Protein 9F1O (pdb70)

Structure (mmCIF, N/CA/C/O backbone):
data_9F1O
#
_entry.id   9F1O
#
_cell.length_a   49.974
_cell.length_b   84.812
_cell.length_c   128.276
_cell.angle_alpha   90.00
_cell.angle_beta   90.00
_cell.angle_gamma   90.00
#
_symmetry.space_group_name_H-M   'P 21 21 21'
#
loop_
_entity.id
_entity.type
_entity.pdbx_description
1 polymer 'Dyp-type peroxidase PROSS variant'
2 non-polymer 'OXYGEN MOLECULE'
3 non-polymer 'PROTOPORPHYRIN IX CONTAINING FE'
4 non-polymer 'CHLORIDE ION'
5 water water
#
loop_
_atom_site.group_PDB
_atom_site.id
_atom_site.type_symbol
_atom_site.label_atom_id
_atom_site.label_alt_id
_atom_site.label_comp_id
_atom_site.label_asym_id
_atom_site.label_entity_id
_atom_site.label_seq_id
_atom_site.pdbx_PDB_ins_code
_atom_site.Cartn_x
_atom_site.Cartn_y
_atom_site.Cartn_z
_atom_site.occupancy
_atom_site.B_iso_or_equiv
_atom_site.auth_seq_id
_atom_site.auth_comp_id
_atom_site.auth_asym_id
_atom_site.auth_atom_id
_atom_site.pdbx_PDB_model_num
ATOM 1 N N . PHE A 1 3 ? 27.839 43.824 101.837 1.00 32.28 3 PHE A N 1
ATOM 2 C CA . PHE A 1 3 ? 28.229 43.268 100.546 1.00 34.32 3 PHE A CA 1
ATOM 3 C C . PHE A 1 3 ? 27.206 42.249 100.055 1.00 36.39 3 PHE A C 1
ATOM 4 O O . PHE A 1 3 ? 26.383 41.757 100.828 1.00 37.51 3 PHE A O 1
ATOM 12 N N . GLN A 1 4 ? 27.252 41.948 98.759 1.00 30.25 4 GLN A N 1
ATOM 13 C CA . GLN A 1 4 ? 26.390 40.919 98.189 1.00 35.93 4 GLN A CA 1
ATOM 14 C C . GLN A 1 4 ? 26.771 39.571 98.790 1.00 34.54 4 GLN A C 1
ATOM 15 O O . GLN A 1 4 ? 27.871 39.064 98.546 1.00 31.97 4 GLN A O 1
ATOM 21 N N . GLN A 1 5 ? 25.863 38.996 99.585 1.00 35.41 5 GLN A N 1
ATOM 22 C CA . GLN A 1 5 ? 26.209 37.847 100.419 1.00 38.20 5 GLN A CA 1
ATOM 23 C C . GLN A 1 5 ? 26.611 36.634 99.591 1.00 37.29 5 GLN A C 1
ATOM 24 O O . GLN A 1 5 ? 27.406 35.808 100.054 1.00 39.06 5 GLN A O 1
ATOM 30 N N . GLY A 1 6 ? 26.079 36.508 98.374 1.00 35.30 6 GLY A N 1
ATOM 31 C CA . GLY A 1 6 ? 26.410 35.378 97.521 1.00 34.67 6 GLY A CA 1
ATOM 32 C C . GLY A 1 6 ? 27.884 35.248 97.200 1.00 32.72 6 GLY A C 1
ATOM 33 O O . GLY A 1 6 ? 28.329 34.160 96.816 1.00 34.93 6 GLY A O 1
ATOM 34 N N . ILE A 1 7 ? 28.648 36.336 97.332 1.00 31.02 7 ILE A N 1
ATOM 35 C CA . ILE A 1 7 ? 30.083 36.293 97.057 1.00 32.65 7 ILE A CA 1
ATOM 36 C C . ILE A 1 7 ? 30.764 35.238 97.920 1.00 33.24 7 ILE A C 1
ATOM 37 O O . ILE A 1 7 ? 31.613 34.474 97.443 1.00 35.77 7 ILE A O 1
ATOM 42 N N . LEU A 1 8 ? 30.392 35.169 99.199 1.00 36.40 8 LEU A N 1
ATOM 43 C CA . LEU A 1 8 ? 31.042 34.288 100.157 1.00 38.55 8 LEU A CA 1
ATOM 44 C C . LEU A 1 8 ? 30.138 33.187 100.687 1.00 48.40 8 LEU A C 1
ATOM 45 O O . LEU A 1 8 ? 30.646 32.221 101.266 1.00 42.32 8 LEU A O 1
ATOM 50 N N . ALA A 1 9 ? 28.823 33.316 100.518 1.00 39.97 9 ALA A N 1
ATOM 51 C CA . ALA A 1 9 ? 27.878 32.389 101.127 1.00 41.94 9 ALA A CA 1
ATOM 52 C C . ALA A 1 9 ? 28.083 30.970 100.613 1.00 47.33 9 ALA A C 1
ATOM 53 O O . ALA A 1 9 ? 28.265 30.742 99.414 1.00 45.39 9 ALA A O 1
ATOM 55 N N . THR A 1 10 ? 28.053 30.018 101.535 1.00 50.21 10 THR A N 1
ATOM 56 C CA . THR A 1 10 ? 28.190 28.599 101.258 1.00 54.04 10 THR A CA 1
ATOM 57 C C . THR A 1 10 ? 27.073 27.853 101.972 1.00 56.01 10 THR A C 1
ATOM 58 O O . THR A 1 10 ? 26.546 28.336 102.980 1.00 56.99 10 THR A O 1
ATOM 62 N N . PRO A 1 11 ? 26.685 26.663 101.478 1.00 58.16 11 PRO A N 1
ATOM 63 C CA . PRO A 1 11 ? 27.190 25.946 100.298 1.00 57.09 11 PRO A CA 1
ATOM 64 C C . PRO A 1 11 ? 26.854 26.617 98.966 1.00 52.80 11 PRO A C 1
ATOM 65 O O . PRO A 1 11 ? 25.807 27.251 98.834 1.00 50.24 11 PRO A O 1
ATOM 69 N N . VAL A 1 12 ? 27.748 26.474 97.997 1.00 50.89 12 VAL A N 1
ATOM 70 C CA . VAL A 1 12 ? 27.484 26.981 96.646 1.00 49.79 12 VAL A CA 1
ATOM 71 C C . VAL A 1 12 ? 26.381 26.144 96.009 1.00 46.18 12 VAL A C 1
ATOM 72 O O . VAL A 1 12 ? 26.449 24.902 96.054 1.00 45.26 12 VAL A O 1
ATOM 76 N N . PRO A 1 13 ? 25.350 26.756 95.426 1.00 42.95 13 PRO A N 1
ATOM 77 C CA . PRO A 1 13 ? 24.345 25.973 94.699 1.00 42.82 13 PRO A CA 1
ATOM 78 C C . PRO A 1 13 ? 24.972 25.182 93.560 1.00 42.19 13 PRO A C 1
ATOM 79 O O . PRO A 1 13 ? 26.068 25.484 93.081 1.00 42.36 13 PRO A O 1
ATOM 83 N N . ALA A 1 14 ? 24.248 24.151 93.122 1.00 42.77 14 ALA A N 1
ATOM 84 C CA . ALA A 1 14 ? 24.797 23.215 92.149 1.00 41.44 14 ALA A CA 1
ATOM 85 C C . ALA A 1 14 ? 24.980 23.838 90.772 1.00 39.05 14 ALA A C 1
ATOM 86 O O . ALA A 1 14 ? 25.796 23.343 89.988 1.00 41.42 14 ALA A O 1
ATOM 88 N N . HIS A 1 15 ? 24.251 24.906 90.458 1.00 37.51 15 HIS A N 1
ATOM 89 C CA . HIS A 1 15 ? 24.280 25.489 89.127 1.00 35.58 15 HIS A CA 1
ATOM 90 C C . HIS A 1 15 ? 24.427 27.000 89.203 1.00 37.64 15 HIS A C 1
ATOM 91 O O . HIS A 1 15 ? 24.003 27.640 90.169 1.00 38.14 15 HIS A O 1
ATOM 98 N N . ALA A 1 16 ? 25.043 27.559 88.164 1.00 36.11 16 ALA A N 1
ATOM 99 C CA . ALA A 1 16 ? 25.153 28.998 87.992 1.00 31.12 16 ALA A CA 1
ATOM 100 C C . ALA A 1 16 ? 25.039 29.336 86.514 1.00 34.25 16 ALA A C 1
ATOM 101 O O . ALA A 1 16 ? 25.449 28.556 85.650 1.00 37.30 16 ALA A O 1
ATOM 103 N N . VAL A 1 17 ? 24.467 30.503 86.231 1.00 31.37 17 VAL A N 1
ATOM 104 C CA . VAL A 1 17 ? 24.439 31.065 84.886 1.00 28.38 17 VAL A CA 1
ATOM 105 C C . VAL A 1 17 ? 25.115 32.427 84.936 1.00 27.19 17 VAL A C 1
ATOM 106 O O . VAL A 1 17 ? 24.636 33.340 85.622 1.00 29.78 17 VAL A O 1
ATOM 110 N N . HIS A 1 18 ? 26.218 32.566 84.209 1.00 26.85 18 HIS A N 1
ATOM 111 C CA . HIS A 1 18 ? 26.918 33.837 84.082 1.00 30.42 18 HIS A CA 1
ATOM 112 C C . HIS A 1 18 ? 26.516 34.482 82.764 1.00 29.30 18 HIS A C 1
ATOM 113 O O . HIS A 1 18 ? 26.680 33.878 81.698 1.00 27.51 18 HIS A O 1
ATOM 120 N N . LEU A 1 19 ? 25.991 35.700 82.839 1.00 29.81 19 LEU A N 1
ATOM 121 C CA . LEU A 1 19 ? 25.606 36.466 81.665 1.00 25.24 19 LEU A CA 1
ATOM 122 C C . LEU A 1 19 ? 26.450 37.729 81.590 1.00 28.10 19 LEU A C 1
ATOM 123 O O . LEU A 1 19 ? 26.657 38.411 82.600 1.00 29.39 19 LEU A O 1
ATOM 128 N N . PHE A 1 20 ? 26.937 38.035 80.391 1.00 25.21 20 PHE A N 1
ATOM 129 C CA . PHE A 1 20 ? 27.743 39.222 80.150 1.00 25.28 20 PHE A CA 1
ATOM 130 C C . PHE A 1 20 ? 27.111 40.033 79.030 1.00 31.44 20 PHE A C 1
ATOM 131 O O . PHE A 1 20 ? 26.700 39.480 78.005 1.00 31.67 20 PHE A O 1
ATOM 139 N N . PHE A 1 21 ? 27.040 41.346 79.230 1.00 31.01 21 PHE A N 1
ATOM 140 C CA . PHE A 1 21 ? 26.270 42.224 78.362 1.00 30.29 21 PHE A CA 1
ATOM 141 C C . PHE A 1 21 ? 27.143 43.345 77.823 1.00 32.13 21 PHE A C 1
ATOM 142 O O . PHE A 1 21 ? 28.022 43.855 78.525 1.00 26.84 21 PHE A O 1
ATOM 150 N N . THR A 1 22 ? 26.892 43.720 76.573 1.00 30.63 22 THR A N 1
ATOM 151 C CA . THR A 1 22 ? 27.508 44.885 75.957 1.00 29.94 22 THR A CA 1
ATOM 152 C C . THR A 1 22 ? 26.490 46.017 75.903 1.00 31.24 22 THR A C 1
ATOM 153 O O . THR A 1 22 ? 25.330 45.802 75.541 1.00 36.55 22 THR A O 1
ATOM 157 N N . LEU A 1 23 ? 26.928 47.223 76.260 1.00 35.09 23 LEU A N 1
ATOM 158 C CA . LEU A 1 23 ? 26.059 48.396 76.227 1.00 35.64 23 LEU A CA 1
ATOM 159 C C . LEU A 1 23 ? 26.010 48.930 74.801 1.00 41.45 23 LEU A C 1
ATOM 160 O O . LEU A 1 23 ? 27.001 49.468 74.296 1.00 42.36 23 LEU A O 1
ATOM 165 N N . GLN A 1 24 ? 24.857 48.782 74.143 1.00 40.28 24 GLN A N 1
ATOM 166 C CA . GLN A 1 24 ? 24.705 49.216 72.762 1.00 44.29 24 GLN A CA 1
ATOM 167 C C . GLN A 1 24 ? 23.797 50.423 72.578 1.00 46.62 24 GLN A C 1
ATOM 168 O O . GLN A 1 24 ? 23.922 51.113 71.562 1.00 47.84 24 GLN A O 1
ATOM 174 N N . SER A 1 25 ? 22.893 50.698 73.518 1.00 46.77 25 SER A N 1
ATOM 175 C CA . SER A 1 25 ? 22.026 51.875 73.457 1.00 47.53 25 SER A CA 1
ATOM 176 C C . SER A 1 25 ? 22.044 52.580 74.807 1.00 45.04 25 SER A C 1
ATOM 177 O O . SER A 1 25 ? 21.219 52.288 75.684 1.00 46.40 25 SER A O 1
ATOM 180 N N . PRO A 1 26 ? 22.981 53.510 75.013 1.00 45.82 26 PRO A N 1
ATOM 181 C CA . PRO A 1 26 ? 23.043 54.216 76.305 1.00 44.55 26 PRO A CA 1
ATOM 182 C C . PRO A 1 26 ? 21.782 54.995 76.646 1.00 47.44 26 PRO A C 1
ATOM 183 O O . PRO A 1 26 ? 21.484 55.181 77.833 1.00 41.22 26 PRO A O 1
ATOM 187 N N . GLU A 1 27 ? 21.038 55.470 75.642 1.00 50.62 27 GLU A N 1
ATOM 188 C CA . GLU A 1 27 ? 19.830 56.246 75.914 1.00 55.16 27 GLU A CA 1
ATOM 189 C C . GLU A 1 27 ? 18.772 55.422 76.639 1.00 50.49 27 GLU A C 1
ATOM 190 O O . GLU A 1 27 ? 17.950 55.979 77.375 1.00 50.36 27 GLU A O 1
ATOM 196 N N . ASP A 1 28 ? 18.772 54.106 76.445 1.00 47.47 28 ASP A N 1
ATOM 197 C CA . ASP A 1 28 ? 17.785 53.222 77.050 1.00 49.36 28 ASP A CA 1
ATOM 198 C C . ASP A 1 28 ? 18.258 52.632 78.372 1.00 52.28 28 ASP A C 1
ATOM 199 O O . ASP A 1 28 ? 17.561 51.785 78.942 1.00 53.86 28 ASP A O 1
ATOM 204 N N . LEU A 1 29 ? 19.428 53.050 78.855 1.00 42.35 29 LEU A N 1
ATOM 205 C CA . LEU A 1 29 ? 19.971 52.502 80.095 1.00 41.14 29 LEU A CA 1
ATOM 206 C C . LEU A 1 29 ? 19.087 52.735 81.319 1.00 43.92 29 LEU A C 1
ATOM 207 O O . LEU A 1 29 ? 18.951 51.796 82.123 1.00 41.34 29 LEU A O 1
ATOM 212 N N . PRO A 1 30 ? 18.486 53.916 81.539 1.00 49.09 30 PRO A N 1
ATOM 213 C CA . PRO A 1 30 ? 17.690 54.096 82.769 1.00 50.38 30 PRO A CA 1
ATOM 214 C C . PRO A 1 30 ? 16.553 53.099 82.922 1.00 47.35 30 PRO A C 1
ATOM 215 O O . PRO A 1 30 ? 16.351 52.565 84.020 1.00 46.78 30 PRO A O 1
ATOM 219 N N . ALA A 1 31 ? 15.798 52.836 81.853 1.00 46.00 31 ALA A N 1
ATOM 220 C CA . ALA A 1 31 ? 14.702 51.877 81.948 1.00 46.62 31 ALA A CA 1
ATOM 221 C C . ALA A 1 31 ? 15.221 50.472 82.228 1.00 44.53 31 ALA A C 1
ATOM 222 O O . ALA A 1 31 ? 14.586 49.703 82.960 1.00 45.19 31 ALA A O 1
ATOM 224 N N . ALA A 1 32 ? 16.367 50.114 81.645 1.00 41.44 32 ALA A N 1
ATOM 225 C CA . ALA A 1 32 ? 16.954 48.802 81.899 1.00 39.28 32 ALA A CA 1
ATOM 226 C C . ALA A 1 32 ? 17.353 48.655 83.363 1.00 39.11 32 ALA A C 1
ATOM 227 O O . ALA A 1 32 ? 17.090 47.622 83.990 1.00 38.95 32 ALA A O 1
ATOM 229 N N . LEU A 1 33 ? 18.002 49.679 83.920 1.00 41.31 33 LEU A N 1
ATOM 230 C CA . LEU A 1 33 ? 18.393 49.633 85.326 1.00 40.44 33 LEU A CA 1
ATOM 231 C C . LEU A 1 33 ? 17.177 49.647 86.243 1.00 40.00 33 LEU A C 1
ATOM 232 O O . LEU A 1 33 ? 17.181 48.998 87.296 1.00 39.50 33 LEU A O 1
ATOM 237 N N . ASP A 1 34 ? 16.129 50.386 85.866 1.00 42.77 34 ASP A N 1
ATOM 238 C CA . ASP A 1 34 ? 14.907 50.397 86.665 1.00 46.24 34 ASP A CA 1
ATOM 239 C C . ASP A 1 34 ? 14.288 49.009 86.766 1.00 41.47 34 ASP A C 1
ATOM 240 O O . ASP A 1 34 ? 13.697 48.667 87.797 1.00 41.13 34 ASP A O 1
ATOM 245 N N . ARG A 1 35 ? 14.405 48.201 85.710 1.00 39.48 35 ARG A N 1
ATOM 246 C CA . ARG A 1 35 ? 13.879 46.841 85.741 1.00 42.11 35 ARG A CA 1
ATOM 247 C C . ARG A 1 35 ? 14.841 45.861 86.404 1.00 42.52 35 ARG A C 1
ATOM 248 O O . ARG A 1 35 ? 14.396 44.883 87.016 1.00 42.55 35 ARG A O 1
ATOM 256 N N . LEU A 1 36 ? 16.150 46.099 86.294 1.00 39.07 36 LEU A N 1
ATOM 257 C CA . LEU A 1 36 ? 17.132 45.141 86.793 1.00 35.85 36 LEU A CA 1
ATOM 258 C C . LEU A 1 36 ? 17.360 45.281 88.294 1.00 33.69 36 LEU A C 1
ATOM 259 O O . LEU A 1 36 ? 17.275 44.294 89.033 1.00 34.88 36 LEU A O 1
ATOM 264 N N . LEU A 1 37 ? 17.661 46.494 88.755 1.00 34.20 37 LEU A N 1
ATOM 265 C CA . LEU A 1 37 ? 18.199 46.665 90.104 1.00 36.34 37 LEU A CA 1
ATOM 266 C C . LEU A 1 37 ? 17.292 46.153 91.221 1.00 40.74 37 LEU A C 1
ATOM 267 O O . LEU A 1 37 ? 17.826 45.566 92.179 1.00 42.69 37 LEU A O 1
ATOM 272 N N . PRO A 1 38 ? 15.965 46.335 91.193 1.00 37.18 38 PRO A N 1
ATOM 273 C CA . PRO A 1 38 ? 15.135 45.747 92.261 1.00 39.27 38 PRO A CA 1
ATOM 274 C C . PRO A 1 38 ? 15.244 44.234 92.358 1.00 39.23 38 PRO A C 1
ATOM 275 O O . PRO A 1 38 ? 14.877 43.667 93.395 1.00 43.25 38 PRO A O 1
ATOM 279 N N . GLN A 1 39 ? 15.736 43.566 91.316 1.00 35.99 39 GLN A N 1
ATOM 280 C CA . GLN A 1 39 ? 15.850 42.115 91.299 1.00 39.08 39 GLN A CA 1
ATOM 281 C C . GLN A 1 39 ? 17.196 41.616 91.805 1.00 40.76 39 GLN A C 1
ATOM 282 O O . GLN A 1 39 ? 17.366 40.402 91.965 1.00 42.41 39 GLN A O 1
ATOM 288 N N . VAL A 1 40 ? 18.147 42.510 92.059 1.00 40.54 40 VAL A N 1
ATOM 289 C CA . VAL A 1 40 ? 19.483 42.122 92.495 1.00 38.87 40 VAL A CA 1
ATOM 290 C C . VAL A 1 40 ? 19.455 42.001 94.014 1.00 40.33 40 VAL A C 1
ATOM 291 O O . VAL A 1 40 ? 19.417 43.006 94.729 1.00 40.69 40 VAL A O 1
ATOM 295 N N . ASP A 1 41 ? 19.475 40.765 94.508 1.00 38.75 41 ASP A N 1
ATOM 296 C CA . ASP A 1 41 ? 19.459 40.492 95.937 1.00 35.83 41 ASP A CA 1
ATOM 297 C C . ASP A 1 41 ? 20.827 40.110 96.481 1.00 33.60 41 ASP A C 1
ATOM 298 O O . ASP A 1 41 ? 20.965 39.913 97.692 1.00 37.51 41 ASP A O 1
ATOM 303 N N . GLY A 1 42 ? 21.838 40.008 95.621 1.00 31.65 42 GLY A N 1
ATOM 304 C CA . GLY A 1 42 ? 23.158 39.600 96.054 1.00 31.24 42 GLY A CA 1
ATOM 305 C C . GLY A 1 42 ? 23.282 38.156 96.480 1.00 32.24 42 GLY A C 1
ATOM 306 O O . GLY A 1 42 ? 24.352 37.757 96.949 1.00 32.77 42 GLY A O 1
ATOM 307 N N . LYS A 1 43 ? 22.225 37.354 96.329 1.00 34.04 43 LYS A N 1
ATOM 308 C CA . LYS A 1 43 ? 22.254 35.954 96.740 1.00 38.72 43 LYS A CA 1
ATOM 309 C C . LYS A 1 43 ? 21.948 35.014 95.581 1.00 39.88 43 LYS A C 1
ATOM 310 O O . LYS A 1 43 ? 22.814 34.222 95.198 1.00 40.66 43 LYS A O 1
ATOM 316 N N . GLN A 1 44 ? 20.747 35.076 95.005 1.00 38.30 44 GLN A N 1
ATOM 317 C CA . GLN A 1 44 ? 20.465 34.303 93.803 1.00 36.80 44 GLN A CA 1
ATOM 318 C C . GLN A 1 44 ? 20.755 35.075 92.527 1.00 30.89 44 GLN A C 1
ATOM 319 O O . GLN A 1 44 ? 20.877 34.460 91.462 1.00 34.54 44 GLN A O 1
ATOM 325 N N . LEU A 1 45 ? 20.860 36.399 92.607 1.00 30.15 45 LEU A N 1
ATOM 326 C CA . LEU A 1 45 ? 21.255 37.226 91.474 1.00 35.89 45 LEU A CA 1
ATOM 327 C C . LEU A 1 45 ? 22.287 38.236 91.949 1.00 34.77 45 LEU A C 1
ATOM 328 O O . LEU A 1 45 ? 21.979 39.099 92.778 1.00 33.03 45 LEU A O 1
ATOM 333 N N . LEU A 1 46 ? 23.506 38.124 91.433 1.00 30.37 46 LEU A N 1
ATOM 334 C CA . LEU A 1 46 ? 24.586 39.040 91.761 1.00 33.15 46 LEU A CA 1
ATOM 335 C C . LEU A 1 46 ? 24.925 39.887 90.542 1.00 30.19 46 LEU A C 1
ATOM 336 O O . LEU A 1 46 ? 24.710 39.474 89.399 1.00 31.19 46 LEU A O 1
ATOM 341 N N . LEU A 1 47 ? 25.457 41.080 90.796 1.00 26.88 47 LEU A N 1
ATOM 342 C CA . LEU A 1 47 ? 25.663 42.076 89.754 1.00 26.02 47 LEU A CA 1
ATOM 343 C C . LEU A 1 47 ? 27.110 42.549 89.755 1.00 28.98 47 LEU A C 1
ATOM 344 O O . LEU A 1 47 ? 27.675 42.831 90.817 1.00 28.27 47 LEU A O 1
ATOM 349 N N . GLY A 1 48 ? 27.700 42.628 88.568 1.00 25.23 48 GLY A N 1
ATOM 350 C CA . GLY A 1 48 ? 29.011 43.224 88.407 1.00 26.31 48 GLY A CA 1
ATOM 351 C C . GLY A 1 48 ? 28.997 44.268 87.311 1.00 26.49 48 GLY A C 1
ATOM 352 O O . GLY A 1 48 ? 28.264 44.161 86.327 1.00 26.52 48 GLY A O 1
ATOM 353 N N . ILE A 1 49 ? 29.835 45.286 87.493 1.00 26.08 49 ILE A N 1
ATOM 354 C CA . ILE A 1 49 ? 29.899 46.436 86.598 1.00 25.26 49 ILE A CA 1
ATOM 355 C C . ILE A 1 49 ? 31.283 46.483 85.969 1.00 26.31 49 ILE A C 1
ATOM 356 O O . ILE A 1 49 ? 32.296 46.421 86.676 1.00 24.74 49 ILE A O 1
ATOM 361 N N . GLY A 1 50 ? 31.322 46.589 84.642 1.00 27.45 50 GLY A N 1
ATOM 362 C CA . GLY A 1 50 ? 32.564 46.645 83.910 1.00 27.52 50 GLY A CA 1
ATOM 363 C C . GLY A 1 50 ? 32.982 48.070 83.598 1.00 28.58 50 GLY A C 1
ATOM 364 O O . GLY A 1 50 ? 32.172 48.993 83.606 1.00 26.78 50 GLY A O 1
ATOM 365 N N . ALA A 1 51 ? 34.278 48.231 83.342 1.00 26.87 51 ALA A N 1
ATOM 366 C CA . ALA A 1 51 ? 34.823 49.538 82.980 1.00 31.73 51 ALA A CA 1
ATOM 367 C C . ALA A 1 51 ? 34.103 50.226 81.823 1.00 29.34 51 ALA A C 1
ATOM 368 O O . ALA A 1 51 ? 33.921 51.453 81.899 1.00 31.68 51 ALA A O 1
ATOM 370 N N . PRO A 1 52 ? 33.700 49.544 80.739 1.00 26.73 52 PRO A N 1
ATOM 371 C CA . PRO A 1 52 ? 32.995 50.267 79.663 1.00 24.60 52 PRO A CA 1
ATOM 372 C C . PRO A 1 52 ? 31.738 50.983 80.126 1.00 28.64 52 PRO A C 1
ATOM 373 O O . PRO A 1 52 ? 31.442 52.081 79.638 1.00 32.39 52 PRO A O 1
ATOM 377 N N . LEU A 1 53 ? 30.982 50.389 81.053 1.00 31.96 53 LEU A N 1
ATOM 378 C CA . LEU A 1 53 ? 29.766 51.038 81.535 1.00 29.32 53 LEU A CA 1
ATOM 379 C C . LEU A 1 53 ? 30.091 52.298 82.326 1.00 31.61 53 LEU A C 1
ATOM 380 O O . LEU A 1 53 ? 29.431 53.331 82.157 1.00 33.22 53 LEU A O 1
ATOM 385 N N . ALA A 1 54 ? 31.104 52.233 83.194 1.00 34.00 54 ALA A N 1
ATOM 386 C CA . ALA A 1 54 ? 31.549 53.428 83.903 1.00 31.73 54 ALA A CA 1
ATOM 387 C C . ALA A 1 54 ? 32.071 54.477 82.930 1.00 31.21 54 ALA A C 1
ATOM 388 O O . ALA A 1 54 ? 31.799 55.673 83.086 1.00 31.66 54 ALA A O 1
ATOM 390 N N . LYS A 1 55 ? 32.833 54.045 81.923 1.00 32.82 55 LYS A N 1
ATOM 391 C CA . LYS A 1 55 ? 33.325 54.969 80.906 1.00 34.60 55 LYS A CA 1
ATOM 392 C C . LYS A 1 55 ? 32.172 55.622 80.152 1.00 33.16 55 LYS A C 1
ATOM 393 O O . LYS A 1 55 ? 32.235 56.809 79.810 1.00 31.97 55 LYS A O 1
ATOM 399 N N . ALA A 1 56 ? 31.112 54.857 79.876 1.00 30.72 56 ALA A N 1
ATOM 400 C CA . ALA A 1 56 ? 29.976 55.389 79.130 1.00 32.07 56 ALA A CA 1
ATOM 401 C C . ALA A 1 56 ? 29.224 56.461 79.910 1.00 34.87 56 ALA A C 1
ATOM 402 O O . ALA A 1 56 ? 28.615 57.351 79.306 1.00 36.24 56 ALA A O 1
ATOM 404 N N . LEU A 1 57 ? 29.239 56.390 81.238 1.00 35.11 57 LEU A N 1
ATOM 405 C CA . LEU A 1 57 ? 28.575 57.379 82.074 1.00 37.10 57 LEU A CA 1
ATOM 406 C C . LEU A 1 57 ? 29.507 58.487 82.542 1.00 40.00 57 LEU A C 1
ATOM 407 O O . LEU A 1 57 ? 29.085 59.340 83.327 1.00 39.62 57 LEU A O 1
ATOM 412 N N . GLY A 1 58 ? 30.757 58.498 82.084 1.00 40.00 58 GLY A N 1
ATOM 413 C CA . GLY A 1 58 ? 31.692 59.516 82.523 1.00 41.37 58 GLY A CA 1
ATOM 414 C C . GLY A 1 58 ? 32.029 59.433 83.993 1.00 43.38 58 GLY A C 1
ATOM 415 O O . GLY A 1 58 ? 32.403 60.443 84.598 1.00 47.86 58 GLY A O 1
ATOM 416 N N . ARG A 1 59 ? 31.911 58.249 84.583 1.00 42.10 59 ARG A N 1
ATOM 417 C CA . ARG A 1 59 ? 32.149 58.029 86.000 1.00 46.70 59 ARG A CA 1
ATOM 418 C C . ARG A 1 59 ? 33.386 57.161 86.177 1.00 49.37 59 ARG A C 1
ATOM 419 O O . ARG A 1 59 ? 33.573 56.178 85.453 1.00 49.25 59 ARG A O 1
ATOM 427 N N . GLU A 1 60 ? 34.228 57.524 87.138 1.00 50.14 60 GLU A N 1
ATOM 428 C CA . GLU A 1 60 ? 35.414 56.744 87.474 1.00 54.84 60 GLU A CA 1
ATOM 429 C C . GLU A 1 60 ? 35.165 56.044 88.804 1.00 48.87 60 GLU A C 1
ATOM 430 O O . GLU A 1 60 ? 35.105 56.694 89.853 1.00 52.20 60 GLU A O 1
ATOM 436 N N . ILE A 1 61 ? 35.025 54.725 88.757 1.00 38.69 61 ILE A N 1
ATOM 437 C CA . ILE A 1 61 ? 34.806 53.916 89.953 1.00 37.50 61 ILE A CA 1
ATOM 438 C C . ILE A 1 61 ? 36.172 53.582 90.542 1.00 38.93 61 ILE A C 1
ATOM 439 O O . ILE A 1 61 ? 37.013 53.004 89.837 1.00 37.94 61 ILE A O 1
ATOM 444 N N . PRO A 1 62 ? 36.443 53.943 91.798 1.00 40.33 62 PRO A N 1
ATOM 445 C CA . PRO A 1 62 ? 37.752 53.631 92.385 1.00 38.79 62 PRO A CA 1
ATOM 446 C C . PRO A 1 62 ? 37.999 52.130 92.413 1.00 34.30 62 PRO A C 1
ATOM 447 O O . PRO A 1 62 ? 37.181 51.357 92.916 1.00 34.48 62 PRO A O 1
ATOM 451 N N . GLY A 1 63 ? 39.145 51.722 91.867 1.00 35.11 63 GLY A N 1
ATOM 452 C CA . GLY A 1 63 ? 39.503 50.323 91.797 1.00 34.19 63 GLY A CA 1
ATOM 453 C C . GLY A 1 63 ? 39.060 49.599 90.544 1.00 34.03 63 GLY A C 1
ATOM 454 O O . GLY A 1 63 ? 39.508 48.468 90.314 1.00 34.12 63 GLY A O 1
ATOM 455 N N . LEU A 1 64 ? 38.201 50.203 89.726 1.00 33.41 64 LEU A N 1
ATOM 456 C CA . LEU A 1 64 ? 37.672 49.543 88.541 1.00 32.91 64 LEU A CA 1
ATOM 457 C C . LEU A 1 64 ? 38.516 49.882 87.319 1.00 32.62 64 LEU A C 1
ATOM 458 O O . LEU A 1 64 ? 38.793 51.055 87.048 1.00 31.82 64 LEU A O 1
ATOM 463 N N . ARG A 1 65 ? 38.918 48.851 86.588 1.00 30.76 65 ARG A N 1
ATOM 464 C CA . ARG A 1 65 ? 39.677 49.009 85.357 1.00 28.17 65 ARG A CA 1
ATOM 465 C C . ARG A 1 65 ? 39.421 47.783 84.497 1.00 25.69 65 ARG A C 1
ATOM 466 O O . ARG A 1 65 ? 38.927 46.763 84.991 1.00 28.11 65 ARG A O 1
ATOM 474 N N . PRO A 1 66 ? 39.739 47.847 83.205 1.00 26.03 66 PRO A N 1
ATOM 475 C CA . PRO A 1 66 ? 39.532 46.672 82.349 1.00 24.17 66 PRO A CA 1
ATOM 476 C C . PRO A 1 66 ? 40.489 45.547 82.712 1.00 26.18 66 PRO A C 1
ATOM 477 O O . PRO A 1 66 ? 41.543 45.757 83.319 1.00 26.69 66 PRO A O 1
ATOM 481 N N . PHE A 1 67 ? 40.084 44.330 82.359 1.00 23.25 67 PHE A N 1
ATOM 482 C CA . PHE A 1 67 ? 40.984 43.191 82.451 1.00 25.26 67 PHE A CA 1
ATOM 483 C C . PHE A 1 67 ? 42.281 43.509 81.710 1.00 26.17 67 PHE A C 1
ATOM 484 O O . PHE A 1 67 ? 42.235 43.955 80.555 1.00 27.67 67 PHE A O 1
ATOM 492 N N . PRO A 1 68 ? 43.440 43.291 82.322 1.00 26.80 68 PRO A N 1
ATOM 493 C CA . PRO A 1 68 ? 44.683 43.851 81.788 1.00 29.45 68 PRO A CA 1
ATOM 494 C C . PRO A 1 68 ? 45.214 43.059 80.600 1.00 29.14 68 PRO A C 1
ATOM 495 O O . PRO A 1 68 ? 44.785 41.944 80.302 1.00 27.55 68 PRO A O 1
ATOM 499 N N . LEU A 1 69 ? 46.175 43.676 79.921 1.00 29.02 69 LEU A N 1
ATOM 500 C CA . LEU A 1 69 ? 46.863 43.084 78.781 1.00 30.43 69 LEU A CA 1
ATOM 501 C C . LEU A 1 69 ? 48.247 42.641 79.236 1.00 28.47 69 LEU A C 1
ATOM 502 O O . LEU A 1 69 ? 49.118 43.477 79.497 1.00 29.87 69 LEU A O 1
ATOM 507 N N . LEU A 1 70 ? 48.448 41.329 79.337 1.00 28.61 70 LEU A N 1
ATOM 508 C CA . LEU A 1 70 ? 49.718 40.762 79.779 1.00 28.51 70 LEU A CA 1
ATOM 509 C C . LEU A 1 70 ? 50.523 40.370 78.546 1.00 28.03 70 LEU A C 1
ATOM 510 O O . LEU A 1 70 ? 50.158 39.432 77.829 1.00 27.42 70 LEU A O 1
ATOM 515 N N . ASP A 1 71 ? 51.619 41.089 78.303 1.00 30.46 71 ASP A N 1
ATOM 516 C CA . ASP A 1 71 ? 52.483 40.833 77.151 1.00 33.13 71 ASP A CA 1
ATOM 517 C C . ASP A 1 71 ? 53.467 39.734 77.543 1.00 31.34 71 ASP A C 1
ATOM 518 O O . ASP A 1 71 ? 54.631 39.974 77.874 1.00 29.52 71 ASP A O 1
ATOM 523 N N . ALA A 1 72 ? 52.980 38.501 77.502 1.00 27.39 72 ALA A N 1
ATOM 524 C CA . ALA A 1 72 ? 53.706 37.336 77.991 1.00 29.46 72 ALA A CA 1
ATOM 525 C C . ALA A 1 72 ? 53.836 36.298 76.882 1.00 29.41 72 ALA A C 1
ATOM 526 O O . ALA A 1 72 ? 53.337 36.473 75.767 1.00 28.29 72 ALA A O 1
ATOM 528 N N . ALA A 1 73 ? 54.523 35.203 77.205 1.00 27.73 73 ALA A N 1
ATOM 529 C CA . ALA A 1 73 ? 54.637 34.062 76.307 1.00 30.65 73 ALA A CA 1
ATOM 530 C C . ALA A 1 73 ? 53.432 33.134 76.374 1.00 25.40 73 ALA A C 1
ATOM 531 O O . ALA A 1 73 ? 53.389 32.143 75.635 1.00 28.33 73 ALA A O 1
ATOM 533 N N . VAL A 1 74 ? 52.458 33.430 77.232 1.00 24.69 74 VAL A N 1
ATOM 534 C CA . VAL A 1 74 ? 51.183 32.730 77.261 1.00 25.26 74 VAL A CA 1
ATOM 535 C C . VAL A 1 74 ? 50.073 33.755 77.056 1.00 26.82 74 VAL A C 1
ATOM 536 O O . VAL A 1 74 ? 50.282 34.963 77.163 1.00 30.84 74 VAL A O 1
ATOM 540 N N . GLU A 1 75 ? 48.881 33.251 76.754 1.00 24.35 75 GLU A N 1
ATOM 541 C CA . GLU A 1 75 ? 47.773 34.077 76.294 1.00 24.72 75 GLU A CA 1
ATOM 542 C C . GLU A 1 75 ? 46.719 34.189 77.388 1.00 26.43 75 GLU A C 1
ATOM 543 O O . GLU A 1 75 ? 46.149 33.178 77.814 1.00 30.36 75 GLU A O 1
ATOM 549 N N . ASN A 1 76 ? 46.464 35.417 77.834 1.00 26.49 76 ASN A N 1
ATOM 550 C CA . ASN A 1 76 ? 45.358 35.733 78.737 1.00 25.88 76 ASN A CA 1
ATOM 551 C C . ASN A 1 76 ? 44.555 36.827 78.052 1.00 25.38 76 ASN A C 1
ATOM 552 O O . ASN A 1 76 ? 44.857 38.019 78.200 1.00 24.32 76 ASN A O 1
ATOM 557 N N . PRO A 1 77 ? 43.528 36.462 77.291 1.00 26.17 77 PRO A N 1
ATOM 558 C CA . PRO A 1 77 ? 42.783 37.469 76.531 1.00 24.90 77 PRO A CA 1
ATOM 559 C C . PRO A 1 77 ? 42.021 38.416 77.443 1.00 26.94 77 PRO A C 1
ATOM 560 O O . PRO A 1 77 ? 41.637 38.072 78.564 1.00 29.38 77 PRO A O 1
ATOM 564 N N . SER A 1 78 ? 41.806 39.628 76.941 1.00 25.98 78 SER A N 1
ATOM 565 C CA . SER A 1 78 ? 40.981 40.629 77.605 1.00 29.50 78 SER A CA 1
ATOM 566 C C . SER A 1 78 ? 39.698 40.780 76.800 1.00 28.67 78 SER A C 1
ATOM 567 O O . SER A 1 78 ? 39.705 41.373 75.716 1.00 29.07 78 SER A O 1
ATOM 570 N N . THR A 1 79 ? 38.599 40.251 77.334 1.00 29.99 79 THR A N 1
ATOM 571 C CA . THR A 1 79 ? 37.295 40.381 76.698 1.00 25.54 79 THR A CA 1
ATOM 572 C C . THR A 1 79 ? 36.339 41.099 77.642 1.00 29.31 79 THR A C 1
ATOM 573 O O . THR A 1 79 ? 35.343 40.525 78.096 1.00 29.37 79 THR A O 1
ATOM 577 N N . GLN A 1 80 ? 36.650 42.357 77.944 1.00 27.46 80 GLN A N 1
ATOM 578 C CA . GLN A 1 80 ? 35.894 43.115 78.930 1.00 24.14 80 GLN A CA 1
ATOM 579 C C . GLN A 1 80 ? 34.511 43.474 78.400 1.00 30.20 80 GLN A C 1
ATOM 580 O O . GLN A 1 80 ? 34.369 43.937 77.264 1.00 30.19 80 GLN A O 1
ATOM 586 N N . HIS A 1 81 ? 33.491 43.257 79.223 1.00 27.34 81 HIS A N 1
ATOM 587 C CA . HIS A 1 81 ? 32.125 43.655 78.914 1.00 26.95 81 HIS A CA 1
ATOM 588 C C . HIS A 1 81 ? 31.625 44.670 79.941 1.00 25.74 81 HIS A C 1
ATOM 589 O O . HIS A 1 81 ? 32.298 44.985 80.926 1.00 24.08 81 HIS A O 1
ATOM 596 N N . ALA A 1 82 ? 30.416 45.181 79.694 1.00 27.57 82 ALA A N 1
ATOM 597 C CA . ALA A 1 82 ? 29.888 46.289 80.482 1.00 27.85 82 ALA A CA 1
ATOM 598 C C . ALA A 1 82 ? 29.196 45.832 81.758 1.00 23.89 82 ALA A C 1
ATOM 599 O O . ALA A 1 82 ? 29.215 46.560 82.757 1.00 24.78 82 ALA A O 1
ATOM 601 N N . LEU A 1 83 ? 28.587 44.648 81.757 1.00 32.56 83 LEU A N 1
ATOM 602 C CA . LEU A 1 83 ? 27.743 44.244 82.872 1.00 31.47 83 LEU A CA 1
ATOM 603 C C . LEU A 1 83 ? 27.752 42.729 83.000 1.00 34.44 83 LEU A C 1
ATOM 604 O O . LEU A 1 83 ? 27.725 42.011 81.998 1.00 33.21 83 LEU A O 1
ATOM 609 N N . TRP A 1 84 ? 27.788 42.256 84.244 1.00 33.20 84 TRP A N 1
ATOM 610 C CA . TRP A 1 84 ? 27.865 40.836 84.559 1.00 29.34 84 TRP A CA 1
ATOM 611 C C . TRP A 1 84 ? 26.716 40.471 85.485 1.00 30.80 84 TRP A C 1
ATOM 612 O O . TRP A 1 84 ? 26.537 41.102 86.531 1.00 28.81 84 TRP A O 1
ATOM 623 N N . LEU A 1 85 ? 25.941 39.460 85.104 1.00 29.29 85 LEU A N 1
ATOM 624 C CA . LEU A 1 85 ? 24.909 38.897 85.964 1.00 29.23 85 LEU A CA 1
ATOM 625 C C . LEU A 1 85 ? 25.293 37.475 86.342 1.00 37.00 85 LEU A C 1
ATOM 626 O O . LEU A 1 85 ? 25.628 36.663 85.472 1.00 29.66 85 LEU A O 1
ATOM 631 N N . TRP A 1 86 ? 25.239 37.182 87.638 1.00 29.10 86 TRP A N 1
ATOM 632 C CA . TRP A 1 86 ? 25.654 35.898 88.195 1.00 29.46 86 TRP A CA 1
ATOM 633 C C . TRP A 1 86 ? 24.431 35.302 88.883 1.00 29.98 86 TRP A C 1
A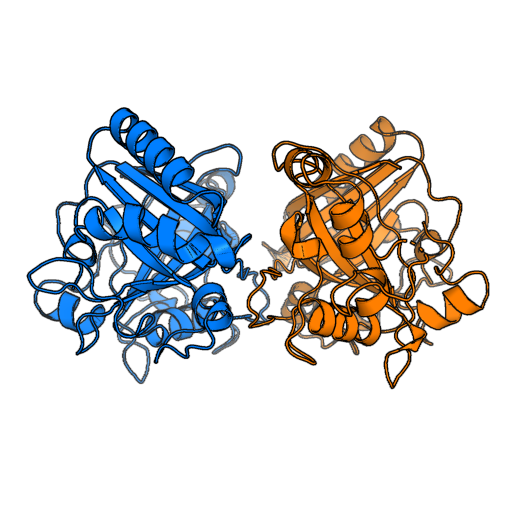TOM 634 O O . TRP A 1 86 ? 24.069 35.716 89.989 1.00 30.25 86 TRP A O 1
ATOM 645 N N . LEU A 1 87 ? 23.802 34.328 88.231 1.00 30.48 87 LEU A N 1
ATOM 646 C CA . LEU A 1 87 ? 22.611 33.668 88.748 1.00 31.21 87 LEU A CA 1
ATOM 647 C C . LEU A 1 87 ? 23.021 32.385 89.456 1.00 34.25 87 LEU A C 1
ATOM 648 O O . LEU A 1 87 ? 23.848 31.627 88.941 1.00 34.91 87 LEU A O 1
ATOM 653 N N . ARG A 1 88 ? 22.453 32.152 90.636 1.00 33.85 88 ARG A N 1
ATOM 654 C CA . ARG A 1 88 ? 22.774 30.981 91.439 1.00 34.47 88 ARG A CA 1
ATOM 655 C C . ARG A 1 88 ? 21.490 30.261 91.824 1.00 37.98 88 ARG A C 1
ATOM 656 O O . ARG A 1 88 ? 20.504 30.894 92.215 1.00 37.18 88 ARG A O 1
ATOM 664 N N . GLY A 1 89 ? 21.511 28.938 91.711 1.00 38.67 89 GLY A N 1
ATOM 665 C CA . GLY A 1 89 ? 20.355 28.132 92.062 1.00 39.82 89 GLY A CA 1
ATO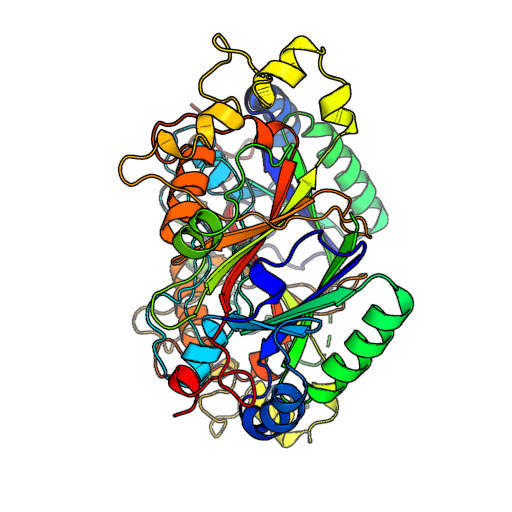M 666 C C . GLY A 1 89 ? 20.670 26.663 91.878 1.00 40.78 89 GLY A C 1
ATOM 667 O O . GLY A 1 89 ? 21.705 26.286 91.316 1.00 42.46 89 GLY A O 1
ATOM 668 N N . ASP A 1 90 ? 19.749 25.831 92.363 1.00 41.07 90 ASP A N 1
ATOM 669 C CA . ASP A 1 90 ? 19.894 24.384 92.294 1.00 43.09 90 ASP A CA 1
ATOM 670 C C . ASP A 1 90 ? 19.183 23.753 91.104 1.00 45.92 90 ASP A C 1
ATOM 671 O O . ASP A 1 90 ? 19.451 22.587 90.794 1.00 53.01 90 ASP A O 1
ATOM 676 N N . ASP A 1 91 ? 18.287 24.476 90.435 1.00 42.16 91 ASP A N 1
ATOM 677 C CA . ASP A 1 91 ? 17.530 23.939 89.309 1.00 45.51 91 ASP A CA 1
ATOM 678 C C . ASP A 1 91 ? 18.033 24.607 88.034 1.00 43.57 91 ASP A C 1
ATOM 679 O O . ASP A 1 91 ? 17.854 25.816 87.846 1.00 39.92 91 ASP A O 1
ATOM 684 N N . ARG A 1 92 ? 18.669 23.813 87.170 1.00 43.87 92 ARG A N 1
ATOM 685 C CA . ARG A 1 92 ? 19.232 24.338 85.930 1.00 48.28 92 ARG A CA 1
ATOM 686 C C . ARG A 1 92 ? 18.160 24.963 85.044 1.00 44.83 92 ARG A C 1
ATOM 687 O O . ARG A 1 92 ? 18.365 26.043 84.478 1.00 42.73 92 ARG A O 1
ATOM 695 N N . GLY A 1 93 ? 17.014 24.292 84.905 1.00 43.06 93 GLY A N 1
ATOM 696 C CA . GLY A 1 93 ? 15.958 24.814 84.050 1.00 43.35 93 GLY A CA 1
ATOM 697 C C . GLY A 1 93 ? 15.410 26.145 84.530 1.00 45.08 93 GLY A C 1
ATOM 698 O O . GLY A 1 93 ? 15.113 27.031 83.726 1.00 41.52 93 GLY A O 1
ATOM 699 N N . ASP A 1 94 ? 15.262 26.300 85.848 1.00 43.81 94 ASP A N 1
ATOM 700 C CA . ASP A 1 94 ? 14.774 27.564 86.392 1.00 40.08 94 ASP A CA 1
ATOM 701 C C . ASP A 1 94 ? 15.761 28.697 86.138 1.00 38.38 94 ASP A C 1
ATOM 702 O O . ASP A 1 94 ? 15.353 29.840 85.901 1.00 37.93 94 ASP A O 1
ATOM 707 N N . LEU A 1 95 ? 17.063 28.405 86.188 1.00 37.71 95 LEU A N 1
ATOM 708 C CA . LEU A 1 95 ? 18.060 29.440 85.935 1.00 37.10 95 LEU A CA 1
ATOM 709 C C . LEU A 1 95 ? 17.977 29.948 84.503 1.00 37.68 95 LEU A C 1
ATOM 710 O O . LEU A 1 95 ? 18.113 31.152 84.255 1.00 35.73 95 LEU A O 1
ATOM 715 N N . PHE A 1 96 ? 17.764 29.044 83.543 1.00 38.04 96 PHE A N 1
ATOM 716 C CA . PHE A 1 96 ? 17.691 29.461 82.147 1.00 39.85 96 PHE A CA 1
ATOM 717 C C . PHE A 1 96 ? 16.508 30.390 81.909 1.00 39.21 96 PHE A C 1
ATOM 718 O O . PHE A 1 96 ? 16.643 31.418 81.238 1.00 40.62 96 PHE A O 1
ATOM 726 N N . HIS A 1 97 ? 15.345 30.056 82.473 1.00 39.81 97 HIS A N 1
ATOM 727 C CA . HIS A 1 97 ? 14.174 30.914 82.316 1.00 40.53 97 HIS A CA 1
ATOM 728 C C . HIS A 1 97 ? 14.361 32.247 83.030 1.00 39.69 97 HIS A C 1
ATOM 729 O O . HIS A 1 97 ? 13.938 33.292 82.522 1.00 39.77 97 HIS A O 1
ATOM 736 N N . ARG A 1 98 ? 14.978 32.230 84.213 1.00 37.76 98 ARG A N 1
ATOM 737 C CA . ARG A 1 98 ? 15.318 33.483 84.876 1.00 36.71 98 ARG A CA 1
ATOM 738 C C . ARG A 1 98 ? 16.293 34.293 84.034 1.00 36.01 98 ARG A C 1
ATOM 739 O O . ARG A 1 98 ? 16.172 35.519 83.932 1.00 36.07 98 ARG A O 1
ATOM 747 N N . ALA A 1 99 ? 17.275 33.619 83.430 1.00 37.43 99 ALA A N 1
ATOM 748 C CA . ALA A 1 99 ? 18.234 34.294 82.562 1.00 35.43 99 ALA A CA 1
ATOM 749 C C . ALA A 1 99 ? 17.540 34.954 81.375 1.00 36.99 99 ALA A C 1
ATOM 750 O O . ALA A 1 99 ? 17.816 36.114 81.049 1.00 36.98 99 ALA A O 1
ATOM 752 N N . GLN A 1 100 ? 16.639 34.221 80.710 1.00 41.63 100 GLN A N 1
ATOM 753 C CA . GLN A 1 100 ? 15.957 34.763 79.536 1.00 40.73 100 GLN A CA 1
ATOM 754 C C . GLN A 1 100 ? 15.164 36.016 79.884 1.00 41.04 100 GLN A C 1
ATOM 755 O O . GLN A 1 100 ? 15.187 37.001 79.136 1.00 42.15 100 GLN A O 1
ATOM 761 N N . ALA A 1 101 ? 14.445 35.990 81.009 1.00 40.51 101 ALA A N 1
ATOM 762 C CA . ALA A 1 101 ? 13.701 37.168 81.444 1.00 48.38 101 ALA A CA 1
ATOM 763 C C . ALA A 1 101 ? 14.631 38.345 81.705 1.00 46.44 101 ALA A C 1
ATOM 764 O O . ALA A 1 101 ? 14.311 39.488 81.358 1.00 41.42 101 ALA A O 1
ATOM 766 N N . LEU A 1 102 ? 15.787 38.086 82.321 1.00 38.03 102 LEU A N 1
ATOM 767 C CA . LEU A 1 102 ? 16.734 39.162 82.595 1.00 40.05 102 LEU A CA 1
ATOM 768 C C . LEU A 1 102 ? 17.344 39.705 81.308 1.00 37.80 102 LEU A C 1
ATOM 769 O O . LEU A 1 102 ? 17.538 40.919 81.173 1.00 38.31 102 LEU A O 1
ATOM 774 N N . ILE A 1 103 ? 17.677 38.822 80.363 1.00 33.30 103 ILE A N 1
ATOM 775 C CA . ILE A 1 103 ? 18.220 39.267 79.081 1.00 33.76 103 ILE A CA 1
ATOM 776 C C . ILE A 1 103 ? 17.237 40.198 78.381 1.00 37.36 103 ILE A C 1
ATOM 777 O O . ILE A 1 103 ? 17.611 41.267 77.884 1.00 37.79 103 ILE A O 1
ATOM 782 N N . GLN A 1 104 ? 15.962 39.805 78.330 1.00 38.79 104 GLN A N 1
ATOM 783 C CA . GLN A 1 104 ? 14.964 40.654 77.690 1.00 40.86 104 GLN A CA 1
ATOM 784 C C . GLN A 1 104 ? 14.708 41.915 78.504 1.00 37.21 104 GLN A C 1
ATOM 785 O O . GLN A 1 104 ? 14.378 42.963 77.937 1.00 39.23 104 GLN A O 1
ATOM 791 N N . ALA A 1 105 ? 14.844 41.829 79.830 1.00 37.18 105 ALA A N 1
ATOM 792 C CA . ALA A 1 105 ? 14.657 43.004 80.672 1.00 38.75 105 ALA A CA 1
ATOM 793 C C . ALA A 1 105 ? 15.725 44.058 80.416 1.00 40.88 105 ALA A C 1
ATOM 794 O O . ALA A 1 105 ? 15.462 45.256 80.573 1.00 43.20 105 ALA A O 1
ATOM 796 N N . LEU A 1 106 ? 16.932 43.644 80.029 1.00 37.84 106 LEU A N 1
ATOM 797 C CA . LEU A 1 106 ? 18.017 44.592 79.820 1.00 37.27 106 LEU A CA 1
ATOM 798 C C . LEU A 1 106 ? 18.048 45.181 78.415 1.00 35.20 106 LEU A C 1
ATOM 799 O O . LEU A 1 106 ? 18.728 46.190 78.203 1.00 34.72 106 LEU A O 1
ATOM 804 N N . ALA A 1 107 ? 17.345 44.589 77.454 1.00 35.05 107 ALA A N 1
ATOM 805 C CA . ALA A 1 107 ? 17.296 45.194 76.137 1.00 37.82 107 ALA A CA 1
ATOM 806 C C . ALA A 1 107 ? 16.387 46.422 76.173 1.00 41.06 107 ALA A C 1
ATOM 807 O O . ALA A 1 107 ? 15.590 46.586 77.100 1.00 44.14 107 ALA A O 1
ATOM 809 N N . PRO A 1 108 ? 16.471 47.307 75.163 1.00 39.47 108 PRO A N 1
ATOM 810 C CA . PRO A 1 108 ? 17.470 47.390 74.091 1.00 38.48 108 PRO A CA 1
ATOM 811 C C . PRO A 1 108 ? 18.808 47.958 74.571 1.00 37.12 108 PRO A C 1
ATOM 812 O O . PRO A 1 108 ? 19.745 48.054 73.777 1.00 40.42 108 PRO A O 1
ATOM 816 N N . ALA A 1 109 ? 18.878 48.351 75.847 1.00 35.40 109 ALA A N 1
ATOM 817 C CA . ALA A 1 109 ? 20.074 49.014 76.361 1.00 34.71 109 ALA A CA 1
ATOM 818 C C . ALA A 1 109 ? 21.299 48.123 76.203 1.00 36.73 109 ALA A C 1
ATOM 819 O O . ALA A 1 109 ? 22.343 48.561 75.705 1.00 40.56 109 ALA A O 1
ATOM 821 N N . PHE A 1 110 ? 21.188 46.867 76.625 1.00 32.02 110 PHE A N 1
ATOM 822 C CA . PHE A 1 110 ? 22.282 45.910 76.575 1.00 32.04 110 PHE A CA 1
ATOM 823 C C . PHE A 1 110 ? 21.954 44.810 75.576 1.00 36.86 110 PHE A C 1
ATOM 824 O O . PHE A 1 110 ? 20.786 44.482 75.350 1.00 34.95 110 PHE A O 1
ATOM 832 N N . VAL A 1 111 ? 22.997 44.243 74.978 1.00 33.28 111 VAL A N 1
ATOM 833 C CA . VAL A 1 111 ? 22.893 43.012 74.208 1.00 31.81 111 VAL A CA 1
ATOM 834 C C . VAL A 1 111 ? 23.754 41.955 74.885 1.00 31.27 111 VAL A C 1
ATOM 835 O O . VAL A 1 111 ? 24.819 42.265 75.431 1.00 30.62 111 VAL A O 1
ATOM 839 N N . LEU A 1 112 ? 23.285 40.710 74.860 1.00 29.54 112 LEU A N 1
ATOM 840 C CA . LEU A 1 112 ? 24.038 39.614 75.458 1.00 30.52 112 LEU A CA 1
ATOM 841 C C . LEU A 1 112 ? 25.294 39.342 74.640 1.00 29.26 112 LEU A C 1
ATOM 842 O O . LEU A 1 112 ? 25.213 39.062 73.439 1.00 36.97 112 LEU A O 1
ATOM 847 N N . ALA A 1 113 ? 26.456 39.426 75.288 1.00 28.51 113 ALA A N 1
ATOM 848 C CA . ALA A 1 113 ? 27.727 39.177 74.620 1.00 30.68 113 ALA A CA 1
ATOM 849 C C . ALA A 1 113 ? 28.290 37.790 74.887 1.00 32.37 113 ALA A C 1
ATOM 850 O O . ALA A 1 113 ? 28.955 37.228 74.011 1.00 35.83 113 ALA A O 1
ATOM 852 N N . ASP A 1 114 ? 28.040 37.225 76.066 1.00 30.80 114 ASP A N 1
ATOM 853 C CA . ASP A 1 114 ? 28.597 35.928 76.417 1.00 28.59 114 ASP A CA 1
ATOM 854 C C . ASP A 1 114 ? 27.753 35.308 77.519 1.00 27.93 114 ASP A C 1
ATOM 855 O O . ASP A 1 114 ? 27.150 36.017 78.329 1.00 28.61 114 ASP A O 1
ATOM 860 N N . GLU A 1 115 ? 27.723 33.975 77.542 1.00 30.25 115 GLU A N 1
ATOM 861 C CA . GLU A 1 115 ? 27.035 33.226 78.584 1.00 29.46 115 GLU A CA 1
ATOM 862 C C . GLU A 1 115 ? 27.840 31.984 78.936 1.00 29.91 115 GLU A C 1
ATOM 863 O O . GLU A 1 115 ? 28.348 31.290 78.050 1.00 30.05 115 GLU A O 1
ATOM 869 N N . VAL A 1 116 ? 27.951 31.709 80.233 1.00 27.69 116 VAL A N 1
ATOM 870 C CA . VAL A 1 116 ? 28.611 30.510 80.734 1.00 31.61 116 VAL A CA 1
ATOM 871 C C . VAL A 1 116 ? 27.674 29.827 81.718 1.00 28.52 116 VAL A C 1
ATOM 872 O O . VAL A 1 116 ? 27.219 30.450 82.684 1.00 28.04 116 VAL A O 1
ATOM 876 N N . ASP A 1 117 ? 27.385 28.552 81.472 1.00 29.76 117 ASP A N 1
ATOM 877 C CA . ASP A 1 117 ? 26.558 27.742 82.359 1.00 30.42 117 ASP A CA 1
ATOM 878 C C . ASP A 1 117 ? 27.474 26.878 83.219 1.00 34.32 117 ASP A C 1
ATOM 879 O O . ASP A 1 117 ? 28.074 25.917 82.727 1.00 34.27 117 ASP A O 1
ATOM 884 N N . GLY A 1 118 ? 27.581 27.222 84.497 1.00 30.58 118 GLY A N 1
ATOM 885 C CA . GLY A 1 118 ? 28.441 26.511 85.420 1.00 32.78 118 GLY A CA 1
ATOM 886 C C . GLY A 1 118 ? 27.689 25.458 86.214 1.00 34.66 118 GLY A C 1
ATOM 887 O O . GLY A 1 118 ? 26.508 25.611 86.515 1.00 35.95 118 GLY A O 1
ATOM 888 N N . PHE A 1 119 ? 28.392 24.378 86.545 1.00 34.12 119 PHE A N 1
ATOM 889 C CA . PHE A 1 119 ? 27.852 23.324 87.390 1.00 35.80 119 PHE A CA 1
ATOM 890 C C . PHE A 1 119 ? 28.952 22.840 88.323 1.00 42.19 119 PHE A C 1
ATOM 891 O O . PHE A 1 119 ? 30.144 22.969 88.030 1.00 40.03 119 PHE A O 1
ATOM 899 N N . ARG A 1 120 ? 28.539 22.279 89.456 1.00 71.72 120 ARG A N 1
ATOM 900 C CA . ARG A 1 120 ? 29.475 21.894 90.506 1.00 72.57 120 ARG A CA 1
ATOM 901 C C . ARG A 1 120 ? 29.812 20.407 90.443 1.00 71.11 120 ARG A C 1
ATOM 902 O O . ARG A 1 120 ? 29.068 19.613 89.868 1.00 69.53 120 ARG A O 1
ATOM 910 N N . GLY A 1 129 ? 41.354 15.687 87.217 1.00 81.89 129 GLY A N 1
ATOM 911 C CA . GLY A 1 129 ? 40.257 15.758 88.165 1.00 79.99 129 GLY A CA 1
ATOM 912 C C . GLY A 1 129 ? 40.717 16.066 89.576 1.00 84.77 129 GLY A C 1
ATOM 913 O O . GLY A 1 129 ? 40.519 15.269 90.492 1.00 84.54 129 GLY A O 1
ATOM 914 N N . TYR A 1 130 ? 41.330 17.233 89.751 1.00 90.04 130 TYR A N 1
ATOM 915 C CA . TYR A 1 130 ? 41.875 17.632 91.037 1.00 92.73 130 TYR A CA 1
ATOM 916 C C . TYR A 1 130 ? 40.816 18.363 91.864 1.00 93.90 130 TYR A C 1
ATOM 917 O O . TYR A 1 130 ? 39.659 18.504 91.461 1.00 89.22 130 TYR A O 1
ATOM 926 N N . GLU A 1 131 ? 41.224 18.837 93.042 1.00 101.22 131 GLU A N 1
ATOM 927 C CA . GLU A 1 131 ? 40.307 19.446 94.006 1.00 104.91 131 GLU A CA 1
ATOM 928 C C . GLU A 1 131 ? 40.465 20.962 93.939 1.00 111.39 131 GLU A C 1
ATOM 929 O O . GLU A 1 131 ? 41.129 21.588 94.766 1.00 114.17 131 GLU A O 1
ATOM 935 N N . ASP A 1 132 ? 39.826 21.558 92.937 1.00 114.13 132 ASP A N 1
ATOM 936 C CA . ASP A 1 132 ? 39.938 22.994 92.735 1.00 121.67 132 ASP A CA 1
ATOM 937 C C . ASP A 1 132 ? 39.126 23.758 93.776 1.00 122.25 132 ASP A C 1
ATOM 938 O O . ASP A 1 132 ? 38.059 23.320 94.214 1.00 120.42 132 ASP A O 1
ATOM 943 N N . GLY A 1 133 ? 39.652 24.915 94.171 1.00 126.39 133 GLY A N 1
ATOM 944 C CA . GLY A 1 133 ? 38.984 25.825 95.077 1.00 127.29 133 GLY A CA 1
ATOM 945 C C . GLY A 1 133 ? 39.184 25.620 96.566 1.00 130.52 133 GLY A C 1
ATOM 946 O O . GLY A 1 133 ? 38.607 26.385 97.350 1.00 132.14 133 GLY A O 1
ATOM 947 N N . THR A 1 134 ? 39.963 24.630 96.999 1.00 131.49 134 THR A N 1
ATOM 948 C CA . THR A 1 134 ? 40.280 24.579 98.420 1.00 135.60 134 THR A CA 1
ATOM 949 C C . THR A 1 134 ? 41.318 25.657 98.743 1.00 139.25 134 THR A C 1
ATOM 950 O O . THR A 1 134 ? 41.739 26.426 97.874 1.00 140.77 134 THR A O 1
ATOM 954 N N . GLU A 1 135 ? 41.733 25.727 100.010 1.00 86.21 135 GLU A N 1
ATOM 955 C CA . GLU A 1 135 ? 42.678 26.725 100.515 1.00 78.65 135 GLU A CA 1
ATOM 956 C C . GLU A 1 135 ? 42.123 28.145 100.441 1.00 62.60 135 GLU A C 1
ATOM 957 O O . GLU A 1 135 ? 42.865 29.111 100.661 1.00 57.75 135 GLU A O 1
ATOM 963 N N . ASN A 1 136 ? 40.840 28.291 100.123 1.00 57.78 136 ASN A N 1
ATOM 964 C CA . ASN A 1 136 ? 40.195 29.594 100.142 1.00 48.65 136 ASN A CA 1
ATOM 965 C C . ASN A 1 136 ? 40.129 30.128 101.571 1.00 51.43 136 ASN A C 1
ATOM 966 O O . ASN A 1 136 ? 39.920 29.356 102.512 1.00 52.61 136 ASN A O 1
ATOM 971 N N . PRO A 1 137 ? 40.337 31.430 101.769 1.00 48.11 137 PRO A N 1
ATOM 972 C CA . PRO A 1 137 ? 40.143 32.004 103.105 1.00 46.68 137 PRO A CA 1
ATOM 973 C C . PRO A 1 137 ? 38.728 31.739 103.595 1.00 47.70 137 PRO A C 1
ATOM 974 O O . PRO A 1 137 ? 37.782 31.646 102.810 1.00 49.61 137 PRO A O 1
ATOM 978 N N . GLN A 1 138 ? 38.589 31.611 104.911 1.00 49.70 138 GLN A N 1
ATOM 979 C CA . GLN A 1 138 ? 37.317 31.255 105.519 1.00 50.52 138 GLN A CA 1
ATOM 980 C C . GLN A 1 138 ? 36.950 32.272 106.591 1.00 49.18 138 GLN A C 1
ATOM 981 O O . GLN A 1 138 ? 37.808 32.976 107.131 1.00 48.46 138 GLN A O 1
ATOM 987 N N . GLY A 1 139 ? 35.654 32.329 106.893 1.00 47.76 139 GLY A N 1
ATOM 988 C CA . GLY A 1 139 ? 35.170 33.146 107.995 1.00 46.38 139 GLY A CA 1
ATOM 989 C C . GLY A 1 139 ? 35.463 34.616 107.783 1.00 40.90 139 GLY A C 1
ATOM 990 O O . GLY A 1 139 ? 35.242 35.171 106.700 1.00 38.97 139 GLY A O 1
ATOM 991 N N . ASP A 1 140 ? 35.966 35.265 108.837 1.00 43.81 140 ASP A N 1
ATOM 992 C CA . ASP A 1 140 ? 36.285 36.685 108.744 1.00 39.90 140 ASP A CA 1
ATOM 993 C C . ASP A 1 140 ? 37.431 36.945 107.776 1.00 41.97 140 ASP A C 1
ATOM 994 O O . ASP A 1 140 ? 37.508 38.030 107.187 1.00 40.90 140 ASP A O 1
ATOM 999 N N . GLU A 1 141 ? 38.329 35.973 107.603 1.00 37.89 141 GLU A N 1
ATOM 1000 C CA . GLU A 1 141 ? 39.428 36.144 106.658 1.00 38.74 141 GLU A CA 1
ATOM 1001 C C . GLU A 1 141 ? 38.933 36.176 105.218 1.00 38.38 141 GLU A C 1
ATOM 1002 O O . GLU A 1 141 ? 39.543 36.840 104.372 1.00 33.99 141 GLU A O 1
ATOM 1008 N N . ALA A 1 142 ? 37.842 35.465 104.917 1.00 35.76 142 ALA A N 1
ATOM 1009 C CA . ALA A 1 142 ? 37.270 35.533 103.576 1.00 36.27 142 ALA A CA 1
ATOM 1010 C C . ALA A 1 142 ? 36.667 36.906 103.304 1.00 33.20 142 ALA A C 1
ATOM 1011 O O . ALA A 1 142 ? 36.793 37.436 102.193 1.00 27.02 142 ALA A O 1
ATOM 1013 N N . VAL A 1 143 ? 36.000 37.490 104.302 1.00 29.54 143 VAL A N 1
ATOM 1014 C CA . VAL A 1 143 ? 35.496 38.856 104.173 1.00 30.82 143 VAL A CA 1
ATOM 1015 C C . VAL A 1 143 ? 36.648 39.822 103.935 1.00 28.45 143 VAL A C 1
ATOM 1016 O O . VAL A 1 143 ? 36.592 40.681 103.047 1.00 36.25 143 VAL A O 1
ATOM 1020 N N . GLU A 1 144 ? 37.710 39.696 104.735 1.00 32.46 144 GLU A N 1
ATOM 1021 C CA . GLU A 1 144 ? 38.860 40.586 104.613 1.00 37.34 144 GLU A CA 1
ATOM 1022 C C . GLU A 1 144 ? 39.521 40.459 103.245 1.00 34.37 144 GLU A C 1
ATOM 1023 O O . GLU A 1 144 ? 39.940 41.462 102.654 1.00 35.19 144 GLU A O 1
ATOM 1029 N N . ALA A 1 145 ? 39.624 39.234 102.728 1.00 33.70 145 ALA A N 1
ATOM 1030 C CA . ALA A 1 145 ? 40.304 39.022 101.455 1.00 35.26 145 ALA A CA 1
ATOM 1031 C C . ALA A 1 145 ? 39.478 39.511 100.272 1.00 33.18 145 ALA A C 1
ATOM 1032 O O . ALA A 1 145 ? 40.044 39.999 99.287 1.00 33.64 145 ALA A O 1
ATOM 1034 N N . ALA A 1 146 ? 38.149 39.389 100.340 1.00 31.00 146 ALA A N 1
ATOM 1035 C CA . ALA A 1 146 ? 37.304 39.592 99.171 1.00 28.20 146 ALA A CA 1
ATOM 1036 C C . ALA A 1 146 ? 36.510 40.890 99.167 1.00 30.18 146 ALA A C 1
ATOM 1037 O O . ALA A 1 146 ? 36.116 41.341 98.087 1.00 36.60 146 ALA A O 1
ATOM 1039 N N . ILE A 1 147 ? 36.255 41.498 100.322 1.00 28.46 147 ILE A N 1
ATOM 1040 C CA . ILE A 1 147 ? 35.331 42.621 100.433 1.00 30.02 147 ILE A CA 1
ATOM 1041 C C . ILE A 1 147 ? 36.106 43.877 100.806 1.00 28.04 147 ILE A C 1
ATOM 1042 O O . ILE A 1 147 ? 36.861 43.881 101.785 1.00 30.46 147 ILE A O 1
ATOM 1047 N N . ALA A 1 148 ? 35.918 44.939 100.027 1.00 28.24 148 ALA A N 1
ATOM 1048 C CA . ALA A 1 148 ? 36.491 46.233 100.362 1.00 33.71 148 ALA A CA 1
ATOM 1049 C C . ALA A 1 148 ? 35.707 46.879 101.506 1.00 36.60 148 ALA A C 1
ATOM 1050 O O . ALA A 1 148 ? 34.634 46.415 101.900 1.00 35.88 148 ALA A O 1
ATOM 1052 N N . ASP A 1 149 ? 36.261 47.975 102.038 1.00 35.52 149 ASP A N 1
ATOM 1053 C CA . ASP A 1 149 ? 35.686 48.606 103.225 1.00 40.37 149 ASP A CA 1
ATOM 1054 C C . ASP A 1 149 ? 34.240 49.040 102.998 1.00 39.37 149 ASP A C 1
ATOM 1055 O O . ASP A 1 149 ? 33.406 48.938 103.906 1.00 42.17 149 ASP A O 1
ATOM 1060 N N . ASP A 1 150 ? 33.918 49.516 101.797 1.00 35.13 150 ASP A N 1
ATOM 1061 C CA . ASP A 1 150 ? 32.566 49.972 101.496 1.00 40.15 150 ASP A CA 1
ATOM 1062 C C . ASP A 1 150 ? 31.593 48.834 101.218 1.00 38.27 150 ASP A C 1
ATOM 1063 O O . ASP A 1 150 ? 30.410 49.098 100.976 1.00 41.85 150 ASP A O 1
ATOM 1068 N N . GLY A 1 151 ? 32.049 47.586 101.251 1.00 33.79 151 GLY A N 1
ATOM 1069 C CA . GLY A 1 151 ? 31.212 46.461 100.899 1.00 31.07 151 GLY A CA 1
ATOM 1070 C C . GLY A 1 151 ? 31.300 46.038 99.451 1.00 33.41 151 GLY A C 1
ATOM 1071 O O . GLY A 1 151 ? 30.587 45.110 99.048 1.00 33.42 151 GLY A O 1
ATOM 1072 N N . SER A 1 152 ? 32.136 46.691 98.653 1.00 33.70 152 SER A N 1
ATOM 1073 C CA . SER A 1 152 ? 32.332 46.283 97.274 1.00 29.88 152 SER A CA 1
ATOM 1074 C C . SER A 1 152 ? 33.261 45.076 97.199 1.00 30.13 152 SER A C 1
ATOM 1075 O O . SER A 1 152 ? 34.008 44.768 98.132 1.00 32.55 152 SER A O 1
ATOM 1078 N N . SER A 1 153 ? 33.193 44.380 96.070 1.00 30.77 153 SER A N 1
ATOM 1079 C CA . SER A 1 153 ? 34.166 43.359 95.727 1.00 31.00 153 SER A CA 1
ATOM 1080 C C . SER A 1 153 ? 34.575 43.550 94.275 1.00 28.40 153 SER A C 1
ATOM 1081 O O . SER A 1 153 ? 33.865 44.176 93.484 1.00 25.37 153 SER A O 1
ATOM 1084 N N . PHE A 1 154 ? 35.735 43.001 93.931 1.00 29.53 154 PHE A N 1
ATOM 1085 C CA . PHE A 1 154 ? 36.307 43.155 92.599 1.00 29.53 154 PHE A CA 1
ATOM 1086 C C . PHE A 1 154 ? 36.618 41.762 92.072 1.00 29.84 154 PHE A C 1
ATOM 1087 O O . PHE A 1 154 ? 37.502 41.078 92.598 1.00 27.17 154 PHE A O 1
ATOM 1095 N N . ALA A 1 155 ? 35.897 41.349 91.033 1.00 26.66 155 ALA A N 1
ATOM 1096 C CA . ALA A 1 155 ? 35.895 39.970 90.564 1.00 26.10 155 ALA A CA 1
ATOM 1097 C C . ALA A 1 155 ? 36.578 39.869 89.208 1.00 26.89 155 ALA A C 1
ATOM 1098 O O . ALA A 1 155 ? 36.270 40.640 88.292 1.00 29.63 155 ALA A O 1
ATOM 1100 N N . ALA A 1 156 ? 37.510 38.927 89.092 1.00 24.77 156 ALA A N 1
ATOM 1101 C CA . ALA A 1 156 ? 38.135 38.579 87.824 1.00 23.49 156 ALA A CA 1
ATOM 1102 C C . ALA A 1 156 ? 37.536 37.273 87.321 1.00 24.17 156 ALA A C 1
ATOM 1103 O O . ALA A 1 156 ? 37.426 36.303 88.080 1.00 24.55 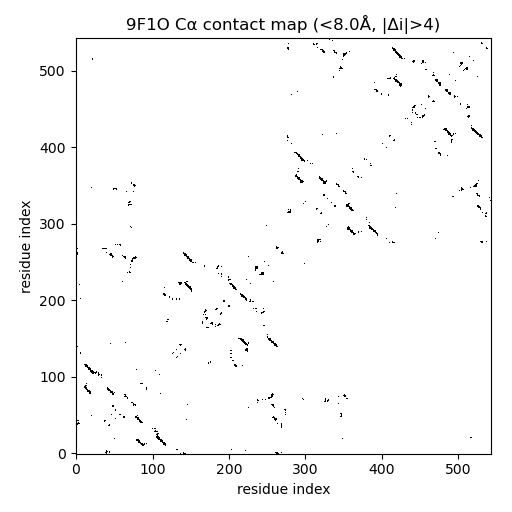156 ALA A O 1
ATOM 1105 N N . PHE A 1 157 ? 37.145 37.251 86.051 1.00 25.23 157 PHE A N 1
ATOM 1106 C CA . PHE A 1 157 ? 36.480 36.101 85.457 1.00 20.29 157 PHE A CA 1
ATOM 1107 C C . PHE A 1 157 ? 37.286 35.622 84.259 1.00 20.01 157 PHE A C 1
ATOM 1108 O O . PHE A 1 157 ? 37.608 36.412 83.366 1.00 21.49 157 PHE A O 1
ATOM 1116 N N . GLN A 1 158 ? 37.604 34.329 84.245 1.00 23.43 158 GLN A N 1
ATOM 1117 C CA . GLN A 1 158 ? 38.292 33.695 83.127 1.00 24.42 158 GLN A CA 1
ATOM 1118 C C . GLN A 1 158 ? 37.631 32.360 82.826 1.00 22.11 158 GLN A C 1
ATOM 1119 O O . GLN A 1 158 ? 37.430 31.550 83.735 1.00 23.46 158 GLN A O 1
ATOM 1125 N N . LEU A 1 159 ? 37.291 32.137 81.559 1.00 22.91 159 LEU A N 1
ATOM 1126 C CA . LEU A 1 159 ? 36.749 30.854 81.115 1.00 22.63 159 LEU A CA 1
ATOM 1127 C C . LEU A 1 159 ? 37.906 30.002 80.605 1.00 22.50 159 LEU A C 1
ATOM 1128 O O . LEU A 1 159 ? 38.358 30.164 79.470 1.00 26.83 159 LEU A O 1
ATOM 1133 N N . TRP A 1 160 ? 38.390 29.089 81.446 1.00 21.96 160 TRP A N 1
ATOM 1134 C CA . TRP A 1 160 ? 39.529 28.247 81.103 1.00 22.95 160 TRP A CA 1
ATOM 1135 C C . TRP A 1 160 ? 39.043 26.982 80.403 1.00 24.29 160 TRP A C 1
ATOM 1136 O O . TRP A 1 160 ? 38.078 26.349 80.843 1.00 26.88 160 TRP A O 1
ATOM 1147 N N . LYS A 1 161 ? 39.714 26.625 79.312 1.00 25.06 161 LYS A N 1
ATOM 1148 C CA . LYS A 1 161 ? 39.407 25.436 78.526 1.00 29.33 161 LYS A CA 1
ATOM 1149 C C . LYS A 1 161 ? 40.527 24.418 78.697 1.00 32.36 161 LYS A C 1
ATOM 1150 O O . LYS A 1 161 ? 41.700 24.743 78.489 1.00 35.23 161 LYS A O 1
ATOM 1156 N N . HIS A 1 162 ? 40.167 23.190 79.064 1.00 31.80 162 HIS A N 1
ATOM 1157 C CA . HIS A 1 162 ? 41.148 22.149 79.332 1.00 35.78 162 HIS A CA 1
ATOM 1158 C C . HIS A 1 162 ? 41.299 21.211 78.141 1.00 38.30 162 HIS A C 1
ATOM 1159 O O . HIS A 1 162 ? 40.401 21.066 77.306 1.00 40.01 162 HIS A O 1
ATOM 1166 N N . ASP A 1 163 ? 42.465 20.572 78.078 1.00 47.39 163 ASP A N 1
ATOM 1167 C CA . ASP A 1 163 ? 42.737 19.446 77.187 1.00 47.37 163 ASP A CA 1
ATOM 1168 C C . ASP A 1 163 ? 43.069 18.273 78.105 1.00 46.87 163 ASP A C 1
ATOM 1169 O O . ASP A 1 163 ? 44.238 17.939 78.313 1.00 45.00 163 ASP A O 1
ATOM 1174 N N . LEU A 1 164 ? 42.026 17.650 78.661 1.00 47.67 164 LEU A N 1
ATOM 1175 C CA . LEU A 1 164 ? 42.230 16.542 79.589 1.00 51.12 164 LEU A CA 1
ATOM 1176 C C . LEU A 1 164 ? 42.820 15.318 78.900 1.00 53.68 164 LEU A C 1
ATOM 1177 O O . LEU A 1 164 ? 43.464 14.493 79.559 1.00 52.84 164 LEU A O 1
ATOM 1182 N N . ASP A 1 165 ? 42.607 15.174 77.590 1.00 55.53 165 ASP A N 1
ATOM 1183 C CA . ASP A 1 165 ? 43.247 14.088 76.854 1.00 62.06 165 ASP A CA 1
ATOM 1184 C C . ASP A 1 165 ? 44.764 14.158 76.977 1.00 58.11 165 ASP A C 1
ATOM 1185 O O . ASP A 1 165 ? 45.428 13.131 77.158 1.00 56.22 165 ASP A O 1
ATOM 1190 N N . TYR A 1 166 ? 45.329 15.363 76.881 1.00 54.80 166 TYR A N 1
ATOM 1191 C CA . TYR A 1 166 ? 46.772 15.518 77.031 1.00 52.46 166 TYR A CA 1
ATOM 1192 C C . TYR A 1 166 ? 47.203 15.391 78.486 1.00 53.71 166 TYR A C 1
ATOM 1193 O O . TYR A 1 166 ? 48.251 14.802 78.779 1.00 48.96 166 TYR A O 1
ATOM 1202 N N . PHE A 1 167 ? 46.414 15.938 79.413 1.00 45.84 167 PHE A N 1
ATOM 1203 C CA . PHE A 1 167 ? 46.826 15.951 80.813 1.00 50.34 167 PHE A CA 1
ATOM 1204 C C . PHE A 1 167 ? 46.831 14.547 81.405 1.00 51.40 167 PHE A C 1
ATOM 1205 O O . PHE A 1 167 ? 47.792 14.148 82.073 1.00 47.43 167 PHE A O 1
ATOM 1213 N N . LYS A 1 168 ? 45.767 13.778 81.169 1.00 53.47 168 LYS A N 1
ATOM 1214 C CA . LYS A 1 168 ? 45.696 12.417 81.685 1.00 57.65 168 LYS A CA 1
ATOM 1215 C C . LYS A 1 168 ? 46.532 11.432 80.878 1.00 59.99 168 LYS A C 1
ATOM 1216 O O . LYS A 1 168 ? 46.690 10.284 81.307 1.00 60.66 168 LYS A O 1
ATOM 1222 N N . SER A 1 169 ? 47.068 11.845 79.728 1.00 61.58 169 SER A N 1
ATOM 1223 C CA . SER A 1 169 ? 48.019 11.016 79.000 1.00 59.10 169 SER A CA 1
ATOM 1224 C C . SER A 1 169 ? 49.406 11.063 79.622 1.00 59.67 169 SER A C 1
ATOM 1225 O O . SER A 1 169 ? 50.215 10.161 79.380 1.00 62.20 169 SER A O 1
ATOM 1228 N N . LEU A 1 170 ? 49.691 12.092 80.413 1.00 54.96 170 LEU A N 1
ATOM 1229 C CA . LEU A 1 170 ? 50.968 12.192 81.091 1.00 55.17 170 LEU A CA 1
ATOM 1230 C C . LEU A 1 170 ? 51.029 11.197 82.249 1.00 58.65 170 LEU A C 1
ATOM 1231 O O . LEU A 1 170 ? 49.999 10.848 82.833 1.00 57.01 170 LEU A O 1
ATOM 1236 N N . PRO A 1 171 ? 52.223 10.713 82.590 1.00 63.21 171 PRO A N 1
ATOM 1237 C CA . PRO A 1 171 ? 52.354 9.870 83.782 1.00 63.68 171 PRO A CA 1
ATOM 1238 C C . PRO A 1 171 ? 51.943 10.645 85.023 1.00 58.84 171 PRO A C 1
ATOM 1239 O O . PRO A 1 171 ? 52.096 11.866 85.095 1.00 55.14 171 PRO A O 1
ATOM 1243 N N . GLN A 1 172 ? 51.397 9.916 86.002 1.00 61.30 172 GLN A N 1
ATOM 1244 C CA . GLN A 1 172 ? 50.824 10.562 87.180 1.00 59.59 172 GLN A CA 1
ATOM 1245 C C . GLN A 1 172 ? 51.834 11.460 87.885 1.00 58.17 172 GLN A C 1
ATOM 1246 O O . GLN A 1 172 ? 51.447 12.457 88.506 1.00 55.37 172 GLN A O 1
ATOM 1252 N N . ALA A 1 173 ? 53.124 11.126 87.805 1.00 60.08 173 ALA A N 1
ATOM 1253 C CA . ALA A 1 173 ? 54.143 11.968 88.423 1.00 59.38 173 ALA A CA 1
ATOM 1254 C C . ALA A 1 173 ? 54.209 13.335 87.753 1.00 55.05 173 ALA A C 1
ATOM 1255 O O . ALA A 1 173 ? 54.353 14.360 88.430 1.00 54.05 173 ALA A O 1
ATOM 1257 N N . GLU A 1 174 ? 54.107 13.372 86.421 1.00 53.90 174 GLU A N 1
ATOM 1258 C CA . GLU A 1 174 ? 54.140 14.650 85.717 1.00 50.63 174 GLU A CA 1
ATOM 1259 C C . GLU A 1 174 ? 52.851 15.437 85.925 1.00 49.86 174 GLU A C 1
ATOM 1260 O O . GLU A 1 174 ? 52.884 16.670 86.024 1.00 47.59 174 GLU A O 1
ATOM 1266 N N . GLN A 1 175 ? 51.705 14.751 85.970 1.00 48.71 175 GLN A N 1
ATOM 1267 C CA . GLN A 1 175 ? 50.452 15.422 86.308 1.00 48.12 175 GLN A CA 1
ATOM 1268 C C . GLN A 1 175 ? 50.553 16.118 87.660 1.00 48.58 175 GLN A C 1
ATOM 1269 O O . GLN A 1 175 ? 50.169 17.284 87.802 1.00 43.02 175 GLN A O 1
ATOM 1275 N N . ASP A 1 176 ? 51.061 15.408 88.670 1.00 47.97 176 ASP A N 1
ATOM 1276 C CA . ASP A 1 176 ? 51.182 15.996 90.000 1.00 56.58 176 ASP A CA 1
ATOM 1277 C C . ASP A 1 176 ? 52.203 17.124 90.020 1.00 47.46 176 ASP A C 1
ATOM 1278 O O . ASP A 1 176 ? 52.059 18.075 90.796 1.00 47.20 176 ASP A O 1
ATOM 1283 N N . ASN A 1 177 ? 53.236 17.037 89.180 1.00 51.73 177 ASN A N 1
ATOM 1284 C CA . ASN A 1 177 ? 54.225 18.106 89.112 1.00 49.57 177 ASN A CA 1
ATOM 1285 C C . ASN A 1 177 ? 53.647 19.369 88.485 1.00 44.12 177 ASN A C 1
ATOM 1286 O O . ASN A 1 177 ? 54.122 20.474 88.774 1.00 44.20 177 ASN A O 1
ATOM 1291 N N . ILE A 1 178 ? 52.630 19.232 87.633 1.00 42.14 178 ILE A N 1
ATOM 1292 C CA . ILE A 1 178 ? 52.010 20.405 87.023 1.00 42.26 178 ILE A CA 1
ATOM 1293 C C . ILE A 1 178 ? 51.152 21.148 88.040 1.00 39.52 178 ILE A C 1
ATOM 1294 O O . ILE A 1 178 ? 51.188 22.382 88.121 1.00 39.09 178 ILE A O 1
ATOM 1299 N N . ILE A 1 179 ? 50.377 20.414 88.838 1.00 45.47 179 ILE A N 1
ATOM 1300 C CA . ILE A 1 179 ? 49.543 21.052 89.851 1.00 41.20 179 ILE A CA 1
ATOM 1301 C C . ILE A 1 179 ? 50.359 21.377 91.095 1.00 46.03 179 ILE A C 1
ATOM 1302 O O . ILE A 1 179 ? 50.220 22.458 91.678 1.00 45.75 179 ILE A O 1
ATOM 1307 N N . GLY A 1 180 ? 51.226 20.460 91.511 1.00 45.33 180 GLY A N 1
ATOM 1308 C CA . GLY A 1 180 ? 51.985 20.612 92.731 1.00 48.38 180 GLY A CA 1
ATOM 1309 C C . GLY A 1 180 ? 51.444 19.847 93.916 1.00 54.10 180 GLY A C 1
ATOM 1310 O O . GLY A 1 180 ? 51.934 20.045 95.033 1.00 54.94 180 GLY A O 1
ATOM 1311 N N . ARG A 1 181 ? 50.451 18.984 93.710 1.00 53.98 181 ARG A N 1
ATOM 1312 C CA . ARG A 1 181 ? 49.890 18.164 94.772 1.00 58.52 181 ARG A CA 1
ATOM 1313 C C . ARG A 1 181 ? 49.593 16.778 94.220 1.00 57.56 181 ARG A C 1
ATOM 1314 O O . ARG A 1 181 ? 49.419 16.594 93.013 1.00 53.54 181 ARG A O 1
ATOM 1322 N N . ARG A 1 182 ? 49.544 15.797 95.117 1.00 64.38 182 ARG A N 1
ATOM 1323 C CA . ARG A 1 182 ? 49.206 14.440 94.710 1.00 70.57 182 ARG A CA 1
ATOM 1324 C C . ARG A 1 182 ? 47.727 14.342 94.358 1.00 75.02 182 ARG A C 1
ATOM 1325 O O . ARG A 1 182 ? 46.873 14.937 95.019 1.00 77.24 182 ARG A O 1
ATOM 1333 N N . LEU A 1 183 ? 47.425 13.584 93.304 1.00 74.93 183 LEU A N 1
ATOM 1334 C CA . LEU A 1 183 ? 46.032 13.322 92.965 1.00 79.62 183 LEU A CA 1
ATOM 1335 C C . LEU A 1 183 ? 45.388 12.338 93.933 1.00 87.56 183 LEU A C 1
ATOM 1336 O O . LEU A 1 183 ? 44.163 12.355 94.096 1.00 91.82 183 LEU A O 1
ATOM 1341 N N . SER A 1 184 ? 46.189 11.502 94.596 1.00 88.76 184 SER A N 1
ATOM 1342 C CA . SER A 1 184 ? 45.634 10.476 95.473 1.00 91.42 184 SER A CA 1
ATOM 1343 C C . SER A 1 184 ? 45.024 11.087 96.730 1.00 94.41 184 SER A C 1
ATOM 1344 O O . SER A 1 184 ? 43.875 10.792 97.079 1.00 97.23 184 SER A O 1
ATOM 1347 N N . ASP A 1 185 ? 45.777 11.944 97.425 1.00 93.77 185 ASP A N 1
ATOM 1348 C CA . ASP A 1 185 ? 45.343 12.472 98.712 1.00 94.66 185 ASP A CA 1
ATOM 1349 C C . ASP A 1 185 ? 45.473 13.988 98.820 1.00 92.32 185 ASP A C 1
ATOM 1350 O O . ASP A 1 185 ? 45.389 14.522 99.933 1.00 96.78 185 ASP A O 1
ATOM 1355 N N . ASN A 1 186 ? 45.670 14.690 97.702 1.00 85.42 186 ASN A N 1
ATOM 1356 C CA . ASN A 1 186 ? 45.790 16.151 97.683 1.00 83.72 186 ASN A CA 1
ATOM 1357 C C . ASN A 1 186 ? 46.903 16.642 98.606 1.00 85.98 186 ASN A C 1
ATOM 1358 O O . ASN A 1 186 ? 46.805 17.718 99.202 1.00 87.89 186 ASN A O 1
ATOM 1363 N N . GLU A 1 187 ? 47.973 15.861 98.731 1.00 87.53 187 GLU A N 1
ATOM 1364 C CA . GLU A 1 187 ? 49.095 16.241 99.576 1.00 90.29 187 GLU A CA 1
ATOM 1365 C C . GLU A 1 187 ? 50.018 17.191 98.824 1.00 84.58 187 GLU A C 1
ATOM 1366 O O . GLU A 1 187 ? 50.369 16.943 97.666 1.00 75.52 187 GLU A O 1
ATOM 1372 N N . GLU A 1 188 ? 50.409 18.277 99.485 1.00 85.88 188 GLU A N 1
ATOM 1373 C CA . GLU A 1 188 ? 51.302 19.251 98.874 1.00 82.65 188 GLU A CA 1
ATOM 1374 C C . GLU A 1 188 ? 52.677 18.644 98.624 1.00 81.85 188 GLU A C 1
ATOM 1375 O O . GLU A 1 188 ? 53.182 17.853 99.426 1.00 89.26 188 GLU A O 1
ATOM 1381 N N . LEU A 1 189 ? 53.281 19.018 97.499 1.00 75.72 189 LEU A N 1
ATOM 1382 C CA . LEU A 1 189 ? 54.594 18.526 97.095 1.00 75.82 189 LEU A CA 1
ATOM 1383 C C . LEU A 1 189 ? 55.599 19.653 97.302 1.00 79.56 189 LEU A C 1
ATOM 1384 O O . LEU A 1 189 ? 55.573 20.655 96.580 1.00 77.16 189 LEU A O 1
ATOM 1389 N N . ASP A 1 190 ? 56.483 19.489 98.290 1.00 85.00 190 ASP A N 1
ATOM 1390 C CA . ASP A 1 190 ? 57.491 20.509 98.555 1.00 92.21 190 ASP A CA 1
ATOM 1391 C C . ASP A 1 190 ? 58.607 20.488 97.519 1.00 93.80 190 ASP A C 1
ATOM 1392 O O . ASP A 1 190 ? 59.162 21.543 97.190 1.00 85.24 190 ASP A O 1
ATOM 1397 N N . ASP A 1 191 ? 58.946 19.311 96.999 1.00 68.58 191 ASP A N 1
ATOM 1398 C CA . ASP A 1 191 ? 59.964 19.175 95.966 1.00 72.37 191 ASP A CA 1
ATOM 1399 C C . ASP A 1 191 ? 59.417 19.420 94.565 1.00 62.05 191 ASP A C 1
ATOM 1400 O O . ASP A 1 191 ? 60.128 19.174 93.584 1.00 60.05 191 ASP A O 1
ATOM 1405 N N . ALA A 1 192 ? 58.176 19.888 94.455 1.00 56.43 192 ALA A N 1
ATOM 1406 C CA . ALA A 1 192 ? 57.592 20.183 93.158 1.00 52.63 192 ALA A CA 1
ATOM 1407 C C . ALA A 1 192 ? 58.339 21.338 92.491 1.00 49.12 192 ALA A C 1
ATOM 1408 O O . ALA A 1 192 ? 58.882 22.213 93.173 1.00 47.74 192 ALA A O 1
ATOM 1410 N N . PRO A 1 193 ? 58.402 21.352 91.161 1.00 43.48 193 PRO A N 1
ATOM 1411 C CA . PRO A 1 193 ? 59.086 22.450 90.472 1.00 41.30 193 PRO A CA 1
ATOM 1412 C C . PRO A 1 193 ? 58.400 23.782 90.735 1.00 38.58 193 PRO A C 1
ATOM 1413 O O . PRO A 1 193 ? 57.218 23.848 91.082 1.00 36.11 193 PRO A O 1
ATOM 1417 N N . GLU A 1 194 ? 59.171 24.860 90.576 1.00 36.76 194 GLU A N 1
ATOM 1418 C CA . GLU A 1 194 ? 58.626 26.198 90.775 1.00 39.75 194 GLU A CA 1
ATOM 1419 C C . GLU A 1 194 ? 57.500 26.516 89.800 1.00 38.76 194 GLU A C 1
ATOM 1420 O O . GLU A 1 194 ? 56.703 27.422 90.065 1.00 41.95 194 GLU A O 1
ATOM 1426 N N . SER A 1 195 ? 57.418 25.793 88.683 1.00 35.07 195 SER A N 1
ATOM 1427 C CA . SER A 1 195 ? 56.342 25.976 87.718 1.00 36.03 195 SER A CA 1
ATOM 1428 C C . SER A 1 195 ? 55.029 25.348 88.166 1.00 35.78 195 SER A C 1
ATOM 1429 O O . SER A 1 195 ? 53.997 25.603 87.534 1.00 30.58 195 SER A O 1
ATOM 1432 N N . ALA A 1 196 ? 55.042 24.531 89.219 1.00 37.42 196 ALA A N 1
ATOM 1433 C CA . ALA A 1 196 ? 53.816 23.912 89.704 1.00 34.89 196 ALA A CA 1
ATOM 1434 C C . ALA A 1 196 ? 52.800 24.980 90.094 1.00 34.18 196 ALA A C 1
ATOM 1435 O O . ALA A 1 196 ? 53.160 26.041 90.610 1.00 30.78 196 ALA A O 1
ATOM 1437 N N . HIS A 1 197 ? 51.522 24.691 89.834 1.00 35.07 197 HIS A N 1
ATOM 1438 C CA . HIS A 1 197 ? 50.479 25.706 89.962 1.00 34.37 197 HIS A CA 1
ATOM 1439 C C . HIS A 1 197 ? 50.396 26.262 91.380 1.00 35.91 197 HIS A C 1
ATOM 1440 O O . HIS A 1 197 ? 50.374 27.482 91.577 1.00 36.08 197 HIS A O 1
ATOM 1447 N N . VAL A 1 198 ? 50.347 25.382 92.383 1.00 36.26 198 VAL A N 1
ATOM 1448 C CA . VAL A 1 198 ? 50.210 25.848 93.759 1.00 37.96 198 VAL A CA 1
ATOM 1449 C C . VAL A 1 198 ? 51.459 26.576 94.234 1.00 36.64 198 VAL A C 1
ATOM 1450 O O . VAL A 1 198 ? 51.394 27.341 95.203 1.00 36.95 198 VAL A O 1
ATOM 1454 N N . LYS A 1 199 ? 52.600 26.363 93.576 1.00 35.03 199 LYS A N 1
ATOM 1455 C CA . LYS A 1 199 ? 53.787 27.148 93.885 1.00 35.43 199 LYS A CA 1
ATOM 1456 C C . LYS A 1 199 ? 53.755 28.507 93.203 1.00 38.13 199 LYS A C 1
ATOM 1457 O O . LYS A 1 199 ? 54.303 29.477 93.737 1.00 41.76 199 LYS A O 1
ATOM 1463 N N . ARG A 1 200 ? 53.123 28.598 92.030 1.00 35.11 200 ARG A N 1
ATOM 1464 C CA . ARG A 1 200 ? 52.959 29.891 91.375 1.00 36.43 200 ARG A CA 1
ATOM 1465 C C . ARG A 1 200 ? 51.949 30.767 92.105 1.00 35.07 200 ARG A C 1
ATOM 1466 O O . ARG A 1 200 ? 52.107 31.992 92.145 1.00 38.28 200 ARG A O 1
ATOM 1474 N N . THR A 1 201 ? 50.907 30.168 92.677 1.00 34.23 201 THR A N 1
ATOM 1475 C CA . THR A 1 201 ? 49.804 30.913 93.265 1.00 36.54 201 THR A CA 1
ATOM 1476 C C . THR A 1 201 ? 49.838 30.932 94.788 1.00 38.79 201 THR A C 1
ATOM 1477 O O . THR A 1 201 ? 48.834 31.293 95.409 1.00 41.60 201 THR A O 1
ATOM 1481 N N . ALA A 1 202 ? 50.952 30.526 95.401 1.00 35.61 202 ALA A N 1
ATOM 1482 C CA . ALA A 1 202 ? 51.076 30.557 96.854 1.00 42.10 202 ALA A CA 1
ATOM 1483 C C . ALA A 1 202 ? 50.758 31.950 97.381 1.00 38.74 202 ALA A C 1
ATOM 1484 O O . ALA A 1 202 ? 51.567 32.874 97.245 1.00 38.80 202 ALA A O 1
ATOM 1486 N N . GLN A 1 203 ? 49.572 32.102 97.978 1.00 47.24 203 GLN A N 1
ATOM 1487 C CA . GLN A 1 203 ? 49.094 33.421 98.379 1.00 46.77 203 GLN A CA 1
ATOM 1488 C C . GLN A 1 203 ? 50.020 34.075 99.395 1.00 49.16 203 GLN A C 1
ATOM 1489 O O . GLN A 1 203 ? 50.107 35.306 99.453 1.00 48.03 203 GLN A O 1
ATOM 1495 N N . GLU A 1 204 ? 50.714 33.273 100.203 1.00 52.82 204 GLU A N 1
ATOM 1496 C CA . GLU A 1 204 ? 51.642 33.809 101.190 1.00 64.75 204 GLU A CA 1
ATOM 1497 C C . GLU A 1 204 ? 52.978 34.221 100.584 1.00 59.37 204 GLU A C 1
ATOM 1498 O O . GLU A 1 204 ? 53.739 34.944 101.236 1.00 55.35 204 GLU A O 1
ATOM 1504 N N . SER A 1 205 ? 53.280 33.785 99.361 1.00 54.84 205 SER A N 1
ATOM 1505 C CA . SER A 1 205 ? 54.601 33.979 98.772 1.00 52.84 205 SER A CA 1
ATOM 1506 C C . SER A 1 205 ? 54.787 35.342 98.118 1.00 49.78 205 SER A C 1
ATOM 1507 O O . SER A 1 205 ? 55.881 35.619 97.613 1.00 48.68 205 SER A O 1
ATOM 1510 N N . PHE A 1 206 ? 53.769 36.194 98.107 1.00 50.68 206 PHE A N 1
ATOM 1511 C CA . PHE A 1 206 ? 53.873 37.518 97.511 1.00 58.19 206 PHE A CA 1
ATOM 1512 C C . PHE A 1 206 ? 54.156 38.547 98.598 1.00 82.19 206 PHE A C 1
ATOM 1513 O O . PHE A 1 206 ? 53.598 38.469 99.696 1.00 73.40 206 PHE A O 1
ATOM 1521 N N . GLU A 1 207 ? 55.038 39.503 98.287 1.00 114.88 207 GLU A N 1
ATOM 1522 C CA . GLU A 1 207 ? 55.519 40.426 99.314 1.00 120.42 207 GLU A CA 1
ATOM 1523 C C . GLU A 1 207 ? 54.375 41.185 99.976 1.00 115.72 207 GLU A C 1
ATOM 1524 O O . GLU A 1 207 ? 54.319 41.209 101.218 1.00 127.55 207 GLU A O 1
ATOM 1530 N N . PRO A 1 208 ? 53.442 41.820 99.243 1.00 94.34 208 PRO A N 1
ATOM 1531 C CA . PRO A 1 208 ? 52.096 42.025 99.796 1.00 74.62 208 PRO A CA 1
ATOM 1532 C C . PRO A 1 208 ? 51.257 40.786 99.525 1.00 64.92 208 PRO A C 1
ATOM 1533 O O . PRO A 1 208 ? 50.973 40.456 98.369 1.00 63.50 208 PRO A O 1
ATOM 1537 N N . GLU A 1 209 ? 50.888 40.075 100.593 1.00 55.64 209 GLU A N 1
ATOM 1538 C CA . GLU A 1 209 ? 50.203 38.793 100.450 1.00 52.07 209 GLU A CA 1
ATOM 1539 C C . GLU A 1 209 ? 48.992 38.910 99.533 1.00 46.88 209 GLU A C 1
ATOM 1540 O O . GLU A 1 209 ? 48.222 39.871 99.609 1.00 49.49 209 GLU A O 1
ATOM 1546 N N . ALA A 1 210 ? 48.832 37.917 98.657 1.00 45.45 210 ALA A N 1
ATOM 1547 C CA . ALA A 1 210 ? 47.843 37.980 97.589 1.00 40.04 210 ALA A CA 1
ATOM 1548 C C . ALA A 1 210 ? 46.696 37.004 97.826 1.00 41.62 210 ALA A C 1
ATOM 1549 O O . ALA A 1 210 ? 46.456 36.111 97.006 1.00 44.44 210 ALA A O 1
ATOM 1551 N N . PHE A 1 211 ? 45.988 37.154 98.941 1.00 44.70 211 PHE A N 1
ATOM 1552 C CA . PHE A 1 211 ? 44.848 36.294 99.219 1.00 44.42 211 PHE A CA 1
ATOM 1553 C C . PHE A 1 211 ? 43.605 36.757 98.469 1.00 41.01 211 PHE A C 1
ATOM 1554 O O . PHE A 1 211 ? 43.327 37.955 98.367 1.00 42.23 211 PHE A O 1
ATOM 1562 N N . MET A 1 212 ? 42.858 35.786 97.949 1.00 36.01 212 MET A N 1
ATOM 1563 C CA . MET A 1 212 ? 41.619 36.032 97.228 1.00 37.30 212 MET A CA 1
ATOM 1564 C C . MET A 1 212 ? 40.668 34.880 97.513 1.00 34.53 212 MET A C 1
ATOM 1565 O O . MET A 1 212 ? 41.083 33.808 97.960 1.00 36.95 212 MET A O 1
ATOM 1570 N N . VAL A 1 213 ? 39.385 35.106 97.248 1.00 31.93 213 VAL A N 1
ATOM 1571 C CA . VAL A 1 213 ? 38.360 34.078 97.401 1.00 30.94 213 VAL A CA 1
ATOM 1572 C C . VAL A 1 213 ? 37.967 33.582 96.017 1.00 28.41 213 VAL A C 1
ATOM 1573 O O . VAL A 1 213 ? 37.451 34.351 95.197 1.00 28.45 213 VAL A O 1
ATOM 1577 N N . ARG A 1 214 ? 38.214 32.300 95.760 1.00 30.91 214 ARG A N 1
ATOM 1578 C CA . ARG A 1 214 ? 37.901 31.670 94.484 1.00 30.74 214 ARG A CA 1
ATOM 1579 C C . ARG A 1 214 ? 36.549 30.969 94.558 1.00 31.90 214 ARG A C 1
ATOM 1580 O O . ARG A 1 214 ? 36.245 30.285 95.539 1.00 32.07 214 ARG A O 1
ATOM 1588 N N . ARG A 1 215 ? 35.741 31.143 93.509 1.00 33.09 215 ARG A N 1
ATOM 1589 C CA . ARG A 1 215 ? 34.387 30.595 93.438 1.00 36.02 215 ARG A CA 1
ATOM 1590 C C . ARG A 1 215 ? 34.140 30.002 92.048 1.00 39.31 215 ARG A C 1
ATOM 1591 O O . ARG A 1 215 ? 33.233 30.396 91.320 1.00 45.15 215 ARG A O 1
ATOM 1599 N N . SER A 1 216 ? 34.960 29.031 91.666 1.00 36.16 216 SER A N 1
ATOM 1600 C CA . SER A 1 216 ? 34.930 28.494 90.315 1.00 33.90 216 SER A CA 1
ATOM 1601 C C . SER A 1 216 ? 33.891 27.385 90.162 1.00 34.84 216 SER A C 1
ATOM 1602 O O . SER A 1 216 ? 33.425 26.789 91.135 1.00 34.57 216 SER A O 1
ATOM 1605 N N . MET A 1 217 ? 33.541 27.116 88.903 1.00 34.32 217 MET A N 1
ATOM 1606 C CA . MET A 1 217 ? 32.589 26.080 88.526 1.00 34.40 217 MET A CA 1
ATOM 1607 C C . MET A 1 217 ? 33.073 25.414 87.246 1.00 30.42 2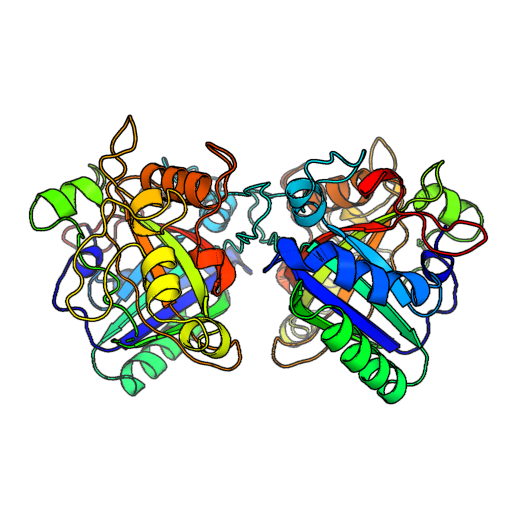17 MET A C 1
ATOM 1608 O O . MET A 1 217 ? 33.838 25.995 86.472 1.00 31.82 217 MET A O 1
ATOM 1613 N N . SER A 1 218 ? 32.627 24.180 87.030 1.00 28.05 218 SER A N 1
ATOM 1614 C CA . SER A 1 218 ? 32.882 23.517 85.760 1.00 30.40 218 SER A CA 1
ATOM 1615 C C . SER A 1 218 ? 31.902 24.002 84.696 1.00 31.47 218 SER A C 1
ATOM 1616 O O . SER A 1 218 ? 30.795 24.455 84.994 1.00 34.09 218 SER A O 1
ATOM 1619 N N . TRP A 1 219 ? 32.322 23.893 83.436 1.00 30.25 219 TRP A N 1
ATOM 1620 C CA . TRP A 1 219 ? 31.480 24.264 82.308 1.00 29.99 219 TRP A CA 1
ATOM 1621 C C . TRP A 1 219 ? 31.752 23.312 81.152 1.00 31.49 219 TRP A C 1
ATOM 1622 O O . TRP A 1 219 ? 32.793 22.652 81.097 1.00 29.36 219 TRP A O 1
ATOM 1633 N N . ALA A 1 220 ? 30.802 23.254 80.220 1.00 33.85 220 ALA A N 1
ATOM 1634 C CA . ALA A 1 220 ? 30.952 22.417 79.031 1.00 35.66 220 ALA A CA 1
ATOM 1635 C C . ALA A 1 220 ? 29.913 22.829 78.001 1.00 39.13 220 ALA A C 1
ATOM 1636 O O . ALA A 1 220 ? 28.711 22.700 78.253 1.00 41.47 220 ALA A O 1
ATOM 1638 N N . ASP A 1 221 ? 30.369 23.324 76.856 1.00 38.86 221 ASP A N 1
ATOM 1639 C CA . ASP A 1 221 ? 29.492 23.587 75.718 1.00 37.81 221 ASP A CA 1
ATOM 1640 C C . ASP A 1 221 ? 30.318 23.436 74.443 1.00 32.90 221 ASP A C 1
ATOM 1641 O O . ASP A 1 221 ? 31.372 22.790 74.444 1.00 30.32 221 ASP A O 1
ATOM 1646 N N . GLY A 1 222 ? 29.836 24.030 73.348 1.00 35.84 222 GLY A N 1
ATOM 1647 C CA . GLY A 1 222 ? 30.510 23.927 72.064 1.00 34.24 222 GLY A CA 1
ATOM 1648 C C . GLY A 1 222 ? 31.930 24.454 72.051 1.00 33.12 222 GLY A C 1
ATOM 1649 O O . GLY A 1 222 ? 32.713 24.077 71.173 1.00 33.57 222 GLY A O 1
ATOM 1650 N N . ARG A 1 223 ? 32.283 25.318 73.003 1.00 33.62 223 ARG A N 1
ATOM 1651 C CA . ARG A 1 223 ? 33.637 25.852 73.090 1.00 33.26 223 ARG A CA 1
ATOM 1652 C C . ARG A 1 223 ? 34.625 24.873 73.710 1.00 30.48 223 ARG A C 1
ATOM 1653 O O . ARG A 1 223 ? 35.833 25.135 73.677 1.00 33.83 223 ARG A O 1
ATOM 1661 N N . GLY A 1 224 ? 34.149 23.761 74.272 1.00 32.43 224 GLY A N 1
ATOM 1662 C CA . GLY A 1 224 ? 34.998 22.811 74.959 1.00 30.52 224 GLY A CA 1
ATOM 1663 C C . GLY A 1 224 ? 34.516 22.560 76.378 1.00 33.70 224 GLY A C 1
ATOM 1664 O O . GLY A 1 224 ? 33.314 22.617 76.663 1.00 33.77 224 GLY A O 1
ATOM 1665 N N . ALA A 1 225 ? 35.469 22.274 77.261 1.00 32.84 225 ALA A N 1
ATOM 1666 C CA . ALA A 1 225 ? 35.159 22.019 78.658 1.00 32.32 225 ALA A CA 1
ATOM 1667 C C . ALA A 1 225 ? 36.312 22.514 79.514 1.00 33.68 225 ALA A C 1
ATOM 1668 O O . ALA A 1 225 ? 37.459 22.567 79.063 1.00 31.80 225 ALA A O 1
ATOM 1670 N N . GLY A 1 226 ? 36.000 22.869 80.758 1.00 31.83 226 GLY A N 1
ATOM 1671 C CA . GLY A 1 226 ? 37.027 23.318 81.676 1.00 29.27 226 GLY A CA 1
ATOM 1672 C C . GLY A 1 226 ? 36.502 23.956 82.945 1.00 31.60 226 GLY A C 1
ATOM 1673 O O . GLY A 1 226 ? 35.491 23.522 83.505 1.00 27.20 226 GLY A O 1
ATOM 1674 N N . LEU A 1 227 ? 37.188 25.000 83.400 1.00 28.64 227 LEU A N 1
ATOM 1675 C CA . LEU A 1 227 ? 36.871 25.682 84.647 1.00 30.98 227 LEU A CA 1
ATOM 1676 C C . LEU A 1 227 ? 36.468 27.122 84.365 1.00 29.03 227 LEU A C 1
ATOM 1677 O O . LEU A 1 227 ? 37.193 27.850 83.679 1.00 30.65 227 LEU A O 1
ATOM 1682 N N . ALA A 1 228 ? 35.312 27.527 84.889 1.00 27.09 228 ALA A N 1
ATOM 1683 C CA . ALA A 1 228 ? 34.911 28.933 84.899 1.00 27.00 228 ALA A CA 1
ATOM 1684 C C . ALA A 1 228 ? 35.508 29.562 86.151 1.00 25.75 228 ALA A C 1
ATOM 1685 O O . ALA A 1 228 ? 34.942 29.461 87.242 1.00 29.86 228 ALA A O 1
ATOM 1687 N N . PHE A 1 229 ? 36.651 30.224 85.994 1.00 29.95 229 PHE A N 1
ATOM 1688 C CA . PHE A 1 229 ? 37.409 30.728 87.129 1.00 24.91 229 PHE A CA 1
ATOM 1689 C C . PHE A 1 229 ? 36.890 32.095 87.560 1.00 28.25 229 PHE A C 1
ATOM 1690 O O . PHE A 1 229 ? 36.717 32.993 86.730 1.00 28.23 229 PHE A O 1
ATOM 1698 N N . VAL A 1 230 ? 36.638 32.242 88.859 1.00 27.64 230 VAL A N 1
ATOM 1699 C CA . VAL A 1 230 ? 36.134 33.478 89.447 1.00 27.84 230 VAL A CA 1
ATOM 1700 C C . VAL A 1 230 ? 36.958 33.772 90.692 1.00 26.65 230 VAL A C 1
ATOM 1701 O O . VAL A 1 230 ? 36.953 32.979 91.642 1.00 29.37 230 VAL A O 1
ATOM 1705 N N . ALA A 1 231 ? 37.665 34.901 90.689 1.00 26.07 231 ALA A N 1
ATOM 1706 C CA . ALA A 1 231 ? 38.488 35.325 91.817 1.00 25.99 231 ALA A CA 1
ATOM 1707 C C . ALA A 1 231 ? 37.976 36.663 92.330 1.00 26.73 231 ALA A C 1
ATOM 1708 O O . ALA A 1 231 ? 37.969 37.653 91.590 1.00 24.74 231 ALA A O 1
ATOM 1710 N N . LEU A 1 232 ? 37.556 36.689 93.591 1.00 27.06 232 LEU A N 1
ATOM 1711 C CA . LEU A 1 232 ? 36.990 37.875 94.220 1.00 28.29 232 LEU A CA 1
ATOM 1712 C C . LEU A 1 232 ? 37.954 38.413 95.269 1.00 28.37 232 LEU A C 1
ATOM 1713 O O . LEU A 1 232 ? 38.419 37.663 96.136 1.00 27.67 232 LEU A O 1
ATOM 1718 N N . GLY A 1 233 ? 38.250 39.710 95.187 1.00 29.61 233 GLY A N 1
ATOM 1719 C CA . GLY A 1 233 ? 39.129 40.345 96.146 1.00 31.92 233 GLY A CA 1
ATOM 1720 C C . GLY A 1 233 ? 38.646 41.740 96.490 1.00 37.12 233 GLY A C 1
ATOM 1721 O O . GLY A 1 233 ? 37.813 42.327 95.794 1.00 28.15 233 GLY A O 1
ATOM 1722 N N . HIS A 1 234 ? 39.190 42.267 97.592 1.00 29.73 234 HIS A N 1
ATOM 1723 C CA . HIS A 1 234 ? 38.934 43.657 97.948 1.00 30.77 234 HIS A CA 1
ATOM 1724 C C . HIS A 1 234 ? 39.560 44.622 96.953 1.00 33.73 234 HIS A C 1
ATOM 1725 O O . HIS A 1 234 ? 39.271 45.822 97.005 1.00 31.51 234 HIS A O 1
ATOM 1732 N N . SER A 1 235 ? 40.407 44.119 96.062 1.00 31.98 235 SER A N 1
ATOM 1733 C CA . SER A 1 235 ? 40.855 44.826 94.871 1.00 29.45 235 SER A CA 1
ATOM 1734 C C . SER A 1 235 ? 41.286 43.766 93.865 1.00 30.67 235 SER A C 1
ATOM 1735 O O . SER A 1 235 ? 41.281 42.569 94.163 1.00 29.76 235 SER A O 1
ATOM 1738 N N . PHE A 1 236 ? 41.646 44.207 92.662 1.00 27.90 236 PHE A N 1
ATOM 1739 C CA . PHE A 1 236 ? 42.125 43.275 91.649 1.00 36.10 236 PHE A CA 1
ATOM 1740 C C . PHE A 1 236 ? 43.587 42.892 91.836 1.00 34.20 236 PHE A C 1
ATOM 1741 O O . PHE A 1 236 ? 44.082 42.040 91.090 1.00 33.33 236 PHE A O 1
ATOM 1749 N N . ASP A 1 237 ? 44.283 43.487 92.810 1.00 30.21 237 ASP A N 1
ATOM 1750 C CA . ASP A 1 237 ? 45.733 43.335 92.887 1.00 29.90 237 ASP A CA 1
ATOM 1751 C C . ASP A 1 237 ? 46.141 41.884 93.112 1.00 30.65 237 ASP A C 1
ATOM 1752 O O . ASP A 1 237 ? 47.089 41.398 92.484 1.00 32.92 237 ASP A O 1
ATOM 1757 N N . ALA A 1 238 ? 45.441 41.178 94.004 1.00 28.04 238 ALA A N 1
ATOM 1758 C CA . ALA A 1 238 ? 45.799 39.795 94.306 1.00 34.30 238 ALA A CA 1
ATOM 1759 C C . ALA A 1 238 ? 45.742 38.926 93.055 1.00 33.05 238 ALA A C 1
ATOM 1760 O O . ALA A 1 238 ? 46.702 38.214 92.734 1.00 32.04 238 ALA A O 1
ATOM 1762 N N . PHE A 1 239 ? 44.607 38.951 92.350 1.00 30.73 239 PHE A N 1
ATOM 1763 C CA . PHE A 1 239 ? 44.484 38.183 91.115 1.00 26.57 239 PHE A CA 1
ATOM 1764 C C . PHE A 1 239 ? 45.554 38.577 90.105 1.00 26.66 239 PHE A C 1
ATOM 1765 O O . PHE A 1 239 ? 46.137 37.713 89.440 1.00 29.89 239 PHE A O 1
ATOM 1773 N N . GLU A 1 240 ? 45.827 39.877 89.971 1.00 25.36 240 GLU A N 1
ATOM 1774 C CA . GLU A 1 240 ? 46.689 40.325 88.883 1.00 28.82 240 GLU A CA 1
ATOM 1775 C C . GLU A 1 240 ? 48.147 39.953 89.129 1.00 29.15 240 GLU A C 1
ATOM 1776 O O . GLU A 1 240 ? 48.845 39.535 88.198 1.00 28.69 240 GLU A O 1
ATOM 1782 N N . VAL A 1 241 ? 48.630 40.090 90.367 1.00 29.77 241 VAL A N 1
ATOM 1783 C CA . VAL A 1 241 ? 50.014 39.712 90.644 1.00 30.19 241 VAL A CA 1
ATOM 1784 C C . VAL A 1 241 ? 50.188 38.207 90.498 1.00 28.11 241 VAL A C 1
ATOM 1785 O O . VAL A 1 241 ? 51.238 37.729 90.051 1.00 29.46 241 VAL A O 1
ATOM 1789 N N . GLN A 1 242 ? 49.164 37.436 90.872 1.00 27.99 242 GLN A N 1
ATOM 1790 C CA . GLN A 1 242 ? 49.217 35.990 90.694 1.00 29.44 242 GLN A CA 1
ATOM 1791 C C . GLN A 1 242 ? 49.224 35.617 89.216 1.00 26.35 242 GLN A C 1
ATOM 1792 O O . GLN A 1 242 ? 50.011 34.768 88.785 1.00 27.75 242 GLN A O 1
ATOM 1798 N N . LEU A 1 243 ? 48.345 36.240 88.426 1.00 24.71 243 LEU A N 1
ATOM 1799 C CA . LEU A 1 243 ? 48.295 35.942 86.997 1.00 28.00 243 LEU A CA 1
ATOM 1800 C C . LEU A 1 243 ? 49.598 36.326 86.307 1.00 29.55 243 LEU A C 1
ATOM 1801 O O . LEU A 1 243 ? 50.073 35.609 85.417 1.00 28.63 243 LEU A O 1
ATOM 1806 N N . ARG A 1 244 ? 50.189 37.457 86.701 1.00 26.61 244 ARG A N 1
ATOM 1807 C CA . ARG A 1 244 ? 51.455 37.874 86.106 1.00 26.79 244 ARG A CA 1
ATOM 1808 C C . ARG A 1 244 ? 52.575 36.890 86.423 1.00 28.08 244 ARG A C 1
ATOM 1809 O O . ARG A 1 244 ? 53.428 36.622 85.570 1.00 31.29 244 ARG A O 1
ATOM 1817 N N . ARG A 1 245 ? 52.601 36.350 87.645 1.00 26.76 245 ARG A N 1
ATOM 1818 C CA . ARG A 1 245 ? 53.608 35.341 87.961 1.00 31.72 245 ARG A CA 1
ATOM 1819 C C . ARG A 1 245 ? 53.342 34.048 87.204 1.00 29.72 245 ARG A C 1
ATOM 1820 O O . ARG A 1 245 ? 54.278 33.404 86.716 1.00 27.26 245 ARG A O 1
ATOM 1828 N N . MET A 1 246 ? 52.072 33.643 87.116 1.00 28.22 246 MET A N 1
ATOM 1829 C CA . MET A 1 246 ? 51.723 32.460 86.338 1.00 27.62 246 MET A CA 1
ATOM 1830 C C . MET A 1 246 ? 52.138 32.613 84.883 1.00 25.60 246 MET A C 1
ATOM 1831 O O . MET A 1 246 ? 52.503 31.627 84.234 1.00 29.08 246 MET A O 1
ATOM 1836 N N . SER A 1 247 ? 52.104 33.835 84.362 1.00 25.52 247 SER A N 1
ATOM 1837 C CA . SER A 1 247 ? 52.409 34.107 82.967 1.00 25.73 247 SER A CA 1
ATOM 1838 C C . SER A 1 247 ? 53.901 34.295 82.712 1.00 26.60 247 SER A C 1
ATOM 1839 O O . SER A 1 247 ? 54.284 34.664 81.597 1.00 27.04 247 SER A O 1
ATOM 1842 N N . GLY A 1 248 ? 54.750 34.057 83.711 1.00 27.07 248 GLY A N 1
ATOM 1843 C CA . GLY A 1 248 ? 56.180 34.203 83.532 1.00 28.09 248 GLY A CA 1
ATOM 1844 C C . GLY A 1 248 ? 56.710 35.618 83.584 1.00 32.01 248 GLY A C 1
ATOM 1845 O O . GLY A 1 248 ? 57.902 35.821 83.328 1.00 31.22 248 GLY A O 1
ATOM 1846 N N . LEU A 1 249 ? 55.875 36.606 83.908 1.00 30.73 249 LEU A N 1
ATOM 1847 C CA . LEU A 1 249 ? 56.319 37.995 83.905 1.00 32.78 249 LEU A CA 1
ATOM 1848 C C . LEU A 1 249 ? 57.169 38.354 85.117 1.00 37.92 249 LEU A C 1
ATOM 1849 O O . LEU A 1 249 ? 57.792 39.421 85.123 1.00 38.84 249 LEU A O 1
ATOM 1854 N N . GLU A 1 250 ? 57.213 37.497 86.135 1.00 39.60 250 GLU A N 1
ATOM 1855 C CA . GLU A 1 250 ? 57.980 37.778 87.342 1.00 40.54 250 GLU A CA 1
ATOM 1856 C C . GLU A 1 250 ? 59.392 37.206 87.265 1.00 39.39 250 GLU A C 1
ATOM 1857 O O . GLU A 1 250 ? 60.367 37.908 87.551 1.00 36.84 250 GLU A O 1
ATOM 1863 N N . ASP A 1 251 ? 59.517 35.932 86.877 1.00 39.90 251 ASP A N 1
ATOM 1864 C CA . ASP A 1 251 ? 60.812 35.262 86.865 1.00 36.91 251 ASP A CA 1
ATOM 1865 C C . ASP A 1 251 ? 61.022 34.425 85.606 1.00 38.93 251 ASP A C 1
ATOM 1866 O O . ASP A 1 251 ? 61.911 33.563 85.589 1.00 37.08 251 ASP A O 1
ATOM 1871 N N . GLY A 1 252 ? 60.231 34.649 84.559 1.00 35.16 252 GLY A N 1
ATOM 1872 C CA . GLY A 1 252 ? 60.342 33.870 83.346 1.00 32.95 252 GLY A CA 1
ATOM 1873 C C . GLY A 1 252 ? 59.807 32.459 83.436 1.00 34.46 252 GLY A C 1
ATOM 1874 O O . GLY A 1 252 ? 59.824 31.745 82.426 1.00 35.22 252 GLY A O 1
ATOM 1875 N N . ILE A 1 253 ? 59.325 32.035 84.601 1.00 30.80 253 ILE A N 1
ATOM 1876 C CA . ILE A 1 253 ? 58.839 30.676 84.811 1.00 33.93 253 ILE A CA 1
ATOM 1877 C C . ILE A 1 253 ? 57.324 30.686 84.658 1.00 32.24 253 ILE A C 1
ATOM 1878 O O . ILE A 1 253 ? 56.621 31.404 85.380 1.00 28.74 253 ILE A O 1
ATOM 1883 N N . ILE A 1 254 ? 56.824 29.888 83.723 1.00 29.89 254 ILE A N 1
ATOM 1884 C CA . ILE A 1 254 ? 55.406 29.859 83.381 1.00 29.07 254 ILE A CA 1
ATOM 1885 C C . ILE A 1 254 ? 54.714 28.743 84.153 1.00 29.73 254 ILE A C 1
ATOM 1886 O O . ILE A 1 254 ? 55.270 27.653 84.338 1.00 28.74 254 ILE A O 1
ATOM 1891 N N . ASP A 1 255 ? 53.497 29.025 84.616 1.00 27.36 255 ASP A N 1
ATOM 1892 C CA . ASP A 1 255 ? 52.697 28.024 85.309 1.00 30.17 255 ASP A CA 1
ATOM 1893 C C . ASP A 1 255 ? 52.474 26.806 84.419 1.00 33.43 255 ASP A C 1
ATOM 1894 O O . ASP A 1 255 ? 52.191 26.932 83.225 1.00 35.91 255 ASP A O 1
ATOM 1899 N N . GLY A 1 256 ? 52.611 25.617 85.011 1.00 31.59 256 GLY A N 1
ATOM 1900 C CA . GLY A 1 256 ? 52.375 24.382 84.282 1.00 29.37 256 GLY A CA 1
ATOM 1901 C C . GLY A 1 256 ? 50.954 24.215 83.780 1.00 33.04 256 GLY A C 1
ATOM 1902 O O . GLY A 1 256 ? 50.723 23.423 82.860 1.00 32.35 256 GLY A O 1
ATOM 1903 N N . LEU A 1 257 ? 49.992 24.926 84.379 1.00 29.02 257 LEU A N 1
ATOM 1904 C CA . LEU A 1 257 ? 48.612 24.891 83.899 1.00 31.45 257 LEU A CA 1
ATOM 1905 C C . LEU A 1 257 ? 48.515 25.201 82.410 1.00 30.00 257 LEU A C 1
ATOM 1906 O O . LEU A 1 257 ? 47.725 24.581 81.689 1.00 31.32 257 LEU A O 1
ATOM 1911 N N . TYR A 1 258 ? 49.307 26.163 81.931 1.00 28.51 258 TYR A N 1
ATOM 1912 C CA . TYR A 1 258 ? 49.236 26.582 80.536 1.00 30.14 258 TYR A CA 1
ATOM 1913 C C . TYR A 1 258 ? 49.665 25.489 79.566 1.00 30.53 258 TYR A C 1
ATOM 1914 O O . TYR A 1 258 ? 49.482 25.654 78.355 1.00 33.19 258 TYR A O 1
ATOM 1923 N N . ARG A 1 259 ? 50.232 24.387 80.061 1.00 34.38 259 ARG A N 1
ATOM 1924 C CA . ARG A 1 259 ? 50.610 23.289 79.179 1.00 37.00 259 ARG A CA 1
ATOM 1925 C C . ARG A 1 259 ? 49.395 22.517 78.675 1.00 36.71 259 ARG A C 1
ATOM 1926 O O . ARG A 1 259 ? 49.457 21.911 77.600 1.00 38.94 259 ARG A O 1
ATOM 1934 N N . PHE A 1 260 ? 48.287 22.526 79.422 1.00 34.79 260 PHE A N 1
ATOM 1935 C CA . PHE A 1 260 ? 47.095 21.789 79.022 1.00 40.86 260 PHE A CA 1
ATOM 1936 C C . PHE A 1 260 ? 45.811 22.602 79.127 1.00 37.39 260 PHE A C 1
ATOM 1937 O O . PHE A 1 260 ? 44.736 22.064 78.840 1.00 36.50 260 PHE A O 1
ATOM 1945 N N . SER A 1 261 ? 45.886 23.870 79.522 1.00 32.19 261 SER A N 1
ATOM 1946 C CA . SER A 1 261 ? 44.697 24.686 79.710 1.00 31.46 261 SER A CA 1
ATOM 1947 C C . SER A 1 261 ? 45.017 26.117 79.312 1.00 33.08 261 SER A C 1
ATOM 1948 O O . SER A 1 261 ? 46.167 26.558 79.394 1.00 35.34 261 SER A O 1
ATOM 1951 N N . ARG A 1 262 ? 43.985 26.843 78.879 1.00 30.40 262 ARG A N 1
ATOM 1952 C CA . ARG A 1 262 ? 44.162 28.223 78.476 1.00 30.69 262 ARG A CA 1
ATOM 1953 C C . ARG A 1 262 ? 42.859 28.985 78.658 1.00 26.42 262 ARG A C 1
ATOM 1954 O O . ARG A 1 262 ? 41.780 28.420 78.426 1.00 25.88 262 ARG A O 1
ATOM 1962 N N . PRO A 1 263 ? 42.919 30.251 79.071 1.00 22.13 263 PRO A N 1
ATOM 1963 C CA . PRO A 1 263 ? 41.686 31.033 79.220 1.00 21.19 263 PRO A CA 1
ATOM 1964 C C . PRO A 1 263 ? 41.198 31.535 77.867 1.00 21.99 263 PRO A C 1
ATOM 1965 O O . PRO A 1 263 ? 41.979 32.046 77.060 1.00 23.27 263 PRO A O 1
ATOM 1969 N N . LEU A 1 264 ? 39.896 31.379 77.622 1.00 23.24 264 LEU A N 1
ATOM 1970 C CA . LEU A 1 264 ? 39.273 31.899 76.413 1.00 25.20 264 LEU A CA 1
ATOM 1971 C C . LEU A 1 264 ? 38.745 33.315 76.586 1.00 25.32 264 LEU A C 1
ATOM 1972 O O . LEU A 1 264 ? 38.600 34.034 75.591 1.00 25.54 264 LEU A O 1
ATOM 1977 N N . THR A 1 265 ? 38.466 33.732 77.821 1.00 23.41 265 THR A N 1
ATOM 1978 C CA . THR A 1 265 ? 37.896 35.042 78.100 1.00 24.39 265 THR A CA 1
ATOM 1979 C C . THR A 1 265 ? 38.609 35.650 79.299 1.00 26.42 265 THR A C 1
ATOM 1980 O O . THR A 1 265 ? 39.337 34.973 80.030 1.00 25.33 265 THR A O 1
ATOM 1984 N N . GLY A 1 266 ? 38.388 36.947 79.498 1.00 26.27 266 GLY A N 1
ATOM 1985 C CA . GLY A 1 266 ? 38.931 37.647 80.648 1.00 22.97 266 GLY A CA 1
ATOM 1986 C C . GLY A 1 266 ? 38.180 38.928 80.946 1.00 25.13 266 GLY A C 1
ATOM 1987 O O . GLY A 1 266 ? 38.007 39.769 80.058 1.00 23.40 266 GLY A O 1
ATOM 1988 N N . GLY A 1 267 ? 37.730 39.095 82.188 1.00 25.70 267 GLY A N 1
ATOM 1989 C CA . GLY A 1 267 ? 36.983 40.283 82.548 1.00 25.68 267 GLY A CA 1
ATOM 1990 C C . GLY A 1 267 ? 37.106 40.708 83.997 1.00 23.01 267 GLY A C 1
ATOM 1991 O O . GLY A 1 267 ?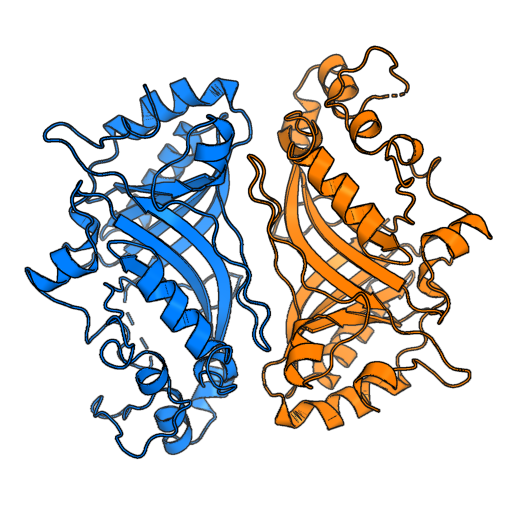 37.165 39.870 84.903 1.00 19.87 267 GLY A O 1
ATOM 1992 N N . TYR A 1 268 ? 37.130 42.019 84.220 1.00 26.61 268 TYR A N 1
ATOM 1993 C CA . TYR A 1 268 ? 37.142 42.618 85.548 1.00 26.12 268 TYR A CA 1
ATOM 1994 C C . TYR A 1 268 ? 35.779 43.237 85.810 1.00 27.17 268 TYR A C 1
ATOM 1995 O O . TYR A 1 268 ? 35.233 43.922 84.940 1.00 27.48 268 TYR A O 1
ATOM 2004 N N . TYR A 1 269 ? 35.222 42.991 86.994 1.00 24.48 269 TYR A N 1
ATOM 2005 C CA . TYR A 1 269 ? 33.922 43.552 87.329 1.00 25.47 269 TYR A CA 1
ATOM 2006 C C . TYR A 1 269 ? 33.893 44.035 88.771 1.00 24.24 269 TYR A C 1
ATOM 2007 O O . TYR A 1 269 ? 34.354 43.340 89.682 1.00 24.44 269 TYR A O 1
ATOM 2016 N N . TRP A 1 270 ? 33.333 45.225 88.968 1.00 26.80 270 TRP A N 1
ATOM 2017 C CA . TRP A 1 270 ? 33.097 45.774 90.295 1.00 22.78 270 TRP A CA 1
ATOM 2018 C C . TRP A 1 270 ? 31.733 45.311 90.787 1.00 28.17 270 TRP A C 1
ATOM 2019 O O . TRP A 1 270 ? 30.705 45.664 90.199 1.00 24.21 270 TRP A O 1
ATOM 2030 N N . CYS A 1 271 ? 31.727 44.518 91.860 1.00 28.52 271 CYS A N 1
ATOM 2031 C CA . CYS A 1 271 ? 30.485 44.093 92.490 1.00 26.83 271 CYS A CA 1
ATOM 2032 C C . CYS A 1 271 ? 30.086 45.146 93.515 1.00 30.93 271 CYS A C 1
ATOM 2033 O O . CYS A 1 271 ? 30.767 45.280 94.544 1.00 30.54 271 CYS A O 1
ATOM 2036 N N . PRO A 1 272 ? 29.020 45.907 93.289 1.00 30.20 272 PRO A N 1
ATOM 2037 C CA . PRO A 1 272 ? 28.689 47.013 94.192 1.00 29.70 272 PRO A CA 1
ATOM 2038 C C . PRO A 1 272 ? 28.229 46.494 95.541 1.00 30.45 272 PRO A C 1
ATOM 2039 O O . PRO A 1 272 ? 27.834 45.325 95.666 1.00 29.95 272 PRO A O 1
ATOM 2043 N N . PRO A 1 273 ? 28.268 47.327 96.577 1.00 32.38 273 PRO A N 1
ATOM 2044 C CA . PRO A 1 273 ? 27.782 46.895 97.891 1.00 33.48 273 PRO A CA 1
ATOM 2045 C C . PRO A 1 273 ? 26.266 46.783 97.910 1.00 38.85 273 PRO A C 1
ATOM 2046 O O . PRO A 1 273 ? 25.560 47.232 97.005 1.00 38.47 273 PRO A O 1
ATOM 2050 N N . MET A 1 274 ? 25.768 46.167 98.976 1.00 38.38 274 MET A N 1
ATOM 2051 C CA . MET A 1 274 ? 24.344 46.133 99.264 1.00 39.78 274 MET A CA 1
ATOM 2052 C C . MET A 1 274 ? 24.016 47.135 100.362 1.00 46.63 274 MET A C 1
ATOM 2053 O O . MET A 1 274 ? 24.765 47.275 101.334 1.00 50.59 274 MET A O 1
ATOM 2058 N N . SER A 1 275 ? 22.898 47.832 100.201 1.00 46.75 275 SER A N 1
ATOM 2059 C CA . SER A 1 275 ? 22.323 48.564 101.313 1.00 51.07 275 SER A CA 1
ATOM 2060 C C . SER A 1 275 ? 21.362 47.633 102.043 1.00 53.68 275 SER A C 1
ATOM 2061 O O . SER A 1 275 ? 21.191 46.467 101.677 1.00 52.04 275 SER A O 1
ATOM 2064 N N . GLU A 1 276 ? 20.726 48.141 103.097 1.00 57.14 276 GLU A N 1
ATOM 2065 C CA . GLU A 1 276 ? 19.713 47.345 103.775 1.00 60.28 276 GLU A CA 1
ATOM 2066 C C . GLU A 1 276 ? 18.502 47.088 102.884 1.00 64.65 276 GLU A C 1
ATOM 2067 O O . GLU A 1 276 ? 17.741 46.150 103.146 1.00 68.44 276 GLU A O 1
ATOM 2073 N N . THR A 1 277 ? 18.317 47.888 101.832 1.00 65.53 277 THR A N 1
ATOM 2074 C CA . THR A 1 277 ? 17.133 47.810 100.989 1.00 71.33 277 THR A CA 1
ATOM 2075 C C . THR A 1 277 ? 17.412 47.304 99.579 1.00 67.22 277 THR A C 1
ATOM 2076 O O . THR A 1 277 ? 16.462 47.117 98.811 1.00 72.88 277 THR A O 1
ATOM 2080 N N . GLY A 1 278 ? 18.666 47.080 99.214 1.00 59.41 278 GLY A N 1
ATOM 2081 C CA . GLY A 1 278 ? 18.992 46.586 97.893 1.00 53.37 278 GLY A CA 1
ATOM 2082 C C . GLY A 1 278 ? 20.399 46.984 97.498 1.00 48.35 278 GLY A C 1
ATOM 2083 O O . GLY A 1 278 ? 21.169 47.500 98.302 1.00 46.19 278 GLY A O 1
ATOM 2084 N N . VAL A 1 279 ? 20.716 46.727 96.227 1.00 43.64 279 VAL A N 1
ATOM 2085 C CA . VAL A 1 279 ? 22.063 46.959 95.721 1.00 40.02 279 VAL A CA 1
ATOM 2086 C C . VAL A 1 279 ? 22.319 48.456 95.593 1.00 42.57 279 VAL A C 1
ATOM 2087 O O . VAL A 1 279 ? 21.429 49.232 95.215 1.00 43.27 279 VAL A O 1
ATOM 2091 N N . ASP A 1 280 ? 23.540 48.872 95.924 1.00 43.44 280 ASP A N 1
ATOM 2092 C CA . ASP A 1 280 ? 23.902 50.282 96.053 1.00 46.23 280 ASP A CA 1
ATOM 2093 C C . ASP A 1 280 ? 24.820 50.661 94.892 1.00 44.01 280 ASP A C 1
ATOM 2094 O O . ASP A 1 280 ? 26.019 50.369 94.918 1.00 39.98 280 ASP A O 1
ATOM 2099 N N . LEU A 1 281 ? 24.253 51.311 93.873 1.00 44.07 281 LEU A N 1
ATOM 2100 C CA . LEU A 1 281 ? 25.011 51.802 92.729 1.00 46.94 281 LEU A CA 1
ATOM 2101 C C . LEU A 1 281 ? 25.210 53.315 92.764 1.00 47.78 281 LEU A C 1
ATOM 2102 O O . LEU A 1 281 ? 25.411 53.932 91.712 1.00 46.19 281 LEU A O 1
ATOM 2107 N N . SER A 1 282 ? 25.147 53.925 93.951 1.00 48.26 282 SER A N 1
ATOM 2108 C CA . SER A 1 282 ? 25.271 55.377 94.056 1.00 50.98 282 SER A CA 1
ATOM 2109 C C . SER A 1 282 ? 26.641 55.866 93.603 1.00 49.40 282 SER A C 1
ATOM 2110 O O . SER A 1 282 ? 26.788 57.033 93.224 1.00 52.14 282 SER A O 1
ATOM 2113 N N . ALA A 1 283 ? 27.666 55.015 93.685 1.00 46.98 283 ALA A N 1
ATOM 2114 C CA . ALA A 1 283 ? 28.978 55.410 93.185 1.00 49.18 283 ALA A CA 1
ATOM 2115 C C . ALA A 1 283 ? 28.953 55.639 91.680 1.00 48.09 283 ALA A C 1
ATOM 2116 O O . ALA A 1 283 ? 29.712 56.469 91.165 1.00 49.91 283 ALA A O 1
ATOM 2118 N N . LEU A 1 284 ? 28.093 54.918 90.961 1.00 43.68 284 LEU A N 1
ATOM 2119 C CA . LEU A 1 284 ? 27.988 55.020 89.510 1.00 42.42 284 LEU A CA 1
ATOM 2120 C C . LEU A 1 284 ? 26.869 55.952 89.065 1.00 46.31 284 LEU A C 1
ATOM 2121 O O . LEU A 1 284 ? 27.049 56.724 88.119 1.00 51.15 284 LEU A O 1
ATOM 2126 N N . LEU A 1 285 ? 25.719 55.895 89.731 1.00 47.71 285 LEU A N 1
ATOM 2127 C CA . LEU A 1 285 ? 24.562 56.720 89.419 1.00 55.60 285 LEU A CA 1
ATOM 2128 C C . LEU A 1 285 ? 24.436 57.815 90.470 1.00 65.06 285 LEU A C 1
ATOM 2129 O O . LEU A 1 285 ? 24.778 57.607 91.636 1.00 71.05 285 LEU A O 1
ATOM 2134 N N . ARG A 1 286 ? 23.942 58.981 90.057 1.00 71.06 286 ARG A N 1
ATOM 2135 C CA . ARG A 1 286 ? 23.763 60.102 90.986 1.00 80.93 286 ARG A CA 1
ATOM 2136 C C . ARG A 1 286 ? 23.011 59.711 92.256 1.00 83.81 286 ARG A C 1
ATOM 2137 O O . ARG A 1 286 ? 23.612 59.571 93.323 1.00 85.11 286 ARG A O 1
ATOM 2145 N N . PHE B 1 3 ? 57.920 41.074 49.606 1.00 40.01 3 PHE B N 1
ATOM 2146 C CA . PHE B 1 3 ? 56.840 40.820 50.554 1.00 35.33 3 PHE B CA 1
ATOM 2147 C C . PHE B 1 3 ? 55.966 39.652 50.109 1.00 33.73 3 PHE B C 1
ATOM 2148 O O . PHE B 1 3 ? 56.003 39.241 48.948 1.00 34.82 3 PHE B O 1
ATOM 2156 N N . GLN B 1 4 ? 55.187 39.113 51.046 1.00 31.80 4 GLN B N 1
ATOM 2157 C CA . GLN B 1 4 ? 54.244 38.051 50.721 1.00 32.45 4 GLN B CA 1
ATOM 2158 C C . GLN B 1 4 ? 53.202 38.604 49.758 1.00 30.86 4 GLN B C 1
ATOM 2159 O O . GLN B 1 4 ? 52.387 39.451 50.135 1.00 30.69 4 GLN B O 1
ATOM 2165 N N . GLN B 1 5 ? 53.230 38.125 48.512 1.00 33.72 5 GLN B N 1
ATOM 2166 C CA . GLN B 1 5 ? 52.486 38.782 47.440 1.00 33.09 5 GLN B CA 1
ATOM 2167 C C . GLN B 1 5 ? 50.982 38.739 47.673 1.00 34.62 5 GLN B C 1
ATOM 2168 O O . GLN B 1 5 ? 50.258 39.628 47.207 1.00 33.27 5 GLN B O 1
ATOM 2174 N N . GLY B 1 6 ? 50.492 37.715 48.374 1.00 31.53 6 GLY B N 1
ATOM 2175 C CA . GLY B 1 6 ? 49.073 37.614 48.664 1.00 31.83 6 GLY B CA 1
ATOM 2176 C C . GLY B 1 6 ? 48.520 38.780 49.456 1.00 33.62 6 GLY B C 1
ATOM 2177 O O . GLY B 1 6 ? 47.303 38.997 49.453 1.00 33.93 6 GLY B O 1
ATOM 2178 N N . ILE B 1 7 ? 49.386 39.524 50.151 1.00 32.70 7 ILE B N 1
ATOM 2179 C CA . ILE B 1 7 ? 48.942 40.670 50.943 1.00 30.37 7 ILE B CA 1
ATOM 2180 C C . ILE B 1 7 ? 48.195 41.672 50.075 1.00 31.38 7 ILE B C 1
ATOM 2181 O O . ILE B 1 7 ? 47.147 42.199 50.470 1.00 31.38 7 ILE B O 1
ATOM 2186 N N . LEU B 1 8 ? 48.708 41.937 48.872 1.00 32.53 8 LEU B N 1
ATOM 2187 C CA . LEU B 1 8 ? 48.162 42.977 48.015 1.00 36.38 8 LEU B CA 1
ATOM 2188 C C . LEU B 1 8 ? 47.516 42.462 46.739 1.00 40.43 8 LEU B C 1
ATOM 2189 O O . LEU B 1 8 ? 46.779 43.219 46.100 1.00 40.28 8 LEU B O 1
ATOM 2194 N N . ALA B 1 9 ? 47.778 41.215 46.346 1.00 40.68 9 ALA B N 1
ATOM 2195 C CA . ALA B 1 9 ? 47.307 40.730 45.055 1.00 41.76 9 ALA B CA 1
ATOM 2196 C C . ALA B 1 9 ? 45.786 40.761 44.992 1.00 42.46 9 ALA B C 1
ATOM 2197 O O . ALA B 1 9 ? 45.101 40.300 45.909 1.00 43.32 9 ALA B O 1
ATOM 2199 N N . THR B 1 10 ? 45.265 41.298 43.898 1.00 44.36 10 THR B N 1
ATOM 2200 C CA . THR B 1 10 ? 43.841 41.415 43.638 1.00 46.76 10 THR B CA 1
ATOM 2201 C C . THR B 1 10 ? 43.549 40.937 42.223 1.00 44.60 10 THR B C 1
ATOM 2202 O O . THR B 1 10 ? 44.432 40.966 41.360 1.00 41.57 10 THR B O 1
ATOM 2206 N N . PRO B 1 11 ? 42.310 40.490 41.948 1.00 46.28 11 PRO B N 1
ATOM 2207 C CA . PRO B 1 11 ? 41.139 40.392 42.830 1.00 44.33 11 PRO B CA 1
ATOM 2208 C C . PRO B 1 11 ? 41.306 39.363 43.941 1.00 43.76 11 PRO B C 1
ATOM 2209 O O . PRO B 1 11 ? 41.998 38.361 43.764 1.00 44.07 11 PRO B O 1
ATOM 2213 N N . VAL B 1 12 ? 40.670 39.622 45.074 1.00 41.40 12 VAL B N 1
ATOM 2214 C CA . VAL B 1 12 ? 40.714 38.679 46.196 1.00 39.57 12 VAL B CA 1
ATOM 2215 C C . VAL B 1 12 ? 39.991 37.398 45.800 1.00 38.89 12 VAL B C 1
ATOM 2216 O O . VAL B 1 12 ? 38.869 37.464 45.266 1.00 43.69 12 VAL B O 1
ATOM 2220 N N . PRO B 1 13 ? 40.584 36.224 46.019 1.00 37.11 13 PRO B N 1
ATOM 2221 C CA . PRO B 1 13 ? 39.865 34.973 45.759 1.00 37.62 13 PRO B CA 1
ATOM 2222 C C . PRO B 1 13 ? 38.583 34.893 46.574 1.00 35.85 13 PRO B C 1
ATOM 2223 O O . PRO B 1 13 ? 38.406 35.582 47.582 1.00 34.88 13 PRO B O 1
ATOM 2227 N N . ALA B 1 14 ? 37.681 34.019 46.127 1.00 36.29 14 ALA B N 1
ATOM 2228 C CA . ALA B 1 14 ? 36.341 33.974 46.699 1.00 41.67 14 ALA B CA 1
ATOM 2229 C C . ALA B 1 14 ? 36.327 33.485 48.140 1.00 41.83 14 ALA B C 1
ATOM 2230 O O . ALA B 1 14 ? 35.379 33.789 48.873 1.00 41.37 14 ALA B O 1
ATOM 2232 N N . HIS B 1 15 ? 37.347 32.748 48.571 1.00 38.82 15 HIS B N 1
ATOM 2233 C CA . HIS B 1 15 ? 37.350 32.151 49.896 1.00 35.90 15 HIS B CA 1
ATOM 2234 C C . HIS B 1 15 ? 38.679 32.391 50.592 1.00 34.34 15 HIS B C 1
ATOM 2235 O O . HIS B 1 15 ? 39.729 32.501 49.954 1.00 32.94 15 HIS B O 1
ATOM 2242 N N . ALA B 1 16 ? 38.613 32.464 51.918 1.00 34.41 16 ALA B N 1
ATOM 2243 C CA . ALA B 1 16 ? 39.793 32.522 52.760 1.00 31.67 16 ALA B CA 1
ATOM 2244 C C . ALA B 1 16 ? 39.515 31.742 54.035 1.00 35.66 16 ALA B C 1
ATOM 2245 O O . ALA B 1 16 ? 38.390 31.729 54.541 1.00 39.92 16 ALA B O 1
ATOM 2247 N N . VAL B 1 17 ? 40.553 31.095 54.553 1.00 33.97 17 VAL B N 1
ATOM 2248 C CA . VAL B 1 17 ? 40.502 30.438 55.852 1.00 27.75 17 VAL B CA 1
ATOM 2249 C C . VAL B 1 17 ? 41.592 31.047 56.717 1.00 26.12 17 VAL B C 1
ATOM 2250 O O . VAL B 1 17 ? 42.783 30.929 56.401 1.00 26.88 17 VAL B O 1
ATOM 2254 N N . HIS B 1 18 ? 41.188 31.689 57.806 1.00 25.45 18 HIS B N 1
ATOM 2255 C CA . HIS B 1 18 ? 42.118 32.254 58.772 1.00 25.72 18 HIS B CA 1
ATOM 2256 C C . HIS B 1 18 ? 42.228 31.295 59.949 1.00 28.77 18 HIS B C 1
ATOM 2257 O O . HIS B 1 18 ? 41.218 30.953 60.572 1.00 29.39 18 HIS B O 1
ATOM 2264 N N . LEU B 1 19 ? 43.448 30.861 60.244 1.00 28.18 19 LEU B N 1
ATOM 2265 C CA . LEU B 1 19 ? 43.715 29.980 61.368 1.00 26.64 19 LEU B CA 1
ATOM 2266 C C . LEU B 1 19 ? 44.614 30.700 62.360 1.00 26.84 19 LEU B C 1
ATOM 2267 O O . LEU B 1 19 ? 45.593 31.346 61.972 1.00 26.23 19 LEU B O 1
ATOM 2272 N N . PHE B 1 20 ? 44.275 30.592 63.640 1.00 23.85 20 PHE B N 1
ATOM 2273 C CA . PHE B 1 20 ? 45.046 31.202 64.710 1.00 25.29 20 PHE B CA 1
ATOM 2274 C C . PHE B 1 20 ? 45.433 30.132 65.719 1.00 26.78 20 PHE B C 1
ATOM 2275 O O . PHE B 1 20 ? 44.606 29.299 66.104 1.00 28.24 20 PHE B O 1
ATOM 2283 N N . PHE B 1 21 ? 46.691 30.162 66.149 1.00 28.58 21 PHE B N 1
ATOM 2284 C CA . PHE B 1 21 ? 47.257 29.092 66.955 1.00 25.75 21 PHE B CA 1
ATOM 2285 C C . PHE B 1 21 ? 47.840 29.644 68.245 1.00 26.39 21 PHE B C 1
ATOM 2286 O O . PHE B 1 21 ? 48.415 30.737 68.267 1.00 26.13 21 PHE B O 1
ATOM 2294 N N . THR B 1 22 ? 47.679 28.879 69.319 1.00 26.32 22 THR B N 1
ATOM 2295 C CA . THR B 1 22 ? 48.303 29.165 70.600 1.00 26.87 22 THR B CA 1
ATOM 2296 C C . THR B 1 22 ? 49.476 28.215 70.808 1.00 29.23 22 THR B C 1
ATOM 2297 O O . THR B 1 22 ? 49.366 27.013 70.547 1.00 29.11 22 THR B O 1
ATOM 2301 N N . LEU B 1 23 ? 50.598 28.757 71.272 1.00 26.33 23 LEU B N 1
ATOM 2302 C CA . LEU B 1 23 ? 51.776 27.943 71.552 1.00 26.54 23 LEU B CA 1
ATOM 2303 C C . LEU B 1 23 ? 51.623 27.312 72.931 1.00 27.51 23 LEU B C 1
ATOM 2304 O O . LEU B 1 23 ? 51.661 28.011 73.949 1.00 31.51 23 LEU B O 1
ATOM 2309 N N . GLN B 1 24 ? 51.447 25.989 72.969 1.00 31.24 24 GLN B N 1
ATOM 2310 C CA . GLN B 1 24 ? 51.261 25.278 74.225 1.00 34.05 24 GLN B CA 1
ATOM 2311 C C . GLN B 1 24 ? 52.445 24.411 74.628 1.00 32.79 24 GLN B C 1
ATOM 2312 O O . GLN B 1 24 ? 52.583 24.104 75.816 1.00 35.83 24 GLN B O 1
ATOM 2318 N N . SER B 1 25 ? 53.292 24.005 73.684 1.00 31.25 25 SER B N 1
ATOM 2319 C CA . SER B 1 25 ? 54.500 23.239 73.987 1.00 34.41 25 SER B CA 1
ATOM 2320 C C . SER B 1 25 ? 55.667 23.880 73.251 1.00 33.33 25 SER B C 1
ATOM 2321 O O . SER B 1 25 ? 55.980 23.507 72.112 1.00 34.32 25 SER B O 1
ATOM 2324 N N . PRO B 1 26 ? 56.330 24.862 73.870 1.00 35.08 26 PRO B N 1
ATOM 2325 C CA . PRO B 1 26 ? 57.470 25.518 73.205 1.00 36.48 26 PRO B CA 1
ATOM 2326 C C . PRO B 1 26 ? 58.593 24.560 72.855 1.00 37.14 26 PRO B C 1
ATOM 2327 O O . PRO B 1 26 ? 59.353 24.821 71.913 1.00 37.92 26 PRO B O 1
ATOM 2331 N N . GLU B 1 27 ? 58.728 23.465 73.604 1.00 39.88 27 GLU B N 1
ATOM 2332 C CA . GLU B 1 27 ? 59.791 22.500 73.346 1.00 44.62 27 GLU B CA 1
ATOM 2333 C C . GLU B 1 27 ? 59.661 21.879 71.961 1.00 39.15 27 GLU B C 1
ATOM 2334 O O . GLU B 1 27 ? 60.664 21.472 71.365 1.00 34.69 27 GLU B O 1
ATOM 2340 N N . ASP B 1 28 ? 58.440 21.796 71.439 1.00 34.43 28 ASP B N 1
ATOM 2341 C CA . ASP B 1 28 ? 58.166 21.197 70.141 1.00 32.38 28 ASP B CA 1
ATOM 2342 C C . ASP B 1 28 ? 58.122 22.225 69.017 1.00 29.36 28 ASP B C 1
ATOM 2343 O O . ASP B 1 28 ? 57.813 21.866 67.876 1.00 28.17 28 ASP B O 1
ATOM 2348 N N . LEU B 1 29 ? 58.405 23.491 69.322 1.00 31.35 29 LEU B N 1
ATOM 2349 C CA . LEU B 1 29 ? 58.331 24.544 68.312 1.00 28.36 29 LEU B CA 1
ATOM 2350 C C . LEU B 1 29 ? 59.291 24.364 67.140 1.00 30.80 29 LEU B C 1
ATOM 2351 O O . LEU B 1 29 ? 58.861 24.592 65.995 1.00 26.65 29 LEU B O 1
ATOM 2356 N N . PRO B 1 30 ? 60.567 23.992 67.327 1.00 27.94 30 PRO B N 1
ATOM 2357 C CA . PRO B 1 30 ? 61.462 23.898 66.156 1.00 31.02 30 PRO B CA 1
ATOM 2358 C C . PRO B 1 30 ? 60.988 22.920 65.093 1.00 30.86 30 PRO B C 1
ATOM 2359 O O . PRO B 1 30 ? 61.017 23.245 63.899 1.00 31.98 30 PRO B O 1
ATOM 2363 N N . ALA B 1 31 ? 60.558 21.722 65.496 1.00 29.27 31 ALA B N 1
ATOM 2364 C CA . ALA B 1 31 ? 60.079 20.743 64.524 1.00 28.81 31 ALA B CA 1
ATOM 2365 C C . ALA B 1 31 ? 58.796 21.212 63.848 1.00 26.40 31 ALA B C 1
ATOM 2366 O O . ALA B 1 31 ? 58.590 20.961 62.655 1.00 30.39 31 ALA B O 1
ATOM 2368 N N . ALA B 1 32 ? 57.918 21.887 64.596 1.00 26.78 32 ALA B N 1
ATOM 2369 C CA . ALA B 1 32 ? 56.681 22.396 64.013 1.00 25.66 32 ALA B CA 1
ATOM 2370 C C . ALA B 1 32 ? 56.964 23.432 62.933 1.00 28.70 32 ALA B C 1
ATOM 2371 O O . ALA B 1 32 ? 56.350 23.405 61.860 1.00 25.04 32 ALA B O 1
ATOM 2373 N N . LEU B 1 33 ? 57.886 24.360 63.201 1.00 29.84 33 LEU B N 1
ATOM 2374 C CA . LEU B 1 33 ? 58.238 25.357 62.194 1.00 34.91 33 LEU B CA 1
ATOM 2375 C C . LEU B 1 33 ? 58.922 24.711 60.993 1.00 40.07 33 LEU B C 1
ATOM 2376 O O . LEU B 1 33 ? 58.701 25.128 59.851 1.00 41.02 33 LEU B O 1
ATOM 2381 N N . ASP B 1 34 ? 59.750 23.688 61.227 1.00 38.01 34 ASP B N 1
ATOM 2382 C CA . ASP B 1 34 ? 60.368 22.976 60.112 1.00 42.07 34 ASP B CA 1
ATOM 2383 C C . ASP B 1 34 ? 59.324 22.338 59.203 1.00 36.99 34 ASP B C 1
ATOM 2384 O O . ASP B 1 34 ? 59.550 22.213 57.994 1.00 36.53 34 ASP B O 1
ATOM 2389 N N . ARG B 1 35 ? 58.185 21.923 59.760 1.00 33.22 35 ARG B N 1
ATOM 2390 C CA . ARG B 1 35 ? 57.126 21.350 58.936 1.00 31.25 35 ARG B CA 1
ATOM 2391 C C . ARG B 1 35 ? 56.298 22.429 58.249 1.00 32.81 35 ARG B C 1
ATOM 2392 O O . ARG B 1 35 ? 55.771 22.197 57.154 1.00 28.63 35 ARG B O 1
ATOM 2400 N N . LEU B 1 36 ? 56.176 23.605 58.868 1.00 30.35 36 LEU B N 1
ATOM 2401 C CA . LEU B 1 36 ? 55.328 24.663 58.326 1.00 30.82 36 LEU B CA 1
ATOM 2402 C C . LEU B 1 36 ? 56.031 25.466 57.236 1.00 29.13 36 LEU B C 1
ATOM 2403 O O . LEU B 1 36 ? 55.489 25.638 56.139 1.00 33.30 36 LEU B O 1
ATOM 2408 N N . LEU B 1 37 ? 57.230 25.971 57.528 1.00 29.27 37 LEU B N 1
ATOM 2409 C CA . LEU B 1 37 ? 57.820 27.024 56.703 1.00 32.83 37 LEU B CA 1
ATOM 2410 C C . LEU B 1 37 ? 58.026 26.657 55.235 1.00 38.04 37 LEU B C 1
ATOM 2411 O O . LEU B 1 37 ? 57.800 27.532 54.381 1.00 33.82 37 LEU B O 1
ATOM 2416 N N . PRO B 1 38 ? 58.455 25.444 54.866 1.00 41.68 38 PRO B N 1
ATOM 2417 C CA . PRO B 1 38 ? 58.570 25.129 53.431 1.00 44.15 38 PRO B CA 1
ATOM 2418 C C . PRO B 1 38 ? 57.262 25.253 52.665 1.00 42.76 38 PRO B C 1
ATOM 2419 O O . PRO B 1 38 ? 57.295 25.347 51.432 1.00 46.60 38 PRO B O 1
ATOM 2423 N N . GLN B 1 39 ? 56.118 25.255 53.348 1.00 40.80 39 GLN B N 1
ATOM 2424 C CA . GLN B 1 39 ? 54.820 25.335 52.691 1.00 39.09 39 GLN B CA 1
ATOM 2425 C C . GLN B 1 39 ? 54.294 26.760 52.553 1.00 38.03 39 GLN B C 1
ATOM 2426 O O . GLN B 1 39 ? 53.272 26.963 51.887 1.00 37.16 39 GLN B O 1
ATOM 2432 N N . VAL B 1 40 ? 54.953 27.743 53.158 1.00 36.24 40 VAL B N 1
ATOM 2433 C CA . VAL B 1 40 ? 54.488 29.127 53.134 1.00 32.66 40 VAL B CA 1
ATOM 2434 C C . VAL B 1 40 ? 55.056 29.808 51.894 1.00 31.24 40 VAL B C 1
ATOM 2435 O O . VAL B 1 40 ? 56.254 30.097 51.824 1.00 34.52 40 VAL B O 1
ATOM 2439 N N . ASP B 1 41 ? 54.196 30.063 50.909 1.00 31.64 41 ASP B N 1
ATOM 2440 C CA . ASP B 1 41 ? 54.600 30.731 49.680 1.00 37.02 41 ASP B CA 1
ATOM 2441 C C . ASP B 1 41 ? 54.185 32.197 49.639 1.00 32.83 41 ASP B C 1
ATOM 2442 O O . ASP B 1 41 ? 54.501 32.888 48.666 1.00 30.78 41 ASP B O 1
ATOM 2447 N N . GLY B 1 42 ? 53.487 32.685 50.664 1.00 30.48 42 GLY B N 1
ATOM 2448 C CA . GLY B 1 42 ? 53.039 34.063 50.679 1.00 30.76 42 GLY B CA 1
ATOM 2449 C C . GLY B 1 42 ? 51.957 34.404 49.682 1.00 30.79 42 GLY B C 1
ATOM 2450 O O . GLY B 1 42 ? 51.592 35.578 49.563 1.00 30.20 42 GLY B O 1
ATOM 2451 N N . LYS B 1 43 ? 51.421 33.415 48.968 1.00 30.47 43 LYS B N 1
ATOM 2452 C CA . LYS B 1 43 ? 50.410 33.650 47.944 1.00 32.34 43 LYS B CA 1
ATOM 2453 C C . LYS B 1 43 ? 49.125 32.890 48.243 1.00 37.71 43 LYS B C 1
ATOM 2454 O O . LYS B 1 43 ? 48.078 33.513 48.445 1.00 40.51 43 LYS B O 1
ATOM 2460 N N . GLN B 1 44 ? 49.171 31.560 48.274 1.00 40.37 44 GLN B N 1
ATOM 2461 C CA . GLN B 1 44 ? 48.030 30.771 48.713 1.00 43.08 44 GLN B CA 1
ATOM 2462 C C . GLN B 1 44 ? 48.071 30.446 50.201 1.00 38.72 44 GLN B C 1
ATOM 2463 O O . GLN B 1 44 ? 47.036 30.081 50.769 1.00 35.42 44 GLN B O 1
ATOM 2469 N N . LEU B 1 45 ? 49.234 30.565 50.840 1.00 36.88 45 LEU B N 1
ATOM 2470 C CA . LEU B 1 45 ? 49.369 30.418 52.286 1.00 29.69 45 LEU B CA 1
ATOM 2471 C C . LEU B 1 45 ? 50.250 31.545 52.802 1.00 27.18 45 LEU B C 1
ATOM 2472 O O . LEU B 1 45 ? 51.435 31.611 52.463 1.00 34.00 45 LEU B O 1
ATOM 2477 N N . LEU B 1 46 ? 49.677 32.424 53.620 1.00 22.96 46 LEU B N 1
ATOM 2478 C CA . LEU B 1 46 ? 50.403 33.538 54.209 1.00 21.31 46 LEU B CA 1
ATOM 2479 C C . LEU B 1 46 ? 50.563 33.325 55.709 1.00 28.90 46 LEU B C 1
ATOM 2480 O O . LEU B 1 46 ? 49.765 32.629 56.343 1.00 25.44 46 LEU B O 1
ATOM 2485 N N . LEU B 1 47 ? 51.602 33.938 56.273 1.00 25.77 47 LEU B N 1
ATOM 2486 C CA . LEU B 1 47 ? 51.995 33.695 57.654 1.00 28.85 47 LEU B CA 1
ATOM 2487 C C . LEU B 1 47 ? 52.070 35.005 58.424 1.00 27.17 47 LEU B C 1
ATOM 2488 O O . LEU B 1 47 ? 52.613 35.999 57.931 1.00 25.71 47 LEU B O 1
ATOM 2493 N N . GLY B 1 48 ? 51.521 34.999 59.632 1.00 24.72 48 GLY B N 1
ATOM 2494 C CA . GLY B 1 48 ? 51.671 36.116 60.541 1.00 22.07 48 GLY B CA 1
ATOM 2495 C C . GLY B 1 48 ? 52.183 35.638 61.883 1.00 24.23 48 GLY B C 1
ATOM 2496 O O . GLY B 1 48 ? 51.882 34.531 62.328 1.00 23.45 48 GLY B O 1
ATOM 2497 N N . ILE B 1 49 ? 52.964 36.497 62.531 1.00 25.80 49 ILE B N 1
ATOM 2498 C CA . ILE B 1 49 ? 53.634 36.159 63.781 1.00 25.59 49 ILE B CA 1
ATOM 2499 C C . ILE B 1 49 ? 53.101 37.075 64.872 1.00 23.81 49 ILE B C 1
ATOM 2500 O O . ILE B 1 49 ? 53.091 38.301 64.711 1.00 28.90 49 ILE B O 1
ATOM 2505 N N . GLY B 1 50 ? 52.660 36.482 65.978 1.00 18.47 50 GLY B N 1
ATOM 2506 C CA . GLY B 1 50 ? 52.119 37.235 67.085 1.00 22.29 50 GLY B CA 1
ATOM 2507 C C . GLY B 1 50 ? 53.136 37.499 68.181 1.00 22.73 50 GLY B C 1
ATOM 2508 O O . GLY B 1 50 ? 54.141 36.803 68.306 1.00 27.24 50 GLY B O 1
ATOM 2509 N N . ALA B 1 51 ? 52.852 38.532 68.973 1.00 22.94 51 ALA B N 1
ATOM 2510 C CA . ALA B 1 51 ? 53.703 38.881 70.109 1.00 25.45 51 ALA B CA 1
ATOM 2511 C C . ALA B 1 51 ? 53.984 37.729 71.073 1.00 26.32 51 ALA B C 1
ATOM 2512 O O . ALA B 1 51 ? 55.135 37.622 71.530 1.00 27.42 51 ALA B O 1
ATOM 2514 N N . PRO B 1 52 ? 53.021 36.867 71.443 1.00 24.88 52 PRO B N 1
ATOM 2515 C CA . PRO B 1 52 ? 53.368 35.760 72.356 1.00 25.84 52 PRO B CA 1
ATOM 2516 C C . PRO B 1 52 ? 54.469 34.861 71.822 1.00 28.06 52 PRO B C 1
ATOM 2517 O O . PRO B 1 52 ? 55.307 34.385 72.598 1.00 31.22 52 PRO B O 1
ATOM 2521 N N . LEU B 1 53 ? 54.492 34.616 70.510 1.00 26.39 53 LEU B N 1
ATOM 2522 C CA . LEU B 1 53 ? 55.524 33.757 69.938 1.00 27.98 53 LEU B CA 1
ATOM 2523 C C . LEU B 1 53 ? 56.901 34.400 70.051 1.00 30.37 53 LEU B C 1
ATOM 2524 O O . LEU B 1 53 ? 57.885 33.722 70.370 1.00 28.12 53 LEU B O 1
ATOM 2529 N N . ALA B 1 54 ? 56.994 35.705 69.780 1.00 29.56 54 ALA B N 1
ATOM 2530 C CA . ALA B 1 54 ? 58.253 36.415 69.979 1.00 29.45 54 ALA B CA 1
ATOM 2531 C C . ALA B 1 54 ? 58.668 36.401 71.445 1.00 31.02 54 ALA B C 1
ATOM 2532 O O . ALA B 1 54 ? 59.851 36.223 71.762 1.00 30.34 54 ALA B O 1
ATOM 2534 N N . LYS B 1 55 ? 57.709 36.604 72.354 1.00 27.91 55 LYS B N 1
ATOM 2535 C CA . LYS B 1 55 ? 58.007 36.540 73.783 1.00 28.00 55 LYS B CA 1
ATOM 2536 C C . LYS B 1 55 ? 58.517 35.162 74.183 1.00 27.76 55 LYS B C 1
ATOM 2537 O O . LYS B 1 55 ? 59.429 35.045 75.010 1.00 31.14 55 LYS B O 1
ATOM 2543 N N . ALA B 1 56 ? 57.934 34.105 73.613 1.00 24.73 56 ALA B N 1
ATOM 2544 C CA . ALA B 1 56 ? 58.368 32.755 73.954 1.00 27.44 56 ALA B CA 1
ATOM 2545 C C . ALA B 1 56 ? 59.790 32.489 73.482 1.00 29.29 56 ALA B C 1
ATOM 2546 O O . ALA B 1 56 ? 60.500 31.676 74.086 1.00 31.20 56 ALA B O 1
ATOM 2548 N N . LEU B 1 57 ? 60.218 33.153 72.411 1.00 37.43 57 LEU B N 1
ATOM 2549 C CA . LEU B 1 57 ? 61.569 33.015 71.888 1.00 42.03 57 LEU B CA 1
ATOM 2550 C C . LEU B 1 57 ? 62.516 34.081 72.422 1.00 44.84 57 LEU B C 1
ATOM 2551 O O . LEU B 1 57 ? 63.682 34.114 72.015 1.00 46.42 57 LEU B O 1
ATOM 2556 N N . GLY B 1 58 ? 62.047 34.944 73.319 1.00 46.31 58 GLY B N 1
ATOM 2557 C CA . GLY B 1 58 ? 62.894 35.983 73.878 1.00 47.56 58 GLY B CA 1
ATOM 2558 C C . GLY B 1 58 ? 63.371 37.005 72.872 1.00 49.58 58 GLY B C 1
ATOM 2559 O O . GLY B 1 58 ? 64.413 37.633 73.084 1.00 50.30 58 GLY B O 1
ATOM 2560 N N . ARG B 1 59 ? 62.636 37.193 71.781 1.00 47.84 59 ARG B N 1
ATOM 2561 C CA . ARG B 1 59 ? 63.027 38.114 70.726 1.00 51.96 59 ARG B CA 1
ATOM 2562 C C . ARG B 1 59 ? 62.044 39.271 70.624 1.00 50.29 59 ARG B C 1
ATOM 2563 O O . ARG B 1 59 ? 60.830 39.086 70.753 1.00 52.52 59 ARG B O 1
ATOM 2571 N N . GLU B 1 60 ? 62.583 40.466 70.398 1.00 51.92 60 GLU B N 1
ATOM 2572 C CA . GLU B 1 60 ? 61.792 41.676 70.220 1.00 50.43 60 GLU B CA 1
ATOM 2573 C C . GLU B 1 60 ? 61.780 42.009 68.733 1.00 47.01 60 GLU B C 1
ATOM 2574 O O . GLU B 1 60 ? 62.801 42.422 68.173 1.00 52.87 60 GLU B O 1
ATOM 2580 N N . ILE B 1 61 ? 60.629 41.829 68.095 1.00 42.14 61 ILE B N 1
ATOM 2581 C CA . ILE B 1 61 ? 60.463 42.129 66.678 1.00 41.63 61 ILE B CA 1
ATOM 2582 C C . ILE B 1 61 ? 60.097 43.607 66.554 1.00 47.77 61 ILE B C 1
ATOM 2583 O O . ILE B 1 61 ? 59.098 44.033 67.154 1.00 40.14 61 ILE B O 1
ATOM 2588 N N . PRO B 1 62 ? 60.872 44.409 65.827 1.00 35.78 62 PRO B N 1
ATOM 2589 C CA . PRO B 1 62 ? 60.543 45.835 65.702 1.00 35.56 62 PRO B CA 1
ATOM 2590 C C . PRO B 1 62 ? 59.175 46.031 65.063 1.00 33.75 62 PRO B C 1
ATOM 2591 O O . PRO B 1 62 ? 58.889 45.499 63.988 1.00 36.79 62 PRO B O 1
ATOM 2595 N N . GLY B 1 63 ? 58.328 46.808 65.736 1.00 34.26 63 GLY B N 1
ATOM 2596 C CA . GLY B 1 63 ? 56.987 47.069 65.267 1.00 33.70 63 GLY B CA 1
ATOM 2597 C C . GLY B 1 63 ? 55.934 46.092 65.745 1.00 31.55 63 GLY B C 1
ATOM 2598 O O . GLY B 1 63 ? 54.738 46.376 65.594 1.00 30.11 63 GLY B O 1
ATOM 2599 N N . LEU B 1 64 ? 56.329 44.961 66.322 1.00 29.14 64 LEU B N 1
ATOM 2600 C CA . LEU B 1 64 ? 55.389 43.939 66.760 1.00 28.02 64 LEU B CA 1
ATOM 2601 C C . LEU B 1 64 ? 55.048 44.138 68.230 1.00 33.88 64 LEU B C 1
ATOM 2602 O O . LEU B 1 64 ? 55.943 44.266 69.072 1.00 35.37 64 LEU B O 1
ATOM 2607 N N . ARG B 1 65 ? 53.755 44.166 68.528 1.00 32.56 65 ARG B N 1
ATOM 2608 C CA . ARG B 1 65 ? 53.247 44.289 69.886 1.00 31.33 65 ARG B CA 1
ATOM 2609 C C . ARG B 1 65 ? 51.863 43.661 69.919 1.00 28.22 65 ARG B C 1
ATOM 2610 O O . ARG B 1 65 ? 51.260 43.433 68.863 1.00 26.81 65 ARG B O 1
ATOM 2618 N N . PRO B 1 66 ? 51.332 43.360 71.103 1.00 27.00 66 PRO B N 1
ATOM 2619 C CA . PRO B 1 66 ? 49.989 42.775 71.169 1.00 26.51 66 PRO B CA 1
ATOM 2620 C C . PRO B 1 66 ? 48.926 43.781 70.760 1.00 26.70 66 PRO B C 1
ATOM 2621 O O . PRO B 1 66 ? 49.127 44.998 70.804 1.00 24.77 66 PRO B O 1
ATOM 2625 N N . PHE B 1 67 ? 47.790 43.248 70.324 1.00 27.91 67 PHE B N 1
ATOM 2626 C CA . PHE B 1 67 ? 46.616 44.078 70.115 1.00 31.36 67 PHE B CA 1
ATOM 2627 C C . PHE B 1 67 ? 46.331 44.872 71.389 1.00 31.19 67 PHE B C 1
ATOM 2628 O O . PHE B 1 67 ? 46.296 44.288 72.482 1.00 32.36 67 PHE B O 1
ATOM 2636 N N . PRO B 1 68 ? 46.121 46.181 71.298 1.00 29.28 68 PRO B N 1
ATOM 2637 C CA . PRO B 1 68 ? 46.129 47.023 72.496 1.00 31.02 68 PRO B CA 1
ATOM 2638 C C . PRO B 1 68 ? 44.836 46.902 73.296 1.00 29.85 68 PRO B C 1
ATOM 2639 O O . PRO B 1 68 ? 43.834 46.343 72.848 1.00 26.20 68 PRO B O 1
ATOM 2643 N N . LEU B 1 69 ? 44.892 47.434 74.515 1.00 31.26 69 LEU B N 1
ATOM 2644 C CA . LEU B 1 69 ? 43.753 47.463 75.425 1.00 33.77 69 LEU B CA 1
ATOM 2645 C C . LEU B 1 69 ? 43.199 48.883 75.431 1.00 32.87 69 LEU B C 1
ATOM 2646 O O . LEU B 1 69 ? 43.827 49.800 75.969 1.00 30.31 69 LEU B O 1
ATOM 2651 N N . LEU B 1 70 ? 42.029 49.062 74.826 1.00 29.20 70 LEU B N 1
ATOM 2652 C CA . LEU B 1 70 ? 41.393 50.369 74.715 1.00 32.56 70 LEU B CA 1
ATOM 2653 C C . LEU B 1 70 ? 40.355 50.505 75.823 1.00 32.35 70 LEU B C 1
ATOM 2654 O O . LEU B 1 70 ? 39.329 49.816 75.813 1.00 33.35 70 LEU B O 1
ATOM 2659 N N . ASP B 1 71 ? 40.624 51.400 76.775 1.00 31.45 71 ASP B N 1
ATOM 2660 C CA . ASP B 1 71 ? 39.724 51.645 77.901 1.00 31.34 71 ASP B CA 1
ATOM 2661 C C . ASP B 1 71 ? 38.680 52.667 77.460 1.00 32.68 71 ASP B C 1
ATOM 2662 O O . ASP B 1 71 ? 38.763 53.860 77.754 1.00 37.77 71 ASP B O 1
ATOM 2667 N N . ALA B 1 72 ? 37.682 52.181 76.731 1.00 29.68 72 ALA B N 1
ATOM 2668 C CA . ALA B 1 72 ? 36.681 53.031 76.101 1.00 29.43 72 ALA B CA 1
ATOM 2669 C C . ALA B 1 72 ? 35.282 52.619 76.551 1.00 31.51 72 ALA B C 1
ATOM 2670 O O . ALA B 1 72 ? 35.100 51.653 77.297 1.00 31.25 72 ALA B O 1
ATOM 2672 N N . ALA B 1 73 ? 34.287 53.373 76.084 1.00 29.23 73 ALA B N 1
ATOM 2673 C CA . ALA B 1 73 ? 32.885 53.043 76.311 1.00 30.04 73 ALA B CA 1
ATOM 2674 C C . ALA B 1 73 ? 32.347 52.023 75.317 1.00 29.14 73 ALA B C 1
ATOM 2675 O O . ALA B 1 73 ? 31.174 51.644 75.415 1.00 31.33 73 ALA B O 1
ATOM 2677 N N . VAL B 1 74 ? 33.167 51.574 74.370 1.00 27.59 74 VAL B N 1
ATOM 2678 C CA . VAL B 1 74 ? 32.831 50.469 73.486 1.00 27.74 74 VAL B CA 1
ATOM 2679 C C . VAL B 1 74 ? 33.891 49.392 73.664 1.00 29.61 74 VAL B C 1
ATOM 2680 O O . VAL B 1 74 ? 34.964 49.629 74.223 1.00 31.69 74 VAL B O 1
ATOM 2684 N N . GLU B 1 75 ? 33.583 48.195 73.174 1.00 26.95 75 GLU B N 1
ATOM 2685 C CA . GLU B 1 75 ? 34.367 47.004 73.473 1.00 27.08 75 GLU B CA 1
ATOM 2686 C C . GLU B 1 75 ? 35.176 46.591 72.250 1.00 31.28 75 GLU B C 1
ATOM 2687 O O . GLU B 1 75 ? 34.608 46.277 71.199 1.00 32.45 75 GLU B O 1
ATOM 2693 N N . ASN B 1 76 ? 36.500 46.599 72.396 1.00 28.46 76 ASN B N 1
ATOM 2694 C CA . ASN B 1 76 ? 37.423 46.069 71.395 1.00 23.75 76 ASN B CA 1
ATOM 2695 C C . ASN B 1 76 ? 38.310 45.070 72.122 1.00 26.20 76 ASN B C 1
ATOM 2696 O O . ASN B 1 76 ? 39.350 45.440 72.685 1.00 23.59 76 ASN B O 1
ATOM 2701 N N . PRO B 1 77 ? 37.927 43.798 72.141 1.00 29.10 77 PRO B N 1
ATOM 2702 C CA . PRO B 1 77 ? 38.696 42.809 72.902 1.00 22.67 77 PRO B CA 1
ATOM 2703 C C . PRO B 1 77 ? 40.068 42.560 72.298 1.00 27.78 77 PRO B C 1
ATOM 2704 O O . PRO B 1 77 ? 40.291 42.733 71.098 1.00 30.28 77 PRO B O 1
ATOM 2708 N N . SER B 1 78 ? 40.993 42.148 73.158 1.00 28.09 78 SER B N 1
ATOM 2709 C CA . SER B 1 78 ? 42.326 41.721 72.751 1.00 26.43 78 SER B CA 1
ATOM 2710 C C . SER B 1 78 ? 42.422 40.212 72.944 1.00 27.12 78 SER B C 1
ATOM 2711 O O . SER B 1 78 ? 42.502 39.730 74.079 1.00 29.90 78 SER B O 1
ATOM 2714 N N . THR B 1 79 ? 42.414 39.470 71.839 1.00 25.05 79 THR B N 1
ATOM 2715 C CA . THR B 1 79 ? 42.579 38.023 71.892 1.00 24.04 79 THR B CA 1
ATOM 2716 C C . THR B 1 79 ? 43.815 37.637 71.093 1.00 22.85 79 THR B C 1
ATOM 2717 O O . THR B 1 79 ? 43.723 36.939 70.077 1.00 24.24 79 THR B O 1
ATOM 2721 N N . GLN B 1 80 ? 44.975 38.098 71.549 1.00 26.48 80 GLN B N 1
ATOM 2722 C CA . GLN B 1 80 ? 46.210 37.901 70.806 1.00 28.91 80 GLN B CA 1
ATOM 2723 C C . GLN B 1 80 ? 46.620 36.435 70.842 1.00 30.57 80 GLN B C 1
ATOM 2724 O O . GLN B 1 80 ? 46.619 35.803 71.903 1.00 29.38 80 GLN B O 1
ATOM 2730 N N . HIS B 1 81 ? 46.967 35.895 69.680 1.00 23.41 81 HIS B N 1
ATOM 2731 C CA . HIS B 1 81 ? 47.474 34.537 69.560 1.00 24.10 81 HIS B CA 1
ATOM 2732 C C . HIS B 1 81 ? 48.903 34.565 69.022 1.00 27.45 81 HIS B C 1
ATOM 2733 O O . HIS B 1 81 ? 49.442 35.617 68.670 1.00 23.63 81 HIS B O 1
ATOM 2740 N N . ALA B 1 82 ? 49.518 33.384 68.958 1.00 28.91 82 ALA B N 1
ATOM 2741 C CA . ALA B 1 82 ? 50.938 33.284 68.646 1.00 25.76 82 ALA B CA 1
ATOM 2742 C C . ALA B 1 82 ? 51.228 33.267 67.153 1.00 27.23 82 ALA B C 1
ATOM 2743 O O . ALA B 1 82 ? 52.281 33.762 66.733 1.00 24.79 82 ALA B O 1
ATOM 2745 N N . LEU B 1 83 ? 50.328 32.719 66.339 1.00 29.63 83 LEU B N 1
ATOM 2746 C CA . LEU B 1 83 ? 50.633 32.504 64.933 1.00 26.88 83 LEU B CA 1
ATOM 2747 C C . LEU B 1 83 ? 49.346 32.539 64.123 1.00 25.93 83 LEU B C 1
ATOM 2748 O O . LEU B 1 83 ? 48.311 32.028 64.557 1.00 28.46 83 LEU B O 1
ATOM 2753 N N . TRP B 1 84 ? 49.429 33.145 62.944 1.00 21.78 84 TRP B N 1
ATOM 2754 C CA . TRP B 1 84 ? 48.292 33.343 62.057 1.00 22.56 84 TRP B CA 1
ATOM 2755 C C . TRP B 1 84 ? 48.612 32.743 60.695 1.00 25.29 84 TRP B C 1
ATOM 2756 O O . TRP B 1 84 ? 49.639 33.076 60.095 1.00 26.22 84 TRP B O 1
ATOM 2767 N N . LEU B 1 85 ? 47.738 31.864 60.211 1.00 24.19 85 LEU B N 1
ATOM 2768 C CA . LEU B 1 85 ? 47.831 31.323 58.861 1.00 23.86 85 LEU B CA 1
ATOM 2769 C C . LEU B 1 85 ? 46.653 31.825 58.040 1.00 22.93 85 LEU B C 1
ATOM 2770 O O . LEU B 1 85 ? 45.498 31.731 58.472 1.00 27.11 85 LEU B O 1
ATOM 2775 N N . TRP B 1 86 ? 46.952 32.359 56.860 1.00 20.53 86 TRP B N 1
ATOM 2776 C CA . TRP B 1 86 ? 45.966 32.983 55.982 1.00 20.06 86 TRP B CA 1
ATOM 2777 C C . TRP B 1 86 ? 45.976 32.220 54.663 1.00 23.53 86 TRP B C 1
ATOM 2778 O O . TRP B 1 86 ? 46.884 32.393 53.843 1.00 27.19 86 TRP B O 1
ATOM 2789 N N . LEU B 1 87 ? 44.966 31.383 54.461 1.00 24.69 87 LEU B N 1
ATOM 2790 C CA . LEU B 1 87 ? 44.833 30.585 53.251 1.00 29.60 87 LEU B CA 1
ATOM 2791 C C . LEU B 1 87 ? 43.893 31.294 52.285 1.00 31.58 87 LEU B C 1
ATOM 2792 O O . LEU B 1 87 ? 42.833 31.780 52.692 1.00 33.22 87 LEU B O 1
ATOM 2797 N N . ARG B 1 88 ? 44.282 31.351 51.011 1.00 30.11 88 ARG B N 1
ATOM 2798 C CA . ARG B 1 88 ? 43.507 32.020 49.975 1.00 32.01 88 ARG B CA 1
ATOM 2799 C C . ARG B 1 88 ? 43.288 31.065 48.811 1.00 30.32 88 ARG B C 1
ATOM 2800 O O . ARG B 1 88 ? 44.214 30.360 48.394 1.00 32.16 88 ARG B O 1
ATOM 2808 N N . GLY B 1 89 ? 42.066 31.042 48.291 1.00 32.76 89 GLY B N 1
ATOM 2809 C CA . GLY B 1 89 ? 41.756 30.177 47.166 1.00 32.20 89 GLY B CA 1
ATOM 2810 C C . GLY B 1 89 ? 40.315 30.344 46.737 1.00 33.25 89 GLY B C 1
ATOM 2811 O O . GLY B 1 89 ? 39.512 31.009 47.402 1.00 33.64 89 GLY B O 1
ATOM 2812 N N . ASP B 1 90 ? 40.001 29.727 45.597 1.00 34.54 90 ASP B N 1
ATOM 2813 C CA . ASP B 1 90 ? 38.661 29.770 45.029 1.00 44.29 90 ASP B CA 1
ATOM 2814 C C . ASP B 1 90 ? 37.811 28.564 45.400 1.00 44.49 90 ASP B C 1
ATOM 2815 O O . ASP B 1 90 ? 36.588 28.611 45.227 1.00 46.57 90 ASP B O 1
ATOM 2820 N N . ASP B 1 91 ? 38.425 27.493 45.893 1.00 43.21 91 ASP B N 1
ATOM 2821 C CA . ASP B 1 91 ? 37.725 26.260 46.235 1.00 47.22 91 ASP B CA 1
ATOM 2822 C C . ASP B 1 91 ? 37.723 26.123 47.751 1.00 41.72 91 ASP B C 1
ATOM 2823 O O . ASP B 1 91 ? 38.780 25.930 48.363 1.00 35.99 91 ASP B O 1
ATOM 2828 N N . ARG B 1 92 ? 36.537 26.239 48.353 1.00 42.17 92 ARG B N 1
ATOM 2829 C CA . ARG B 1 92 ? 36.430 26.159 49.807 1.00 42.10 92 ARG B CA 1
ATOM 2830 C C . ARG B 1 92 ? 36.917 24.811 50.325 1.00 37.77 92 ARG B C 1
ATOM 2831 O O . ARG B 1 92 ? 37.634 24.746 51.329 1.00 38.52 92 ARG B O 1
ATOM 2839 N N . GLY B 1 93 ? 36.531 23.724 49.654 1.00 40.25 93 GLY B N 1
ATOM 2840 C CA . GLY B 1 93 ? 36.942 22.403 50.101 1.00 41.91 93 GLY B CA 1
ATOM 2841 C C . GLY B 1 93 ? 38.446 22.213 50.069 1.00 41.87 93 GLY B C 1
ATOM 2842 O O . GLY B 1 93 ? 39.022 21.581 50.958 1.00 41.96 93 GLY B O 1
ATOM 2843 N N . ASP B 1 94 ? 39.103 22.751 49.038 1.00 57.98 94 ASP B N 1
ATOM 2844 C CA . ASP B 1 94 ? 40.555 22.646 48.952 1.00 54.21 94 ASP B CA 1
ATOM 2845 C C . ASP B 1 94 ? 41.234 23.410 50.083 1.00 47.60 94 ASP B C 1
ATOM 2846 O O . ASP B 1 94 ? 42.261 22.966 50.610 1.00 44.75 94 ASP B O 1
ATOM 2851 N N . LEU B 1 95 ? 40.680 24.564 50.468 1.00 40.60 95 LEU B N 1
ATOM 2852 C CA . LEU B 1 95 ? 41.266 25.334 51.562 1.00 40.34 95 LEU B CA 1
ATOM 2853 C C . LEU B 1 95 ? 41.145 24.596 52.889 1.00 36.29 95 LEU B C 1
ATOM 2854 O O . LEU B 1 95 ? 42.101 24.555 53.672 1.00 34.20 95 LEU B O 1
ATOM 2859 N N . PHE B 1 96 ? 39.977 24.007 53.159 1.00 38.47 96 PHE B N 1
ATOM 2860 C CA . PHE B 1 96 ? 39.787 23.265 54.402 1.00 35.34 96 PHE B CA 1
ATOM 2861 C C . PHE B 1 96 ? 40.685 22.035 54.459 1.00 36.36 96 PHE B C 1
ATOM 2862 O O . PHE B 1 96 ? 41.210 21.692 55.524 1.00 38.89 96 PHE B O 1
ATOM 2870 N N . HIS B 1 97 ? 40.862 21.348 53.327 1.00 39.40 97 HIS B N 1
ATOM 2871 C CA . HIS B 1 97 ? 41.749 20.189 53.310 1.00 44.46 97 HIS B CA 1
ATOM 2872 C C . HIS B 1 97 ? 43.189 20.597 53.600 1.00 39.91 97 HIS B C 1
ATOM 2873 O O . HIS B 1 97 ? 43.900 19.909 54.343 1.00 39.64 97 HIS B O 1
ATOM 2880 N N . ARG B 1 98 ? 43.636 21.714 53.023 1.00 36.99 98 ARG B N 1
ATOM 2881 C CA . ARG B 1 98 ? 44.951 22.251 53.361 1.00 33.70 98 ARG B CA 1
ATOM 2882 C C . ARG B 1 98 ? 45.007 22.707 54.815 1.00 29.25 98 ARG B C 1
ATOM 2883 O O . ARG B 1 98 ? 46.036 22.545 55.481 1.00 28.21 98 ARG B O 1
ATOM 2891 N N . ALA B 1 99 ? 43.919 23.302 55.314 1.00 31.96 99 ALA B N 1
ATOM 2892 C CA . ALA B 1 99 ? 43.880 23.758 56.701 1.00 31.28 99 ALA B CA 1
ATOM 2893 C C . ALA B 1 99 ? 44.129 22.608 57.671 1.00 29.95 99 ALA B C 1
ATOM 2894 O O . ALA B 1 99 ? 44.924 22.735 58.610 1.00 27.45 99 ALA B O 1
ATOM 2896 N N . GLN B 1 100 ? 43.447 21.477 57.466 1.00 30.35 100 GLN B N 1
ATOM 2897 C CA . GLN B 1 100 ? 43.621 20.329 58.353 1.00 33.68 100 GLN B CA 1
ATOM 2898 C C . GLN B 1 100 ? 45.060 19.829 58.345 1.00 33.20 100 GLN B C 1
ATOM 2899 O O . GLN B 1 100 ? 45.615 19.502 59.401 1.00 32.33 100 GLN B O 1
ATOM 2905 N N . ALA B 1 101 ? 45.678 19.753 57.163 1.00 31.52 101 ALA B N 1
ATOM 2906 C CA . ALA B 1 101 ? 47.072 19.329 57.083 1.00 33.23 101 ALA B CA 1
ATOM 2907 C C . ALA B 1 101 ? 47.982 20.271 57.860 1.00 31.66 101 ALA B C 1
ATOM 2908 O O . ALA B 1 101 ? 48.911 19.825 58.544 1.00 35.05 101 ALA B O 1
ATOM 2910 N N . LEU B 1 102 ? 47.735 21.578 57.763 1.00 32.09 102 LEU B N 1
ATOM 2911 C CA . LEU B 1 102 ? 48.556 22.545 58.486 1.00 32.29 102 LEU B CA 1
ATOM 2912 C C . LEU B 1 102 ? 48.323 22.461 59.990 1.00 32.41 102 LEU B C 1
ATOM 2913 O O . LEU B 1 102 ? 49.272 22.572 60.775 1.00 32.47 102 LEU B O 1
ATOM 2918 N N . ILE B 1 103 ? 47.066 22.291 60.410 1.00 30.33 103 ILE B N 1
ATOM 2919 C CA . ILE B 1 103 ? 46.766 22.148 61.834 1.00 27.39 103 ILE B CA 1
ATOM 2920 C C . ILE B 1 103 ? 47.519 20.959 62.418 1.00 27.67 103 ILE B C 1
ATOM 2921 O O . ILE B 1 103 ? 48.128 21.051 63.491 1.00 24.50 103 ILE B O 1
ATOM 2926 N N . GLN B 1 104 ? 47.489 19.823 61.719 1.00 28.85 104 GLN B N 1
ATOM 2927 C CA . GLN B 1 104 ? 48.178 18.637 62.212 1.00 33.60 104 GLN B CA 1
ATOM 2928 C C . GLN B 1 104 ? 49.693 18.805 62.174 1.00 35.48 104 GLN B C 1
ATOM 2929 O O . GLN B 1 104 ? 50.397 18.245 63.022 1.00 38.35 104 GLN B O 1
ATOM 2935 N N . ALA B 1 105 ? 50.211 19.555 61.197 1.00 36.88 105 ALA B N 1
ATOM 2936 C CA . ALA B 1 105 ? 51.651 19.780 61.115 1.00 37.75 105 ALA B CA 1
ATOM 2937 C C . ALA B 1 105 ? 52.166 20.622 62.278 1.00 35.49 105 ALA B C 1
ATOM 2938 O O . ALA B 1 105 ? 53.310 20.444 62.710 1.00 35.68 105 ALA B O 1
ATOM 2940 N N . LEU B 1 106 ? 51.343 21.535 62.792 1.00 32.12 106 LEU B N 1
ATOM 2941 C CA . LEU B 1 106 ? 51.720 22.436 63.875 1.00 29.31 106 LEU B CA 1
ATOM 2942 C C . LEU B 1 106 ? 51.477 21.846 65.258 1.00 30.24 106 LEU B C 1
ATOM 2943 O O . LEU B 1 106 ? 51.944 22.417 66.250 1.00 31.29 106 LEU B O 1
ATOM 2948 N N . ALA B 1 107 ? 50.786 20.710 65.340 1.00 28.79 107 ALA B N 1
ATOM 2949 C CA . ALA B 1 107 ? 50.440 20.021 66.577 1.00 34.58 107 ALA B CA 1
ATOM 2950 C C . ALA B 1 107 ? 51.712 19.523 67.262 1.00 46.02 107 ALA B C 1
ATOM 2951 O O . ALA B 1 107 ? 52.807 19.672 66.703 1.00 51.77 107 ALA B O 1
ATOM 2953 N N . PRO B 1 108 ? 51.605 18.868 68.436 1.00 61.19 108 PRO B N 1
ATOM 2954 C CA . PRO B 1 108 ? 52.439 19.222 69.587 1.00 53.62 108 PRO B CA 1
ATOM 2955 C C . PRO B 1 108 ? 52.617 20.713 69.858 1.00 41.99 108 PRO B C 1
ATOM 2956 O O . PRO B 1 108 ? 52.009 21.214 70.809 1.00 36.53 108 PRO B O 1
ATOM 2960 N N . ALA B 1 109 ? 53.418 21.432 69.068 1.00 39.53 109 ALA B N 1
ATOM 2961 C CA . ALA B 1 109 ? 53.784 22.801 69.437 1.00 30.72 109 ALA B CA 1
ATOM 2962 C C . ALA B 1 109 ? 52.566 23.711 69.587 1.00 34.82 109 ALA B C 1
ATOM 2963 O O . ALA B 1 109 ? 52.415 24.397 70.605 1.00 33.73 109 ALA B O 1
ATOM 2965 N N . PHE B 1 110 ? 51.682 23.732 68.593 1.00 32.29 110 PHE B N 1
ATOM 2966 C CA . PHE B 1 110 ? 50.550 24.648 68.594 1.00 27.61 110 PHE B CA 1
ATOM 2967 C C . PHE B 1 110 ? 49.229 23.900 68.715 1.00 28.79 110 PHE B C 1
ATOM 2968 O O . PHE B 1 110 ? 49.103 22.748 68.291 1.00 32.02 110 PHE B O 1
ATOM 2976 N N . VAL B 1 111 ? 48.244 24.574 69.307 1.00 27.76 111 VAL B N 1
ATOM 2977 C CA . VAL B 1 111 ? 46.851 24.146 69.278 1.00 28.57 111 VAL B CA 1
ATOM 2978 C C . VAL B 1 111 ? 46.040 25.219 68.564 1.00 27.21 111 VAL B C 1
ATOM 2979 O O . VAL B 1 111 ? 46.346 26.413 68.670 1.00 28.44 111 VAL B O 1
ATOM 2983 N N . LEU B 1 112 ? 45.022 24.793 67.819 1.00 28.09 112 LEU B N 1
ATOM 2984 C CA . LEU B 1 112 ? 44.160 25.736 67.116 1.00 28.42 112 LEU B CA 1
ATOM 2985 C C . LEU B 1 112 ? 43.323 26.517 68.126 1.00 29.60 112 LEU B C 1
ATOM 2986 O O . LEU B 1 112 ? 42.580 25.926 68.916 1.00 32.38 112 LEU B O 1
ATOM 2991 N N . ALA B 1 113 ? 43.446 27.845 68.102 1.00 28.22 113 ALA B N 1
ATOM 2992 C CA . ALA B 1 113 ? 42.708 28.708 69.015 1.00 28.08 113 ALA B CA 1
ATOM 2993 C C . ALA B 1 113 ? 41.484 29.347 68.381 1.00 27.32 113 ALA B C 1
ATOM 2994 O O . ALA B 1 113 ? 40.489 29.580 69.077 1.00 25.46 113 ALA B O 1
ATOM 2996 N N . ASP B 1 114 ? 41.528 29.624 67.080 1.00 28.62 114 ASP B N 1
ATOM 2997 C CA . ASP B 1 114 ? 40.426 30.293 66.407 1.00 28.65 114 ASP B CA 1
ATOM 2998 C C . ASP B 1 114 ? 40.497 29.977 64.921 1.00 27.53 114 ASP B C 1
ATOM 2999 O O . ASP B 1 114 ? 41.577 29.752 64.368 1.00 28.74 114 ASP B O 1
ATOM 3004 N N . GLU B 1 115 ? 39.332 29.956 64.285 1.00 26.79 115 GLU B N 1
ATOM 3005 C CA . GLU B 1 115 ? 39.245 29.763 62.847 1.00 28.82 115 GLU B CA 1
ATOM 3006 C C . GLU B 1 115 ? 38.122 30.636 62.315 1.00 29.60 115 GLU B C 1
ATOM 3007 O O . GLU B 1 115 ? 37.044 30.705 62.912 1.00 29.48 115 GLU B O 1
ATOM 3013 N N . VAL B 1 116 ? 38.378 31.296 61.191 1.00 31.20 116 VAL B N 1
ATOM 3014 C CA . VAL B 1 116 ? 37.388 32.128 60.522 1.00 30.09 116 VAL B CA 1
ATOM 3015 C C . VAL B 1 116 ? 37.306 31.691 59.071 1.00 34.64 116 VAL B C 1
ATOM 3016 O O . VAL B 1 116 ? 38.321 31.666 58.366 1.00 32.70 116 VAL B O 1
ATOM 3020 N N . ASP B 1 117 ? 36.101 31.355 58.624 1.00 33.67 117 ASP B N 1
ATOM 3021 C CA . ASP B 1 117 ? 35.858 31.001 57.233 1.00 37.25 117 ASP B CA 1
ATOM 3022 C C . ASP B 1 117 ? 35.304 32.241 56.544 1.00 36.26 117 ASP B C 1
ATOM 3023 O O . ASP B 1 117 ? 34.138 32.600 56.735 1.00 33.27 117 ASP B O 1
ATOM 3028 N N . GLY B 1 118 ? 36.142 32.894 55.750 1.00 38.89 118 GLY B N 1
ATOM 3029 C CA . GLY B 1 118 ? 35.761 34.107 55.059 1.00 33.12 118 GLY B CA 1
ATOM 3030 C C . GLY B 1 118 ? 35.324 33.819 53.636 1.00 35.32 118 GLY B C 1
ATOM 3031 O O . GLY B 1 118 ? 35.841 32.919 52.980 1.00 36.18 118 GLY B O 1
ATOM 3032 N N . PHE B 1 119 ? 34.356 34.598 53.168 1.00 37.28 119 PHE B N 1
ATOM 3033 C CA . PHE B 1 119 ? 33.901 34.513 51.791 1.00 41.47 119 PHE B CA 1
ATOM 3034 C C . PHE B 1 119 ? 33.582 35.909 51.282 1.00 43.93 119 PHE B C 1
ATOM 3035 O O . PHE B 1 119 ? 33.231 36.806 52.054 1.00 40.21 119 PHE B O 1
ATOM 3043 N N . ARG B 1 120 ? 33.713 36.079 49.971 1.00 50.55 120 ARG B N 1
ATOM 3044 C CA . ARG B 1 120 ? 33.563 37.381 49.336 1.00 59.62 120 ARG B CA 1
ATOM 3045 C C . ARG B 1 120 ? 32.195 37.529 48.681 1.00 64.77 120 ARG B C 1
ATOM 3046 O O . ARG B 1 120 ? 31.177 37.624 49.365 1.00 67.38 120 ARG B O 1
ATOM 3054 N N . ASP B 1 132 ? 33.044 49.764 50.503 1.00 115.58 132 ASP B N 1
ATOM 3055 C CA . ASP B 1 132 ? 33.118 49.905 49.054 1.00 117.37 132 ASP B CA 1
ATOM 3056 C C . ASP B 1 132 ? 34.498 49.566 48.514 1.00 109.14 132 ASP B C 1
ATOM 3057 O O . ASP B 1 132 ? 34.625 48.866 47.509 1.00 113.07 132 ASP B O 1
ATOM 3062 N N . GLY B 1 133 ? 35.538 50.057 49.182 1.00 96.15 133 GLY B N 1
ATOM 3063 C CA . GLY B 1 133 ? 36.883 49.828 48.714 1.00 77.43 133 GLY B CA 1
ATOM 3064 C C . GLY B 1 133 ? 37.354 50.839 47.695 1.00 67.11 133 GLY B C 1
ATOM 3065 O O . GLY B 1 133 ? 38.464 50.694 47.165 1.00 61.37 133 GLY B O 1
ATOM 3066 N N . THR B 1 134 ? 36.546 51.864 47.410 1.00 64.29 134 THR B N 1
ATOM 3067 C CA . THR B 1 134 ? 36.958 52.926 46.502 1.00 62.38 134 THR B CA 1
ATOM 3068 C C . THR B 1 134 ? 38.064 53.787 47.090 1.00 57.85 134 THR B C 1
ATOM 3069 O O . THR B 1 134 ? 38.770 54.467 46.337 1.00 55.25 134 THR B O 1
ATOM 3073 N N . GLU B 1 135 ? 38.232 53.775 48.409 1.00 53.66 135 GLU B N 1
ATOM 3074 C CA . GLU B 1 135 ? 39.295 54.525 49.054 1.00 50.81 135 GLU B CA 1
ATOM 3075 C C . GLU B 1 135 ? 40.442 53.622 49.482 1.00 46.24 135 GLU B C 1
ATOM 3076 O O . GLU B 1 135 ? 41.382 54.094 50.130 1.00 49.05 135 GLU B O 1
ATOM 3082 N N . ASN B 1 136 ? 40.387 52.341 49.134 1.00 42.29 136 ASN B N 1
ATOM 3083 C CA . ASN B 1 136 ? 41.503 51.447 49.403 1.00 40.41 136 ASN B CA 1
ATOM 3084 C C . ASN B 1 136 ? 42.682 51.833 48.516 1.00 42.45 136 ASN B C 1
ATOM 3085 O O . ASN B 1 136 ? 42.491 52.095 47.322 1.00 42.40 136 ASN B O 1
ATOM 3090 N N . PRO B 1 137 ? 43.900 51.889 49.053 1.00 39.68 137 PRO B N 1
ATOM 3091 C CA . PRO B 1 137 ? 45.068 52.161 48.207 1.00 41.50 137 PRO B CA 1
ATOM 3092 C C . PRO B 1 137 ? 45.255 51.108 47.123 1.00 39.53 137 PRO B C 1
ATOM 3093 O O . PRO B 1 137 ? 44.935 49.931 47.302 1.00 32.73 137 PRO B O 1
ATOM 3097 N N . GLN B 1 138 ? 45.787 51.555 45.987 1.00 43.15 138 GLN B N 1
ATOM 3098 C CA . GLN B 1 138 ? 46.006 50.712 44.823 1.00 43.54 138 GLN B CA 1
ATOM 3099 C C . GLN B 1 138 ? 47.441 50.868 44.341 1.00 42.20 138 GLN B C 1
ATOM 3100 O O . GLN B 1 138 ? 48.095 51.883 44.593 1.00 40.59 138 GLN B O 1
ATOM 3106 N N . GLY B 1 139 ? 47.918 49.846 43.631 1.00 42.73 139 GLY B N 1
ATOM 3107 C CA . GLY B 1 139 ? 49.193 49.951 42.938 1.00 42.56 139 GLY B CA 1
ATOM 3108 C C . GLY B 1 139 ? 50.348 50.237 43.878 1.00 38.76 139 GLY B C 1
ATOM 3109 O O . GLY B 1 139 ? 50.497 49.610 44.933 1.00 38.70 139 GLY B O 1
ATOM 3110 N N . ASP B 1 140 ? 51.186 51.198 43.481 1.00 41.17 140 ASP B N 1
ATOM 3111 C CA . ASP B 1 140 ? 52.337 51.572 44.296 1.00 43.77 140 ASP B CA 1
ATOM 3112 C C . ASP B 1 140 ? 51.914 52.212 45.611 1.00 42.55 140 ASP B C 1
ATOM 3113 O O . ASP B 1 140 ? 52.648 52.127 46.603 1.00 39.21 140 ASP B O 1
ATOM 3118 N N . GLU B 1 141 ? 50.747 52.864 45.639 1.00 39.26 141 GLU B N 1
ATOM 3119 C CA . GLU B 1 141 ? 50.261 53.448 46.885 1.00 45.08 141 GLU B CA 1
ATOM 3120 C C . GLU B 1 141 ? 49.882 52.371 47.892 1.00 38.16 141 GLU B C 1
ATOM 3121 O O . GLU B 1 141 ? 50.030 52.575 49.102 1.00 34.69 141 GLU B O 1
ATOM 3127 N N . ALA B 1 142 ? 49.393 51.223 47.413 1.00 36.57 142 ALA B N 1
ATOM 3128 C CA . ALA B 1 142 ? 49.107 50.108 48.309 1.00 32.20 142 ALA B CA 1
ATOM 3129 C C . ALA B 1 142 ? 50.391 49.511 48.871 1.00 29.75 142 ALA B C 1
ATOM 3130 O O . ALA B 1 142 ? 50.441 49.125 50.044 1.00 32.27 142 ALA B O 1
ATOM 3132 N N . VAL B 1 143 ? 51.433 49.414 48.042 1.00 33.10 143 VAL B N 1
ATOM 3133 C CA . VAL B 1 143 ? 52.738 48.965 48.523 1.00 34.23 143 VAL B CA 1
ATOM 3134 C C . VAL B 1 143 ? 53.251 49.903 49.608 1.00 35.13 143 VAL B C 1
ATOM 3135 O O . VAL B 1 143 ? 53.714 49.467 50.669 1.00 34.58 143 VAL B O 1
ATOM 3139 N N . GLU B 1 144 ? 53.181 51.210 49.349 1.00 32.57 144 GLU B N 1
ATOM 3140 C CA . GLU B 1 144 ? 53.673 52.200 50.302 1.00 38.01 144 GLU B CA 1
ATOM 3141 C C . GLU B 1 144 ? 52.901 52.146 51.617 1.00 36.10 144 GLU B C 1
ATOM 3142 O O . GLU B 1 144 ? 53.487 52.288 52.697 1.00 31.70 144 GLU B O 1
ATOM 3148 N N . ALA B 1 145 ? 51.583 51.946 51.545 1.00 34.90 145 ALA B N 1
ATOM 3149 C CA . ALA B 1 145 ? 50.758 51.968 52.749 1.00 34.50 145 ALA B CA 1
ATOM 3150 C C . ALA B 1 145 ? 50.946 50.715 53.598 1.00 30.76 145 ALA B C 1
ATOM 3151 O O . ALA B 1 145 ? 50.896 50.784 54.831 1.00 34.49 145 ALA B O 1
ATOM 3153 N N . ALA B 1 146 ? 51.156 49.559 52.963 1.00 28.40 146 ALA B N 1
ATOM 3154 C CA . ALA B 1 146 ? 51.078 48.285 53.666 1.00 28.41 146 ALA B CA 1
ATOM 3155 C C . ALA B 1 146 ? 52.417 47.611 53.930 1.00 29.76 146 ALA B C 1
ATOM 3156 O O . ALA B 1 146 ? 52.497 46.792 54.851 1.00 28.80 146 ALA B O 1
ATOM 3158 N N . ILE B 1 147 ? 53.459 47.919 53.163 1.00 30.36 147 ILE B N 1
ATOM 3159 C CA . ILE B 1 147 ? 54.713 47.174 53.208 1.00 32.00 147 ILE B CA 1
ATOM 3160 C C . ILE B 1 147 ? 55.807 48.066 53.775 1.00 31.46 147 ILE B C 1
ATOM 3161 O O . ILE B 1 147 ? 56.043 49.171 53.271 1.00 31.77 147 ILE B O 1
ATOM 3166 N N . ALA B 1 148 ? 56.479 47.579 54.816 1.00 30.47 148 ALA B N 1
ATOM 3167 C CA . ALA B 1 148 ? 57.637 48.251 55.379 1.00 31.98 148 ALA B CA 1
ATOM 3168 C C . ALA B 1 148 ? 58.854 48.060 54.474 1.00 33.53 148 ALA B C 1
ATOM 3169 O O . ALA B 1 148 ? 58.838 47.279 53.518 1.00 32.21 148 ALA B O 1
ATOM 3171 N N . ASP B 1 149 ? 59.924 48.797 54.788 1.00 38.36 149 ASP B N 1
ATOM 3172 C CA . ASP B 1 149 ? 61.103 48.817 53.924 1.00 43.28 149 ASP B CA 1
ATOM 3173 C C . ASP B 1 149 ? 61.705 47.426 53.749 1.00 43.66 149 ASP B C 1
ATOM 31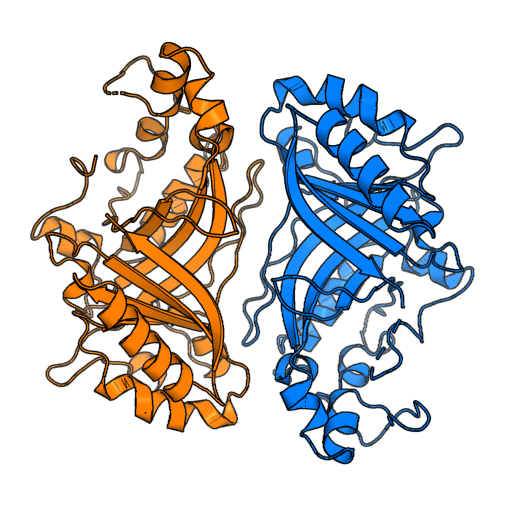74 O O . ASP B 1 149 ? 62.190 47.086 52.663 1.00 43.47 149 ASP B O 1
ATOM 3179 N N . ASP B 1 150 ? 61.685 46.607 54.799 1.00 42.08 150 ASP B N 1
ATOM 3180 C CA . ASP B 1 150 ? 62.250 45.265 54.714 1.00 42.12 150 ASP B CA 1
ATOM 3181 C C . ASP B 1 150 ? 61.330 44.270 54.016 1.00 40.50 150 ASP B C 1
ATOM 3182 O O . ASP B 1 150 ? 61.716 43.107 53.855 1.00 37.17 150 ASP B O 1
ATOM 3187 N N . GLY B 1 151 ? 60.140 44.690 53.592 1.00 40.83 151 GLY B N 1
ATOM 3188 C CA . GLY B 1 151 ? 59.177 43.787 53.001 1.00 39.23 151 GLY B CA 1
ATOM 3189 C C . GLY B 1 151 ? 58.186 43.192 53.974 1.00 36.52 151 GLY B C 1
ATOM 3190 O O . GLY B 1 151 ? 57.344 42.383 53.562 1.00 32.90 151 GLY B O 1
ATOM 3191 N N . SER B 1 152 ? 58.258 43.556 55.248 1.00 35.37 152 SER B N 1
ATOM 3192 C CA . SER B 1 152 ? 57.291 43.084 56.221 1.00 29.40 152 SER B CA 1
ATOM 3193 C C . SER B 1 152 ? 55.985 43.863 56.104 1.00 28.99 152 SER B C 1
ATOM 3194 O O . SER B 1 152 ? 55.930 44.958 55.539 1.00 31.11 152 SER B O 1
ATOM 3197 N N . SER B 1 153 ? 54.922 43.275 56.646 1.00 29.23 153 SER B N 1
ATOM 3198 C CA . SER B 1 153 ? 53.658 43.966 56.839 1.00 30.50 153 SER B CA 1
ATOM 3199 C C . SER B 1 153 ? 53.141 43.673 58.240 1.00 29.85 153 SER B C 1
ATOM 3200 O O . SER B 1 153 ? 53.535 42.695 58.881 1.00 29.83 153 SER B O 1
ATOM 3203 N N . PHE B 1 154 ? 52.249 44.540 58.714 1.00 26.16 154 PHE B N 1
ATOM 3204 C CA . PHE B 1 154 ? 51.708 44.455 60.067 1.00 25.28 154 PHE B CA 1
ATOM 3205 C C . PHE B 1 154 ? 50.190 44.482 59.974 1.00 26.38 154 PHE B C 1
ATOM 3206 O O . PHE B 1 154 ? 49.607 45.493 59.569 1.00 26.60 154 PHE B O 1
ATOM 3214 N N . ALA B 1 155 ? 49.557 43.375 60.351 1.00 22.96 155 ALA B N 1
ATOM 3215 C CA . ALA B 1 155 ? 48.143 43.141 60.097 1.00 24.58 155 ALA B CA 1
ATOM 3216 C C . ALA B 1 155 ? 47.351 43.166 61.396 1.00 27.53 155 ALA B C 1
ATOM 3217 O O . ALA B 1 155 ? 47.732 42.520 62.378 1.00 26.62 155 ALA B O 1
ATOM 3219 N N . ALA B 1 156 ? 46.259 43.923 61.397 1.00 24.10 156 ALA B N 1
ATOM 3220 C CA . ALA B 1 156 ? 45.293 43.916 62.485 1.00 25.46 156 ALA B CA 1
ATOM 3221 C C . ALA B 1 156 ? 44.068 43.123 62.052 1.00 24.72 156 ALA B C 1
ATOM 3222 O O . ALA B 1 156 ? 43.532 43.346 60.961 1.00 24.65 156 ALA B O 1
ATOM 3224 N N . PHE B 1 157 ? 43.631 42.201 62.903 1.00 23.04 157 PHE B N 1
ATOM 3225 C CA . PHE B 1 157 ? 42.517 41.316 62.593 1.00 22.34 157 PHE B CA 1
ATOM 3226 C C . PHE B 1 157 ? 41.447 41.466 63.665 1.00 25.68 157 PHE B C 1
ATOM 3227 O O . PHE B 1 157 ? 41.741 41.349 64.860 1.00 26.30 157 PHE B O 1
ATOM 3235 N N . GLN B 1 158 ? 40.211 41.720 63.235 1.00 27.14 158 GLN B N 1
ATOM 3236 C CA . GLN B 1 158 ? 39.064 41.806 64.131 1.00 22.61 158 GLN B CA 1
ATOM 3237 C C . GLN B 1 158 ? 37.894 41.054 63.519 1.00 23.25 158 GLN B C 1
ATOM 3238 O O . GLN B 1 158 ? 37.551 41.277 62.354 1.00 26.13 158 GLN B O 1
ATOM 3244 N N . LEU B 1 159 ? 37.287 40.162 64.300 1.00 23.89 159 LEU B N 1
ATOM 3245 C CA . LEU B 1 159 ? 36.085 39.447 63.876 1.00 24.95 159 LEU B CA 1
ATOM 3246 C C . LEU B 1 159 ? 34.873 40.219 64.388 1.00 26.69 159 LEU B C 1
ATOM 3247 O O . LEU B 1 159 ? 34.497 40.104 65.557 1.00 29.61 159 LEU B O 1
ATOM 3252 N N . TRP B 1 160 ? 34.264 41.013 63.512 1.00 25.11 160 TRP B N 1
ATOM 3253 C CA . TRP B 1 160 ? 33.134 41.856 63.880 1.00 27.37 160 TRP B CA 1
ATOM 3254 C C . TRP B 1 160 ? 31.821 41.103 63.702 1.00 29.83 160 TRP B C 1
ATOM 3255 O O . TRP B 1 160 ? 31.610 40.440 62.681 1.00 30.64 160 TRP B O 1
ATOM 3266 N N . LYS B 1 161 ? 30.947 41.207 64.699 1.00 31.10 161 LYS B N 1
ATOM 3267 C CA . LYS B 1 161 ? 29.615 40.615 64.668 1.00 32.81 161 LYS B CA 1
ATOM 3268 C C . LYS B 1 161 ? 28.588 41.737 64.582 1.00 37.72 161 LYS B C 1
ATOM 3269 O O . LYS B 1 161 ? 28.541 42.601 65.464 1.00 40.93 161 LYS B O 1
ATOM 3275 N N . HIS B 1 162 ? 27.770 41.724 63.532 1.00 36.52 162 HIS B N 1
ATOM 3276 C CA . HIS B 1 162 ? 26.754 42.748 63.336 1.00 44.01 162 HIS B CA 1
ATOM 3277 C C . HIS B 1 162 ? 25.362 42.195 63.622 1.00 48.02 162 HIS B C 1
ATOM 3278 O O . HIS B 1 162 ? 25.130 40.982 63.606 1.00 45.67 162 HIS B O 1
ATOM 3285 N N . ASP B 1 163 ? 24.437 43.110 63.902 1.00 50.79 163 ASP B N 1
ATOM 3286 C CA . ASP B 1 163 ? 23.010 42.814 64.013 1.00 53.77 163 ASP B CA 1
ATOM 3287 C C . ASP B 1 163 ? 22.301 43.594 62.910 1.00 55.65 163 ASP B C 1
ATOM 3288 O O . ASP B 1 163 ? 21.763 44.678 63.146 1.00 54.02 163 ASP B O 1
ATOM 3293 N N . LEU B 1 164 ? 22.309 43.038 61.696 1.00 56.72 164 LEU B N 1
ATOM 3294 C CA . LEU B 1 164 ? 21.662 43.713 60.575 1.00 63.30 164 LEU B CA 1
ATOM 3295 C C . LEU B 1 164 ? 20.153 43.798 60.765 1.00 69.28 164 LEU B C 1
ATOM 3296 O O . LEU B 1 164 ? 19.512 44.695 60.207 1.00 72.65 164 LEU B O 1
ATOM 3301 N N . ASP B 1 165 ? 19.570 42.877 61.537 1.00 70.74 165 ASP B N 1
ATOM 3302 C CA . ASP B 1 165 ? 18.155 42.987 61.877 1.00 75.18 165 ASP B CA 1
ATOM 3303 C C . ASP B 1 165 ? 17.865 44.296 62.599 1.00 75.69 165 ASP B C 1
ATOM 3304 O O . ASP B 1 165 ? 16.853 44.953 62.330 1.00 79.33 165 ASP B O 1
ATOM 3309 N N . TYR B 1 166 ? 18.744 44.691 63.522 1.00 71.25 166 TYR B N 1
ATOM 3310 C CA . TYR B 1 166 ? 18.551 45.955 64.224 1.00 71.67 166 TYR B CA 1
ATOM 3311 C C . TYR B 1 166 ? 18.869 47.139 63.318 1.00 69.80 166 TYR B C 1
ATOM 3312 O O . TYR B 1 166 ? 18.206 48.180 63.392 1.00 70.37 166 TYR B O 1
ATOM 3321 N N . PHE B 1 167 ? 19.885 46.999 62.464 1.00 67.36 167 PHE B N 1
ATOM 3322 C CA . PHE B 1 167 ? 20.306 48.108 61.613 1.00 65.13 167 PHE B CA 1
ATOM 3323 C C . PHE B 1 167 ? 19.238 48.447 60.580 1.00 67.29 167 PHE B C 1
ATOM 3324 O O . PHE B 1 167 ? 18.916 49.623 60.369 1.00 62.95 167 PHE B O 1
ATOM 3332 N N . LYS B 1 168 ? 18.673 47.431 59.927 1.00 69.59 168 LYS B N 1
ATOM 3333 C CA . LYS B 1 168 ? 17.639 47.673 58.929 1.00 74.34 168 LYS B CA 1
ATOM 3334 C C . LYS B 1 168 ? 16.282 47.989 59.545 1.00 79.70 168 LYS B C 1
ATOM 3335 O O . LYS B 1 168 ? 15.367 48.381 58.813 1.00 85.02 168 LYS B O 1
ATOM 3341 N N . SER B 1 169 ? 16.129 47.832 60.861 1.00 81.15 169 SER B N 1
ATOM 3342 C CA . SER B 1 169 ? 14.910 48.267 61.531 1.00 83.53 169 SER B CA 1
ATOM 3343 C C . SER B 1 169 ? 14.881 49.771 61.757 1.00 83.18 169 SER B C 1
ATOM 3344 O O . SER B 1 169 ? 13.797 50.340 61.928 1.00 88.45 169 SER B O 1
ATOM 3347 N N . LEU B 1 170 ? 16.040 50.421 61.759 1.00 75.98 170 LEU B N 1
ATOM 3348 C CA . LEU B 1 170 ? 16.089 51.865 61.888 1.00 75.12 170 LEU B CA 1
ATOM 3349 C C . LEU B 1 170 ? 15.655 52.513 60.574 1.00 81.20 170 LEU B C 1
ATOM 3350 O O . LEU B 1 170 ? 15.806 51.919 59.502 1.00 80.21 170 LEU B O 1
ATOM 3355 N N . PRO B 1 171 ? 15.097 53.723 60.629 1.00 86.38 171 PRO B N 1
ATOM 3356 C CA . PRO B 1 171 ? 14.756 54.423 59.386 1.00 89.57 171 PRO B CA 1
ATOM 3357 C C . PRO B 1 171 ? 15.994 54.653 58.533 1.00 82.44 171 PRO B C 1
ATOM 3358 O O . PRO B 1 171 ? 17.107 54.803 59.042 1.00 77.55 171 PRO B O 1
ATOM 3362 N N . GLN B 1 172 ? 15.783 54.658 57.213 1.00 83.04 172 GLN B N 1
ATOM 3363 C CA . GLN B 1 172 ? 16.897 54.707 56.270 1.00 77.49 172 GLN B CA 1
ATOM 3364 C C . GLN B 1 172 ? 17.799 55.911 56.513 1.00 74.38 172 GLN B C 1
ATOM 3365 O O . GLN B 1 172 ? 19.003 55.848 56.239 1.00 68.35 172 GLN B O 1
ATOM 3371 N N . ALA B 1 173 ? 17.241 57.013 57.019 1.00 77.82 173 ALA B N 1
ATOM 3372 C CA . ALA B 1 173 ? 18.056 58.186 57.320 1.00 74.12 173 ALA B CA 1
ATOM 3373 C C . ALA B 1 173 ? 19.049 57.898 58.440 1.00 69.79 173 ALA B C 1
ATOM 3374 O O . ALA B 1 173 ? 20.203 58.338 58.381 1.00 60.60 173 ALA B O 1
ATOM 3376 N N . GLU B 1 174 ? 18.622 57.158 59.467 1.00 73.45 174 GLU B N 1
ATOM 3377 C CA . GLU B 1 174 ? 19.529 56.828 60.562 1.00 69.17 174 GLU B CA 1
ATOM 3378 C C . GLU B 1 174 ? 20.593 55.835 60.113 1.00 56.71 174 GLU B C 1
ATOM 3379 O O . GLU B 1 174 ? 21.745 55.909 60.556 1.00 50.22 174 GLU B O 1
ATOM 3385 N N . GLN B 1 175 ? 20.219 54.887 59.250 1.00 66.88 175 GLN B N 1
ATOM 3386 C CA . GLN B 1 175 ? 21.206 53.995 58.651 1.00 62.77 175 GLN B CA 1
ATOM 3387 C C . GLN B 1 175 ? 22.297 54.786 57.940 1.00 61.95 175 GLN B C 1
ATOM 3388 O O . GLN B 1 175 ? 23.492 54.527 58.123 1.00 54.16 175 GLN B O 1
ATOM 3394 N N . ASP B 1 176 ? 21.896 55.756 57.115 1.00 60.93 176 ASP B N 1
ATOM 3395 C CA . ASP B 1 176 ? 22.859 56.531 56.341 1.00 60.22 176 ASP B CA 1
ATOM 3396 C C . ASP B 1 176 ? 23.726 57.420 57.226 1.00 57.82 176 ASP B C 1
ATOM 3397 O O . ASP B 1 176 ? 24.896 57.654 56.904 1.00 56.40 176 ASP B O 1
ATOM 3402 N N . ASN B 1 177 ? 23.179 57.926 58.334 1.00 58.51 177 ASN B N 1
ATOM 3403 C CA . ASN B 1 177 ? 23.989 58.728 59.246 1.00 57.47 177 ASN B CA 1
ATOM 3404 C C . ASN B 1 177 ? 25.010 57.878 59.990 1.00 55.99 177 ASN B C 1
ATOM 3405 O O . ASN B 1 177 ? 26.050 58.393 60.416 1.00 57.24 177 ASN B O 1
ATOM 3410 N N . ILE B 1 178 ? 24.735 56.584 60.160 1.00 54.21 178 ILE B N 1
ATOM 3411 C CA . ILE B 1 178 ? 25.682 55.712 60.847 1.00 49.74 178 ILE B CA 1
ATOM 3412 C C . ILE B 1 178 ? 26.888 55.425 59.959 1.00 47.62 178 ILE B C 1
ATOM 3413 O O . ILE B 1 178 ? 28.036 55.465 60.417 1.00 45.87 178 ILE B O 1
ATOM 3418 N N . ILE B 1 179 ? 26.651 55.146 58.677 1.00 48.40 179 ILE B N 1
ATOM 3419 C CA . ILE B 1 179 ? 27.754 54.885 57.758 1.00 47.50 179 ILE B CA 1
ATOM 3420 C C . ILE B 1 179 ? 28.362 56.189 57.254 1.00 51.56 179 ILE B C 1
ATOM 3421 O O . ILE B 1 179 ? 29.587 56.320 57.161 1.00 51.51 179 ILE B O 1
ATOM 3426 N N . GLY B 1 180 ? 27.526 57.173 56.941 1.00 51.06 180 GLY B N 1
ATOM 3427 C CA . GLY B 1 180 ? 27.977 58.419 56.360 1.00 53.06 180 GLY B CA 1
ATOM 3428 C C . GLY B 1 180 ? 27.765 58.558 54.869 1.00 64.06 180 GLY B C 1
ATOM 3429 O O . GLY B 1 180 ? 28.262 59.524 54.281 1.00 62.54 180 GLY B O 1
ATOM 3430 N N . ARG B 1 181 ? 27.044 57.632 54.243 1.00 63.59 181 ARG B N 1
ATOM 3431 C CA . ARG B 1 181 ? 26.715 57.725 52.823 1.00 73.44 181 ARG B CA 1
ATOM 3432 C C . ARG B 1 181 ? 25.285 57.256 52.578 1.00 75.39 181 ARG B C 1
ATOM 3433 O O . ARG B 1 181 ? 24.802 56.335 53.237 1.00 72.45 181 ARG B O 1
ATOM 3441 N N . GLU B 1 188 ? 27.827 60.215 49.254 1.00 98.12 188 GLU B N 1
ATOM 3442 C CA . GLU B 1 188 ? 28.465 60.636 50.494 1.00 94.22 188 GLU B CA 1
ATOM 3443 C C . GLU B 1 188 ? 27.670 61.780 51.120 1.00 91.12 188 GLU B C 1
ATOM 3444 O O . GLU B 1 188 ? 27.170 62.655 50.413 1.00 96.04 188 GLU B O 1
ATOM 3450 N N . LEU B 1 189 ? 27.556 61.770 52.447 1.00 88.29 189 LEU B N 1
ATOM 3451 C CA . LEU B 1 189 ? 26.768 62.752 53.186 1.00 84.35 189 LEU B CA 1
ATOM 3452 C C . LEU B 1 189 ? 27.705 63.721 53.897 1.00 81.59 189 LEU B C 1
ATOM 3453 O O . LEU B 1 189 ? 28.403 63.339 54.842 1.00 76.68 189 LEU B O 1
ATOM 3458 N N . ASP B 1 190 ? 27.717 64.976 53.441 1.00 85.90 190 ASP B N 1
ATOM 3459 C CA . ASP B 1 190 ? 28.561 65.989 54.064 1.00 86.99 190 ASP B CA 1
ATOM 3460 C C . ASP B 1 190 ? 27.997 66.469 55.395 1.00 84.88 190 ASP B C 1
ATOM 3461 O O . ASP B 1 190 ? 28.766 66.795 56.306 1.00 81.29 190 ASP B O 1
ATOM 3466 N N . ASP B 1 191 ? 26.672 66.519 55.530 1.00 87.26 191 ASP B N 1
ATOM 3467 C CA . ASP B 1 191 ? 26.043 66.939 56.775 1.00 86.10 191 ASP B CA 1
ATOM 3468 C C . ASP B 1 191 ? 25.915 65.808 57.785 1.00 75.01 191 ASP B C 1
ATOM 3469 O O . ASP B 1 191 ? 25.264 65.994 58.819 1.00 71.92 191 ASP B O 1
ATOM 3474 N N . ALA B 1 192 ? 26.509 64.649 57.512 1.00 69.28 192 ALA B N 1
ATOM 3475 C CA . ALA B 1 192 ? 26.457 63.551 58.458 1.00 61.89 192 ALA B CA 1
ATOM 3476 C C . ALA B 1 192 ? 27.227 63.917 59.727 1.00 58.01 192 ALA B C 1
ATOM 3477 O O . ALA B 1 192 ? 28.211 64.660 59.674 1.00 56.30 192 ALA B O 1
ATOM 3479 N N . PRO B 1 193 ? 26.789 63.418 60.882 1.00 54.54 193 PRO B N 1
ATOM 3480 C CA . PRO B 1 193 ? 27.500 63.712 62.129 1.00 54.61 193 PRO B CA 1
ATOM 3481 C C . PRO B 1 193 ? 28.911 63.143 62.116 1.00 49.04 193 PRO B C 1
ATOM 3482 O O . PRO B 1 193 ? 29.233 62.216 61.369 1.00 47.96 193 PRO B O 1
ATOM 3486 N N . GLU B 1 194 ? 29.762 63.723 62.965 1.00 48.10 194 GLU B N 1
ATOM 3487 C CA . GLU B 1 194 ? 31.145 63.271 63.071 1.00 46.44 194 GLU B CA 1
ATOM 3488 C C . GLU B 1 194 ? 31.245 61.816 63.510 1.00 43.06 194 GLU B C 1
ATOM 3489 O O . GLU B 1 194 ? 32.296 61.194 63.324 1.00 41.54 194 GLU B O 1
ATOM 3495 N N . SER B 1 195 ? 30.179 61.261 64.089 1.00 48.89 195 SER B N 1
ATOM 3496 C CA . SER B 1 195 ? 30.161 59.862 64.492 1.00 42.60 195 SER B CA 1
ATOM 3497 C C . SER B 1 195 ? 30.004 58.909 63.315 1.00 42.23 195 SER B C 1
ATOM 3498 O O . SER B 1 195 ? 30.176 57.699 63.496 1.00 38.76 195 SER B O 1
ATOM 3501 N N . ALA B 1 196 ? 29.669 59.420 62.130 1.00 42.51 196 ALA B N 1
ATOM 3502 C CA . ALA B 1 196 ? 29.525 58.569 60.957 1.00 43.03 196 ALA B CA 1
ATOM 3503 C C . ALA B 1 196 ? 30.831 57.842 60.664 1.00 42.91 196 ALA B C 1
ATOM 3504 O O . ALA B 1 196 ? 31.921 58.388 60.856 1.00 40.53 196 ALA B O 1
ATOM 3506 N N . HIS B 1 197 ? 30.710 56.594 60.203 1.00 43.55 197 HIS B N 1
ATOM 3507 C CA . HIS B 1 197 ? 31.878 55.727 60.066 1.00 43.04 197 HIS B CA 1
ATOM 3508 C C . HIS B 1 197 ? 32.909 56.321 59.112 1.00 40.07 197 HIS B C 1
ATOM 3509 O O . HIS B 1 197 ? 34.105 56.363 59.422 1.00 43.08 197 HIS B O 1
ATOM 3516 N N . VAL B 1 198 ? 32.466 56.782 57.938 1.00 42.71 198 VAL B N 1
ATOM 3517 C CA . VAL B 1 198 ? 33.405 57.327 56.963 1.00 44.35 198 VAL B CA 1
ATOM 3518 C C . VAL B 1 198 ? 34.020 58.637 57.439 1.00 44.56 198 VAL B C 1
ATOM 3519 O O . VAL B 1 198 ? 35.081 59.033 56.942 1.00 45.48 198 VAL B O 1
ATOM 3523 N N . LYS B 1 199 ? 33.384 59.326 58.389 1.00 44.14 199 LYS B N 1
ATOM 3524 C CA . LYS B 1 199 ? 34.002 60.506 58.983 1.00 44.68 199 LYS B CA 1
ATOM 3525 C C . LYS B 1 199 ? 34.990 60.140 60.083 1.00 43.80 199 LYS B C 1
ATOM 3526 O O . LYS B 1 199 ? 35.973 60.861 60.291 1.00 47.73 199 LYS B O 1
ATOM 3532 N N . ARG B 1 200 ? 34.750 59.036 60.795 1.00 39.97 200 ARG B N 1
ATOM 3533 C CA . ARG B 1 200 ? 35.706 58.581 61.799 1.00 38.40 200 ARG B CA 1
ATOM 3534 C C . ARG B 1 200 ? 36.968 58.023 61.153 1.00 42.38 200 ARG B C 1
ATOM 3535 O O . ARG B 1 200 ? 38.070 58.187 61.688 1.00 38.70 200 ARG B O 1
ATOM 3543 N N . THR B 1 201 ? 36.832 57.359 60.007 1.00 38.98 201 THR B N 1
ATOM 3544 C CA . THR B 1 201 ? 37.941 56.640 59.394 1.00 42.38 201 THR B CA 1
ATOM 3545 C C . THR B 1 201 ? 38.525 57.350 58.179 1.00 44.44 201 THR B C 1
ATOM 3546 O O . THR B 1 201 ? 39.287 56.731 57.426 1.00 43.24 201 THR B O 1
ATOM 3550 N N . ALA B 1 202 ? 38.170 58.616 57.948 1.00 43.32 202 ALA B N 1
ATOM 3551 C CA . ALA B 1 202 ? 38.749 59.371 56.842 1.00 48.07 202 ALA B CA 1
ATOM 3552 C C . ALA B 1 202 ? 40.269 59.332 56.935 1.00 47.25 202 ALA B C 1
ATOM 3553 O O . ALA B 1 202 ? 40.863 60.001 57.788 1.00 46.82 202 ALA B O 1
ATOM 3555 N N . GLN B 1 203 ? 40.902 58.539 56.064 1.00 47.77 203 GLN B N 1
ATOM 3556 C CA . GLN B 1 203 ? 42.337 58.292 56.180 1.00 54.29 203 GLN B CA 1
ATOM 3557 C C . GLN B 1 203 ? 43.149 59.575 56.065 1.00 51.26 203 GLN B C 1
ATOM 3558 O O . GLN B 1 203 ? 44.246 59.667 56.628 1.00 51.99 203 GLN B O 1
ATOM 3564 N N . GLU B 1 204 ? 42.638 60.569 55.340 1.00 54.19 204 GLU B N 1
ATOM 3565 C CA . GLU B 1 204 ? 43.324 61.847 55.212 1.00 56.05 204 GLU B CA 1
ATOM 3566 C C . GLU B 1 204 ? 43.141 62.740 56.433 1.00 55.15 204 GLU B C 1
ATOM 3567 O O . GLU B 1 204 ? 43.881 63.719 56.579 1.00 57.51 204 GLU B O 1
ATOM 3573 N N . SER B 1 205 ? 42.184 62.430 57.308 1.00 52.24 205 SER B N 1
ATOM 3574 C CA . SER B 1 205 ? 41.831 63.306 58.419 1.00 51.78 205 SER B CA 1
ATOM 3575 C C . SER B 1 205 ? 42.730 63.133 59.637 1.00 52.84 205 SER B C 1
ATOM 3576 O O . SER B 1 205 ? 42.545 63.850 60.627 1.00 55.10 205 SER B O 1
ATOM 3579 N N . PHE B 1 206 ? 43.687 62.213 59.598 1.00 52.39 206 PHE B N 1
ATOM 3580 C CA . PHE B 1 206 ? 44.605 61.990 60.706 1.00 55.85 206 PHE B CA 1
ATOM 3581 C C . PHE B 1 206 ? 45.915 62.719 60.435 1.00 70.47 206 PHE B C 1
ATOM 3582 O O . PHE B 1 206 ? 46.397 62.742 59.299 1.00 65.93 206 PHE B O 1
ATOM 3590 N N . GLU B 1 207 ? 46.478 63.325 61.486 1.00 92.80 207 GLU B N 1
ATOM 3591 C CA . GLU B 1 207 ? 47.621 64.220 61.301 1.00 100.10 207 GLU B CA 1
ATOM 3592 C C . GLU B 1 207 ? 48.797 63.531 60.619 1.00 94.79 207 GLU B C 1
ATOM 3593 O O . GLU B 1 207 ? 49.306 64.076 59.623 1.00 103.16 207 GLU B O 1
ATOM 3599 N N . PRO B 1 208 ? 49.278 62.362 61.066 1.00 76.12 208 PRO B N 1
ATOM 3600 C CA . PRO B 1 208 ? 49.952 61.462 60.125 1.00 65.36 208 PRO B CA 1
ATOM 3601 C C . PRO B 1 208 ? 48.886 60.635 59.428 1.00 55.79 208 PRO B C 1
ATOM 3602 O O . PRO B 1 208 ? 48.212 59.813 60.059 1.00 50.47 208 PRO B O 1
ATOM 3606 N N . GLU B 1 209 ? 48.707 60.873 58.128 1.00 51.69 209 GLU B N 1
ATOM 3607 C CA . GLU B 1 209 ? 47.610 60.249 57.399 1.00 52.31 209 GLU B CA 1
ATOM 3608 C C . GLU B 1 209 ? 47.609 58.744 57.624 1.00 48.60 209 GLU B C 1
ATOM 3609 O O . GLU B 1 209 ? 48.655 58.091 57.595 1.00 50.80 209 GLU B O 1
ATOM 3615 N N . ALA B 1 210 ? 46.417 58.197 57.848 1.00 46.04 210 ALA B N 1
ATOM 3616 C CA . ALA B 1 210 ? 46.297 56.826 58.323 1.00 44.75 210 ALA B CA 1
ATOM 3617 C C . ALA B 1 210 ? 45.792 55.907 57.224 1.00 45.21 210 ALA B C 1
ATOM 3618 O O . ALA B 1 210 ? 44.739 55.276 57.362 1.00 45.30 210 ALA B O 1
ATOM 3620 N N . PHE B 1 211 ? 46.538 55.827 56.128 1.00 46.24 211 PHE B N 1
ATOM 3621 C CA . PHE B 1 211 ? 46.177 54.925 55.050 1.00 44.79 211 PHE B CA 1
ATOM 3622 C C . PHE B 1 211 ? 46.604 53.505 55.385 1.00 44.62 211 PHE B C 1
ATOM 3623 O O . PHE B 1 211 ? 47.689 53.270 55.925 1.00 41.25 211 PHE B O 1
ATOM 3631 N N . MET B 1 212 ? 45.730 52.560 55.061 1.00 43.55 212 MET B N 1
ATOM 3632 C CA . MET B 1 212 ? 45.972 51.146 55.274 1.00 40.73 212 MET B CA 1
ATOM 3633 C C . MET B 1 212 ? 45.310 50.390 54.135 1.00 35.07 212 MET B C 1
ATOM 3634 O O . MET B 1 212 ? 44.425 50.912 53.454 1.00 32.55 212 MET B O 1
ATOM 3639 N N . VAL B 1 213 ? 45.730 49.148 53.936 1.00 32.59 213 VAL B N 1
ATOM 3640 C CA . VAL B 1 213 ? 45.141 48.292 52.917 1.00 32.12 213 VAL B CA 1
ATOM 3641 C C . VAL B 1 213 ? 44.225 47.302 53.618 1.00 31.27 213 VAL B C 1
ATOM 3642 O O . VAL B 1 213 ? 44.682 46.469 54.410 1.00 29.60 213 VAL B O 1
ATOM 3646 N N . ARG B 1 214 ? 42.933 47.390 53.319 1.00 29.68 214 ARG B N 1
ATOM 3647 C CA . ARG B 1 214 ? 41.935 46.532 53.935 1.00 30.43 214 ARG B CA 1
ATOM 3648 C C . ARG B 1 214 ? 41.660 45.323 53.053 1.00 30.14 214 ARG B C 1
ATOM 3649 O O . ARG B 1 214 ? 41.525 45.444 51.832 1.00 30.51 214 ARG B O 1
ATOM 3657 N N . ARG B 1 215 ? 41.583 44.152 53.685 1.00 30.57 215 ARG B N 1
ATOM 3658 C CA . ARG B 1 215 ? 41.382 42.887 52.991 1.00 39.95 215 ARG B CA 1
ATOM 3659 C C . ARG B 1 215 ? 40.347 42.067 53.765 1.00 44.65 215 ARG B C 1
ATOM 3660 O O . ARG B 1 215 ? 40.586 40.944 54.199 1.00 44.11 215 ARG B O 1
ATOM 3668 N N . SER B 1 216 ? 39.164 42.645 53.941 1.00 36.31 216 SER B N 1
ATOM 3669 C CA . SER B 1 216 ? 38.131 42.051 54.774 1.00 39.72 216 SER B CA 1
ATOM 3670 C C . SER B 1 216 ? 37.287 41.056 53.983 1.00 39.58 216 SER B C 1
ATOM 3671 O O . SER B 1 216 ? 37.248 41.073 52.751 1.00 42.92 216 SER B O 1
ATOM 3674 N N . MET B 1 217 ? 36.598 40.186 54.722 1.00 36.11 217 MET B N 1
ATOM 3675 C CA . MET B 1 217 ? 35.723 39.175 54.146 1.00 37.78 217 MET B CA 1
ATOM 3676 C C . MET B 1 217 ? 34.500 39.020 55.040 1.00 38.70 217 MET B C 1
ATOM 3677 O O . MET B 1 217 ? 34.530 39.349 56.228 1.00 34.25 217 MET B O 1
ATOM 3682 N N . SER B 1 218 ? 33.414 38.524 54.454 1.00 36.64 218 SER B N 1
ATOM 3683 C CA . SER B 1 218 ? 32.234 38.181 55.235 1.00 33.11 218 SER B CA 1
ATOM 3684 C C . SER B 1 218 ? 32.423 36.836 55.925 1.00 30.94 218 SER B C 1
ATOM 3685 O O . SER B 1 218 ? 33.186 35.982 55.466 1.00 29.63 218 SER B O 1
ATOM 3688 N N . TRP B 1 219 ? 31.714 36.650 57.036 1.00 26.59 219 TRP B N 1
ATOM 3689 C CA . TRP B 1 219 ? 31.772 35.391 57.764 1.00 26.50 219 TRP B CA 1
ATOM 3690 C C . TRP B 1 219 ? 30.411 35.086 58.370 1.00 28.19 219 TRP B C 1
ATOM 3691 O O . TRP B 1 219 ? 29.565 35.971 58.525 1.00 28.15 219 TRP B O 1
ATOM 3702 N N . ALA B 1 220 ? 30.215 33.814 58.713 1.00 29.54 220 ALA B N 1
ATOM 3703 C CA . ALA B 1 220 ? 28.987 33.367 59.366 1.00 28.98 220 ALA B CA 1
ATOM 3704 C C . ALA B 1 220 ? 29.219 31.976 59.933 1.00 34.20 220 ALA B C 1
ATOM 3705 O O . ALA B 1 220 ? 29.464 31.036 59.172 1.00 38.32 220 ALA B O 1
ATOM 3707 N N . ASP B 1 221 ? 29.140 31.840 61.252 1.00 34.03 221 ASP B N 1
ATOM 3708 C CA . ASP B 1 221 ? 29.166 30.527 61.893 1.00 37.42 221 ASP B CA 1
ATOM 3709 C C . ASP B 1 221 ? 28.349 30.615 63.179 1.00 39.11 221 ASP B C 1
ATOM 3710 O O . ASP B 1 221 ? 27.513 31.510 63.334 1.00 39.01 221 ASP B O 1
ATOM 3715 N N . GLY B 1 222 ? 28.592 29.684 64.106 1.00 38.53 222 GLY B N 1
ATOM 3716 C CA . GLY B 1 222 ? 27.845 29.639 65.353 1.00 41.40 222 GLY B CA 1
ATOM 3717 C C . GLY B 1 222 ? 27.940 30.898 66.193 1.00 43.11 222 GLY B C 1
ATOM 3718 O O . GLY B 1 222 ? 27.069 31.135 67.037 1.00 43.46 222 GLY B O 1
ATOM 3719 N N . ARG B 1 223 ? 28.975 31.712 65.985 1.00 40.48 223 ARG B N 1
ATOM 3720 C CA . ARG B 1 223 ? 29.123 32.966 66.712 1.00 40.73 223 ARG B CA 1
ATOM 3721 C C . ARG B 1 223 ? 28.247 34.082 66.155 1.00 42.21 223 ARG B C 1
ATOM 3722 O O . ARG B 1 223 ? 28.128 35.133 66.794 1.00 42.62 223 ARG B O 1
ATOM 3730 N N . GLY B 1 224 ? 27.629 33.881 64.990 1.00 38.43 224 GLY B N 1
ATOM 3731 C CA . GLY B 1 224 ? 26.859 34.916 64.334 1.00 39.36 224 GLY B CA 1
ATOM 3732 C C . GLY B 1 224 ? 27.349 35.153 62.915 1.00 33.88 224 GLY B C 1
ATOM 3733 O O . GLY B 1 224 ? 27.809 34.228 62.238 1.00 35.67 224 GLY B O 1
ATOM 3734 N N . ALA B 1 225 ? 27.231 36.404 62.474 1.00 31.28 225 ALA B N 1
ATOM 3735 C CA . ALA B 1 225 ? 27.659 36.789 61.137 1.00 30.26 225 ALA B CA 1
ATOM 3736 C C . ALA B 1 225 ? 28.163 38.224 61.170 1.00 30.74 225 ALA B C 1
ATOM 3737 O O . ALA B 1 225 ? 27.780 39.018 62.032 1.00 32.30 225 ALA B O 1
ATOM 3739 N N . GLY B 1 226 ? 29.037 38.546 60.220 1.00 29.73 226 GLY B N 1
ATOM 3740 C CA . GLY B 1 226 ? 29.559 39.892 60.107 1.00 29.94 226 GLY B CA 1
ATOM 3741 C C . GLY B 1 226 ? 30.733 40.017 59.160 1.00 32.02 226 GLY B C 1
ATOM 3742 O O . GLY B 1 226 ? 30.771 39.357 58.117 1.00 33.17 226 GLY B O 1
ATOM 3743 N N . LEU B 1 227 ? 31.698 40.863 59.516 1.00 30.99 227 LEU B N 1
ATOM 3744 C CA . LEU B 1 227 ? 32.864 41.139 58.688 1.00 31.47 227 LEU B CA 1
ATOM 3745 C C . LEU B 1 227 ? 34.124 40.703 59.422 1.00 31.71 227 LEU B C 1
ATOM 3746 O O . LEU B 1 227 ? 34.341 41.089 60.576 1.00 28.37 227 LEU B O 1
ATOM 3751 N N . ALA B 1 228 ? 34.950 39.901 58.754 1.00 28.23 228 ALA B N 1
ATOM 3752 C CA . ALA B 1 228 ? 36.290 39.582 59.244 1.00 27.03 228 ALA B CA 1
ATOM 3753 C C . ALA B 1 228 ? 37.218 40.685 58.755 1.00 31.75 228 ALA B C 1
ATOM 3754 O O . ALA B 1 228 ? 37.693 40.655 57.618 1.00 33.84 228 ALA B O 1
ATOM 3756 N N . PHE B 1 229 ? 37.486 41.660 59.619 1.00 29.72 229 PHE B N 1
ATOM 3757 C CA . PHE B 1 229 ? 38.220 42.853 59.219 1.00 29.78 229 PHE B CA 1
ATOM 3758 C C . PHE B 1 229 ? 39.723 42.609 59.273 1.00 29.28 229 PHE B C 1
ATOM 3759 O O . PHE B 1 229 ? 40.245 42.109 60.275 1.00 25.26 229 PHE B O 1
ATOM 3767 N N . VAL B 1 230 ? 40.414 42.967 58.193 1.00 27.35 230 VAL B N 1
ATOM 3768 C CA . VAL B 1 230 ? 41.858 42.794 58.071 1.00 27.53 230 VAL B CA 1
ATOM 3769 C C . VAL B 1 230 ? 42.442 44.102 57.555 1.00 29.42 230 VAL B C 1
ATOM 3770 O O . VAL B 1 230 ? 42.129 44.527 56.436 1.00 27.73 230 VAL B O 1
ATOM 3774 N N . ALA B 1 231 ? 43.289 44.735 58.363 1.00 27.82 231 ALA B N 1
ATOM 3775 C CA . ALA B 1 231 ? 43.944 45.986 58.001 1.00 27.33 231 ALA B CA 1
ATOM 3776 C C . ALA B 1 231 ? 45.451 45.774 58.014 1.00 28.46 231 ALA B C 1
ATOM 3777 O O . ALA B 1 231 ? 46.026 45.448 59.059 1.00 31.20 231 ALA B O 1
ATOM 3779 N N . LEU B 1 232 ? 46.084 45.960 56.860 1.00 26.79 232 LEU B N 1
ATOM 3780 C CA . LEU B 1 232 ? 47.515 45.750 56.694 1.00 29.51 232 LEU B CA 1
ATOM 3781 C C . LEU B 1 232 ? 48.212 47.086 56.478 1.00 32.36 232 LEU B C 1
ATOM 3782 O O . LEU B 1 232 ? 47.802 47.874 55.618 1.00 31.84 232 LEU B O 1
ATOM 3787 N N . GLY B 1 233 ? 49.261 47.337 57.261 1.00 32.59 233 GLY B N 1
ATOM 3788 C CA . GLY B 1 233 ? 50.029 48.556 57.129 1.00 34.35 233 GLY B CA 1
ATOM 3789 C C . GLY B 1 233 ? 51.509 48.285 57.314 1.00 36.81 233 GLY B C 1
ATOM 3790 O O . GLY B 1 233 ? 51.915 47.233 57.816 1.00 33.91 233 GLY B O 1
ATOM 3791 N N . HIS B 1 234 ? 52.320 49.263 56.896 1.00 36.69 234 HIS B N 1
ATOM 3792 C CA . HIS B 1 234 ? 53.754 49.193 57.154 1.00 38.27 234 HIS B CA 1
ATOM 3793 C C . HIS B 1 234 ? 54.071 49.305 58.639 1.00 43.95 234 HIS B C 1
ATOM 3794 O O . HIS B 1 234 ? 55.215 49.060 59.037 1.00 44.53 234 HIS B O 1
ATOM 3801 N N . SER B 1 235 ? 53.083 49.662 59.452 1.00 35.11 235 SER B N 1
ATOM 3802 C CA . SER B 1 235 ? 53.127 49.513 60.899 1.00 34.20 235 SER B CA 1
ATOM 3803 C C . SER B 1 235 ? 51.683 49.452 61.381 1.00 35.39 235 SER B C 1
ATOM 3804 O O . SER B 1 235 ? 50.743 49.601 60.595 1.00 30.99 235 SER B O 1
ATOM 3807 N N . PHE B 1 236 ? 51.506 49.225 62.678 1.00 33.81 236 PHE B N 1
ATOM 3808 C CA . PHE B 1 236 ? 50.164 49.198 63.248 1.00 32.25 236 PHE B CA 1
ATOM 3809 C C . PHE B 1 236 ? 49.598 50.589 63.499 1.00 32.19 236 PHE B C 1
ATOM 3810 O O . PHE B 1 236 ? 48.443 50.697 63.925 1.00 33.87 236 PHE B O 1
ATOM 3818 N N . ASP B 1 237 ? 50.376 51.646 63.246 1.00 32.37 237 ASP B N 1
ATOM 3819 C CA . ASP B 1 237 ? 49.981 52.989 63.662 1.00 32.42 237 ASP B CA 1
ATOM 3820 C C . ASP B 1 237 ? 48.690 53.437 62.985 1.00 31.40 237 ASP B C 1
ATOM 3821 O O . ASP B 1 237 ? 47.814 54.018 63.636 1.00 33.97 237 ASP B O 1
ATOM 3826 N N . ALA B 1 238 ? 48.555 53.183 61.681 1.00 33.99 238 ALA B N 1
ATOM 3827 C CA . ALA B 1 238 ? 47.365 53.621 60.955 1.00 37.30 238 ALA B CA 1
ATOM 3828 C C . ALA B 1 238 ? 46.098 53.011 61.545 1.00 34.66 238 ALA B C 1
ATOM 3829 O O . ALA B 1 238 ? 45.141 53.726 61.863 1.00 31.93 238 ALA B O 1
ATOM 3831 N N . PHE B 1 239 ? 46.068 51.681 61.674 1.00 32.68 239 PHE B N 1
ATOM 3832 C CA . PHE B 1 239 ? 44.907 51.011 62.255 1.00 29.78 239 PHE B CA 1
ATOM 3833 C C . PHE B 1 239 ? 44.609 51.511 63.663 1.00 32.84 239 PHE B C 1
ATOM 3834 O O . PHE B 1 239 ? 43.445 51.738 64.015 1.00 26.45 239 PHE B O 1
ATOM 3842 N N . GLU B 1 240 ? 45.645 51.691 64.484 1.00 29.99 240 GLU B N 1
ATOM 3843 C CA . GLU B 1 240 ? 45.412 51.934 65.904 1.00 29.58 240 GLU B CA 1
ATOM 3844 C C . GLU B 1 240 ? 44.860 53.332 66.156 1.00 31.89 240 GLU B C 1
ATOM 3845 O O . GLU B 1 240 ? 43.957 53.502 66.983 1.00 34.71 240 GLU B O 1
ATOM 3851 N N . VAL B 1 241 ? 45.379 54.345 65.458 1.00 33.75 241 VAL B N 1
ATOM 3852 C CA . VAL B 1 241 ? 44.845 55.689 65.657 1.00 31.94 241 VAL B CA 1
ATOM 3853 C C . VAL B 1 241 ? 43.412 55.770 65.149 1.00 30.55 241 VAL B C 1
ATOM 3854 O O . VAL B 1 241 ? 42.586 56.497 65.715 1.00 31.45 241 VAL B O 1
ATOM 3858 N N . GLN B 1 242 ? 43.092 55.037 64.078 1.00 31.52 242 GLN B N 1
ATOM 3859 C CA . GLN B 1 242 ? 41.717 54.990 63.593 1.00 32.02 242 GLN B CA 1
ATOM 3860 C C . GLN B 1 242 ? 40.798 54.315 64.604 1.00 30.62 242 GLN B C 1
ATOM 3861 O O . GLN B 1 242 ? 39.707 54.817 64.897 1.00 30.70 242 GLN B O 1
ATOM 3867 N N . LEU B 1 243 ? 41.222 53.171 65.145 1.00 27.54 243 LEU B N 1
ATOM 3868 C CA . LEU B 1 243 ? 40.391 52.466 66.115 1.00 28.71 243 LEU B CA 1
ATOM 3869 C C . LEU B 1 243 ? 40.179 53.303 67.370 1.00 32.68 243 LEU B C 1
ATOM 3870 O O . LEU B 1 243 ? 39.084 53.307 67.945 1.00 35.90 243 LEU B O 1
ATOM 3875 N N . ARG B 1 244 ? 41.219 54.010 67.816 1.00 30.87 244 ARG B N 1
ATOM 3876 C CA . ARG B 1 244 ? 41.077 54.860 68.993 1.00 30.54 244 ARG B CA 1
ATOM 3877 C C . ARG B 1 244 ? 40.091 55.994 68.740 1.00 32.26 244 ARG B C 1
ATOM 3878 O O . ARG B 1 244 ? 39.331 56.373 69.639 1.00 33.21 244 ARG B O 1
ATOM 3886 N N . ARG B 1 245 ? 40.095 56.558 67.529 1.00 31.81 245 ARG B N 1
ATOM 3887 C CA . ARG B 1 245 ? 39.103 57.580 67.208 1.00 41.85 245 ARG B CA 1
ATOM 3888 C C . ARG B 1 245 ? 37.708 56.975 67.120 1.00 33.27 245 ARG B C 1
ATOM 3889 O O . ARG B 1 245 ? 36.732 57.585 67.572 1.00 34.90 245 ARG B O 1
ATOM 3897 N N . MET B 1 246 ? 37.594 55.786 66.522 1.00 35.35 246 MET B N 1
ATOM 3898 C CA . MET B 1 246 ? 36.304 55.105 66.463 1.00 37.09 246 MET B CA 1
ATOM 3899 C C . MET B 1 246 ? 35.751 54.827 67.853 1.00 35.32 246 MET B C 1
ATOM 3900 O O . MET B 1 246 ? 34.531 54.843 68.050 1.00 34.14 246 MET B O 1
ATOM 3905 N N . SER B 1 247 ? 36.624 54.573 68.825 1.00 36.46 247 SER B N 1
ATOM 3906 C CA . SER B 1 247 ? 36.214 54.225 70.177 1.00 33.86 247 SER B CA 1
ATOM 3907 C C . SER B 1 247 ? 35.972 55.441 71.061 1.00 38.11 247 SER B C 1
ATOM 3908 O O . SER B 1 247 ? 35.729 55.279 72.262 1.00 35.10 247 SER B O 1
ATOM 3911 N N . GLY B 1 248 ? 36.025 56.647 70.502 1.00 38.76 248 GLY B N 1
ATOM 3912 C CA . GLY B 1 248 ? 35.804 57.847 71.282 1.00 36.16 248 GLY B CA 1
ATOM 3913 C C . GLY B 1 248 ? 36.979 58.306 72.115 1.00 37.45 248 GLY B C 1
ATOM 3914 O O . GLY B 1 248 ? 36.833 59.259 72.888 1.00 38.92 248 GLY B O 1
ATOM 3915 N N . LEU B 1 249 ? 38.138 57.659 71.993 1.00 37.44 249 LEU B N 1
ATOM 3916 C CA . LEU B 1 249 ? 39.289 58.025 72.808 1.00 43.92 249 LEU B CA 1
ATOM 3917 C C . LEU B 1 249 ? 39.992 59.284 72.318 1.00 44.62 249 LEU B C 1
ATOM 3918 O O . LEU B 1 249 ? 40.834 59.824 73.044 1.00 47.28 249 LEU B O 1
ATOM 3923 N N . GLU B 1 250 ? 39.675 59.760 71.114 1.00 40.54 250 GLU B N 1
ATOM 3924 C CA . GLU B 1 250 ? 40.316 60.950 70.568 1.00 43.82 250 GLU B CA 1
ATOM 3925 C C . GLU B 1 250 ? 39.526 62.218 70.876 1.00 48.07 250 GLU B C 1
ATOM 3926 O O . GLU B 1 250 ? 40.097 63.210 71.339 1.00 50.23 250 GLU B O 1
ATOM 3932 N N . ASP B 1 251 ? 38.212 62.203 70.625 1.00 48.11 251 ASP B N 1
ATOM 3933 C CA . ASP B 1 251 ? 37.400 63.401 70.804 1.00 48.59 251 ASP B CA 1
ATOM 3934 C C . ASP B 1 251 ? 36.073 63.110 71.501 1.00 52.28 251 ASP B C 1
ATOM 3935 O O . ASP B 1 251 ? 35.155 63.936 71.431 1.00 55.51 251 ASP B O 1
ATOM 3940 N N . GLY B 1 252 ? 35.946 61.963 72.166 1.00 50.49 252 GLY B N 1
ATOM 3941 C CA . GLY B 1 252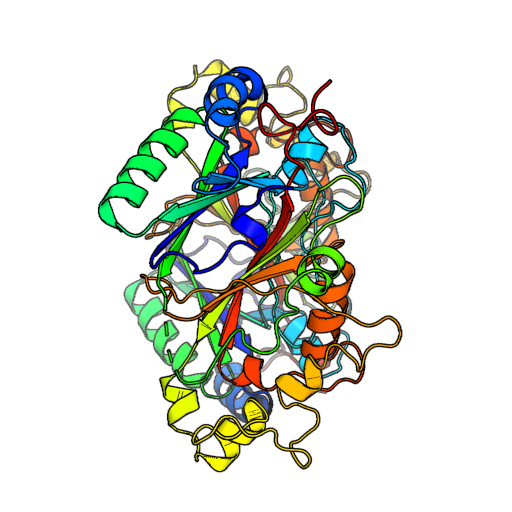 ? 34.718 61.596 72.841 1.00 45.67 252 GLY B CA 1
ATOM 3942 C C . GLY B 1 252 ? 33.582 61.160 71.943 1.00 43.13 252 GLY B C 1
ATOM 3943 O O . GLY B 1 252 ? 32.517 60.799 72.456 1.00 44.16 252 GLY B O 1
ATOM 3944 N N . ILE B 1 253 ? 33.764 61.184 70.626 1.00 39.50 253 ILE B N 1
ATOM 3945 C CA . ILE B 1 253 ? 32.720 60.822 69.675 1.00 38.87 253 ILE B CA 1
ATOM 3946 C C . ILE B 1 253 ? 32.954 59.382 69.237 1.00 41.46 253 ILE B C 1
ATOM 3947 O O . ILE B 1 253 ? 34.029 59.049 68.722 1.00 36.39 253 ILE B O 1
ATOM 3952 N N . ILE B 1 254 ? 31.953 58.528 69.444 1.00 37.01 254 ILE B N 1
ATOM 3953 C CA . ILE B 1 254 ? 32.057 57.101 69.154 1.00 38.67 254 ILE B CA 1
ATOM 3954 C C . ILE B 1 254 ? 31.501 56.830 67.763 1.00 39.76 254 ILE B C 1
ATOM 3955 O O . ILE B 1 254 ? 30.484 57.410 67.362 1.00 44.40 254 ILE B O 1
ATOM 3960 N N . ASP B 1 255 ? 32.177 55.951 67.023 1.00 34.65 255 ASP B N 1
ATOM 3961 C CA . ASP B 1 255 ? 31.706 55.545 65.706 1.00 35.26 255 ASP B CA 1
ATOM 3962 C C . ASP B 1 255 ? 30.318 54.920 65.797 1.00 36.99 255 ASP B C 1
ATOM 3963 O O . ASP B 1 255 ? 30.031 54.126 66.696 1.00 35.61 255 ASP B O 1
ATOM 3968 N N . GLY B 1 256 ? 29.451 55.294 64.853 1.00 37.09 256 GLY B N 1
ATOM 3969 C CA . GLY B 1 256 ? 28.111 54.735 64.788 1.00 38.43 256 GLY B CA 1
ATOM 3970 C C . GLY B 1 256 ? 28.071 53.241 64.539 1.00 39.87 256 GLY B C 1
ATOM 3971 O O . GLY B 1 256 ? 27.047 52.606 64.816 1.00 39.88 256 GLY B O 1
ATOM 3972 N N . LEU B 1 257 ? 29.152 52.668 63.998 1.00 37.75 257 LEU B N 1
ATOM 3973 C CA . LEU B 1 257 ? 29.226 51.221 63.806 1.00 42.37 257 LEU B CA 1
ATOM 3974 C C . LEU B 1 257 ? 28.907 50.462 65.088 1.00 40.66 257 LEU B C 1
ATOM 3975 O O . LEU B 1 257 ? 28.248 49.417 65.054 1.00 39.62 257 LEU B O 1
ATOM 3980 N N . TYR B 1 258 ? 29.375 50.970 66.229 1.00 36.91 258 TYR B N 1
ATOM 3981 C CA . TYR B 1 258 ? 29.189 50.284 67.501 1.00 37.24 258 TYR B CA 1
ATOM 3982 C C . TYR B 1 258 ? 27.729 50.206 67.930 1.00 47.56 258 TYR B C 1
ATOM 3983 O O . TYR B 1 258 ? 27.423 49.489 68.889 1.00 40.23 258 TYR B O 1
ATOM 3992 N N . ARG B 1 259 ? 26.825 50.919 67.253 1.00 41.39 259 ARG B N 1
ATOM 3993 C CA . ARG B 1 259 ? 25.409 50.827 67.596 1.00 43.37 259 ARG B CA 1
ATOM 3994 C C . ARG B 1 259 ? 24.803 49.501 67.158 1.00 45.34 259 ARG B C 1
ATOM 3995 O O . ARG B 1 259 ? 23.826 49.043 67.760 1.00 51.88 259 ARG B O 1
ATOM 4003 N N . PHE B 1 260 ? 25.363 48.868 66.124 1.00 43.22 260 PHE B N 1
ATOM 4004 C CA . PHE B 1 260 ? 24.827 47.615 65.615 1.00 43.79 260 PHE B CA 1
ATOM 4005 C C . PHE B 1 260 ? 25.887 46.546 65.384 1.00 41.91 260 PHE B C 1
ATOM 4006 O O . PHE B 1 260 ? 25.541 45.444 64.941 1.00 44.59 260 PHE B O 1
ATOM 4014 N N . SER B 1 261 ? 27.156 46.829 65.672 1.00 35.87 261 SER B N 1
ATOM 4015 C CA . SER B 1 261 ? 28.228 45.877 65.425 1.00 33.66 261 SER B CA 1
ATOM 4016 C C . SER B 1 261 ? 29.296 46.044 66.494 1.00 34.85 261 SER B C 1
ATOM 4017 O O . SER B 1 261 ? 29.470 47.130 67.053 1.00 37.30 261 SER B O 1
ATOM 4020 N N . ARG B 1 262 ? 30.009 44.956 66.776 1.00 36.20 262 ARG B N 1
ATOM 4021 C CA . ARG B 1 262 ? 31.085 44.975 67.755 1.00 39.26 262 ARG B CA 1
ATOM 4022 C C . ARG B 1 262 ? 32.070 43.868 67.421 1.00 36.09 262 ARG B C 1
ATOM 4023 O O . ARG B 1 262 ? 31.662 42.802 66.943 1.00 29.38 262 ARG B O 1
ATOM 4031 N N . PRO B 1 263 ? 33.363 44.085 67.652 1.00 31.45 263 PRO B N 1
ATOM 4032 C CA . PRO B 1 263 ? 34.347 43.030 67.386 1.00 26.97 263 PRO B CA 1
ATOM 4033 C C . PRO B 1 263 ? 34.353 41.978 68.484 1.00 31.56 263 PRO B C 1
ATOM 4034 O O . PRO B 1 263 ? 34.306 42.290 69.677 1.00 28.79 263 PRO B O 1
ATOM 4038 N N . LEU B 1 264 ? 34.399 40.714 68.065 1.00 26.84 264 LEU B N 1
ATOM 4039 C CA . LEU B 1 264 ? 34.500 39.606 69.003 1.00 27.59 264 LEU B CA 1
ATOM 4040 C C . LEU B 1 264 ? 35.941 39.235 69.325 1.00 31.23 264 LEU B C 1
ATOM 4041 O O . LEU B 1 264 ? 36.196 38.656 70.388 1.00 28.11 264 LEU B O 1
ATOM 4046 N N . THR B 1 265 ? 36.882 39.560 68.440 1.00 28.45 265 THR B N 1
ATOM 4047 C CA . THR B 1 265 ? 38.283 39.201 68.603 1.00 28.67 265 THR B CA 1
ATOM 4048 C C . THR B 1 265 ? 39.148 40.392 68.214 1.00 30.65 265 THR B C 1
ATOM 4049 O O . THR B 1 265 ? 38.673 41.373 67.636 1.00 24.44 265 THR B O 1
ATOM 4053 N N . GLY B 1 266 ? 40.434 40.298 68.544 1.00 24.68 266 GLY B N 1
ATOM 4054 C CA . GLY B 1 266 ? 41.398 41.314 68.166 1.00 24.55 266 GLY B CA 1
ATOM 4055 C C . GLY B 1 266 ? 42.824 40.804 68.176 1.00 24.49 266 GLY B C 1
ATOM 4056 O O . GLY B 1 266 ? 43.267 40.217 69.167 1.00 27.86 266 GLY B O 1
ATOM 4057 N N . GLY B 1 267 ? 43.553 41.009 67.081 1.00 32.73 267 GLY B N 1
ATOM 4058 C CA . GLY B 1 267 ? 44.920 40.530 67.012 1.00 29.05 267 GLY B CA 1
ATOM 4059 C C . GLY B 1 267 ? 45.852 41.329 66.124 1.00 24.42 267 GLY B C 1
ATOM 4060 O O . GLY B 1 267 ? 45.452 41.828 65.068 1.00 23.13 267 GLY B O 1
ATOM 4061 N N . TYR B 1 268 ? 47.105 41.451 66.556 1.00 24.81 268 TYR B N 1
ATOM 4062 C CA . TYR B 1 268 ? 48.177 42.080 65.795 1.00 26.54 268 TYR B CA 1
ATOM 4063 C C . TYR B 1 268 ? 49.133 40.999 65.312 1.00 28.39 268 TYR B C 1
ATOM 4064 O O . TYR B 1 268 ? 49.520 40.120 66.091 1.00 28.90 268 TYR B O 1
ATOM 4073 N N . TYR B 1 269 ? 49.511 41.053 64.037 1.00 28.61 269 TYR B N 1
ATOM 4074 C CA . TYR B 1 269 ? 50.431 40.059 63.505 1.00 27.08 269 TYR B CA 1
ATOM 4075 C C . TYR B 1 269 ? 51.447 40.695 62.569 1.00 28.55 269 TYR B C 1
ATOM 4076 O O . TYR B 1 269 ? 51.100 41.516 61.715 1.00 29.27 269 TYR B O 1
ATOM 4085 N N . TRP B 1 270 ? 52.703 40.298 62.739 1.00 26.39 270 TRP B N 1
ATOM 4086 C CA . TRP B 1 270 ? 53.784 40.683 61.842 1.00 30.82 270 TRP B CA 1
ATOM 4087 C C . TRP B 1 270 ? 53.878 39.671 60.707 1.00 26.87 270 TRP B C 1
ATOM 4088 O O . TRP B 1 270 ? 54.178 38.495 60.942 1.00 27.46 270 TRP B O 1
ATOM 4099 N N . CYS B 1 271 ? 53.622 40.127 59.480 1.00 26.83 271 CYS B N 1
ATOM 4100 C CA . CYS B 1 271 ? 53.786 39.286 58.303 1.00 26.84 271 CYS B CA 1
ATOM 4101 C C . CYS B 1 271 ? 55.228 39.397 57.827 1.00 28.66 271 CYS B C 1
ATOM 4102 O O . CYS B 1 271 ? 55.622 40.462 57.326 1.00 29.90 271 CYS B O 1
ATOM 4105 N N . PRO B 1 272 ? 56.037 38.351 57.953 1.00 29.19 272 PRO B N 1
ATOM 4106 C CA . PRO B 1 272 ? 57.463 38.458 57.630 1.00 32.84 272 PRO B CA 1
ATOM 4107 C C . PRO B 1 272 ? 57.678 38.618 56.137 1.00 33.03 272 PRO B C 1
ATOM 4108 O O . PRO B 1 272 ? 56.781 38.317 55.335 1.00 31.41 272 PRO B O 1
ATOM 4112 N N . PRO B 1 273 ? 58.849 39.096 55.723 1.00 34.39 273 PRO B N 1
ATOM 4113 C CA . PRO B 1 273 ? 59.140 39.205 54.290 1.00 35.88 273 PRO B CA 1
ATOM 4114 C C . PRO B 1 273 ? 59.359 37.832 53.672 1.00 38.01 273 PRO B C 1
ATOM 4115 O O . PRO B 1 273 ? 59.484 36.813 54.355 1.00 35.48 273 PRO B O 1
ATOM 4119 N N . MET B 1 274 ? 59.397 37.822 52.345 1.00 37.52 274 MET B N 1
ATOM 4120 C CA . MET B 1 274 ? 59.785 36.647 51.581 1.00 38.68 274 MET B CA 1
ATOM 4121 C C . MET B 1 274 ? 61.217 36.805 51.089 1.00 44.90 274 MET B C 1
ATOM 4122 O O . MET B 1 274 ? 61.626 37.894 50.672 1.00 43.08 274 MET B O 1
ATOM 4127 N N . SER B 1 275 ? 61.977 35.717 51.147 1.00 45.25 275 SER B N 1
ATOM 4128 C CA . SER B 1 275 ? 63.247 35.638 50.451 1.00 45.57 275 SER B CA 1
ATOM 4129 C C . SER B 1 275 ? 63.013 35.083 49.049 1.00 52.58 275 SER B C 1
ATOM 4130 O O . SER B 1 275 ? 61.878 34.839 48.630 1.00 49.20 275 SER B O 1
ATOM 4133 N N . GLU B 1 276 ? 64.099 34.896 48.300 1.00 50.22 276 GLU B N 1
ATOM 4134 C CA . GLU B 1 276 ? 63.985 34.250 47.000 1.00 59.92 276 GLU B CA 1
ATOM 4135 C C . GLU B 1 276 ? 63.523 32.804 47.123 1.00 57.69 276 GLU B C 1
ATOM 4136 O O . GLU B 1 276 ? 62.993 32.247 46.155 1.00 62.42 276 GLU B O 1
ATOM 4142 N N . THR B 1 277 ? 63.690 32.192 48.297 1.00 53.82 277 THR B N 1
ATOM 4143 C CA . THR B 1 277 ? 63.408 30.777 48.493 1.00 53.89 277 THR B CA 1
ATOM 4144 C C . THR B 1 277 ? 62.238 30.498 49.429 1.00 50.98 277 THR B C 1
ATOM 4145 O O . THR B 1 277 ? 61.856 29.333 49.580 1.00 52.47 277 THR B O 1
ATOM 4149 N N . GLY B 1 278 ? 61.661 31.512 50.055 1.00 44.30 278 GLY B N 1
ATOM 4150 C CA . GLY B 1 278 ? 60.556 31.300 50.966 1.00 46.32 278 GLY B CA 1
ATOM 4151 C C . GLY B 1 278 ? 60.479 32.415 51.990 1.00 39.68 278 GLY B C 1
ATOM 4152 O O . GLY B 1 278 ? 61.157 33.432 51.881 1.00 40.48 278 GLY B O 1
ATOM 4153 N N . VAL B 1 279 ? 59.632 32.194 52.998 1.00 39.01 279 VAL B N 1
ATOM 4154 C CA . VAL B 1 279 ? 59.379 33.220 54.001 1.00 36.73 279 VAL B CA 1
ATOM 4155 C C . VAL B 1 279 ? 60.614 33.396 54.875 1.00 36.91 279 VAL B C 1
ATOM 4156 O O . VAL B 1 279 ? 61.319 32.428 55.199 1.00 38.11 279 VAL B O 1
ATOM 4160 N N . ASP B 1 280 ? 60.892 34.643 55.249 1.00 41.63 280 ASP B N 1
ATOM 4161 C CA . ASP B 1 280 ? 62.142 35.028 55.899 1.00 42.36 280 ASP B CA 1
ATOM 4162 C C . ASP B 1 280 ? 61.836 35.325 57.364 1.00 41.71 280 ASP B C 1
ATOM 4163 O O . ASP B 1 280 ? 61.356 36.410 57.702 1.00 36.74 280 ASP B O 1
ATOM 4168 N N . LEU B 1 281 ? 62.118 34.351 58.230 1.00 33.24 281 LEU B N 1
ATOM 4169 C CA . LEU B 1 281 ? 61.931 34.486 59.668 1.00 37.82 281 LEU B CA 1
ATOM 4170 C C . LEU B 1 281 ? 63.248 34.675 60.413 1.00 40.62 281 LEU B C 1
ATOM 4171 O O . LEU B 1 281 ? 63.324 34.370 61.608 1.00 39.96 281 LEU B O 1
ATOM 4176 N N . SER B 1 282 ? 64.288 35.160 59.730 1.00 42.04 282 SER B N 1
ATOM 4177 C CA . SER B 1 282 ? 65.593 35.305 60.368 1.00 44.41 282 SER B CA 1
ATOM 4178 C C . SER B 1 282 ? 65.563 36.320 61.504 1.00 44.86 282 SER B C 1
ATOM 4179 O O . SER B 1 282 ? 66.347 36.210 62.451 1.00 44.38 282 SER B O 1
ATOM 4182 N N . ALA B 1 283 ? 64.669 37.310 61.432 1.00 43.01 283 ALA B N 1
ATOM 4183 C CA . ALA B 1 283 ? 64.547 38.271 62.523 1.00 46.97 283 ALA B CA 1
ATOM 4184 C C . ALA B 1 283 ? 64.070 37.605 63.807 1.00 48.43 283 ALA B C 1
ATOM 4185 O O . ALA B 1 283 ? 64.399 38.065 64.906 1.00 54.44 283 ALA B O 1
ATOM 4187 N N . LEU B 1 284 ? 63.300 36.525 63.690 1.00 42.51 284 LEU B N 1
ATOM 4188 C CA . LEU B 1 284 ? 62.723 35.832 64.835 1.00 41.59 284 LEU B CA 1
ATOM 4189 C C . LEU B 1 284 ? 63.554 34.645 65.306 1.00 42.47 284 LEU B C 1
ATOM 4190 O O . LEU B 1 284 ? 63.657 34.411 66.514 1.00 43.00 284 LEU B O 1
ATOM 4195 N N . LEU B 1 285 ? 64.151 33.889 64.386 1.00 44.82 285 LEU B N 1
ATOM 4196 C CA . LEU B 1 285 ? 64.911 32.698 64.745 1.00 50.77 285 LEU B CA 1
ATOM 4197 C C . LEU B 1 285 ? 66.419 32.901 64.711 1.00 61.29 285 LEU B C 1
ATOM 4198 O O . LEU B 1 285 ? 67.132 32.252 65.483 1.00 63.66 285 LEU B O 1
ATOM 4203 N N . ARG B 1 286 ? 66.913 33.776 63.838 1.00 72.23 286 ARG B N 1
ATOM 4204 C CA . ARG B 1 286 ? 68.342 34.079 63.730 1.00 90.28 286 ARG B CA 1
ATOM 4205 C C . ARG B 1 286 ? 69.166 32.833 63.413 1.00 94.77 286 ARG B C 1
ATOM 4206 O O . ARG B 1 286 ? 70.074 32.473 64.162 1.00 99.61 286 ARG B O 1
#

Nearest PDB structures (foldseek):
  7qyq-assembly1_D  TM=9.950E-01  e=3.620E-57  Pseudomonas putida
  7qza-assembly1_A  TM=9.947E-01  e=9.968E-56  Pseudomonas putida
  7qyz-assembly1_A  TM=9.936E-01  e=1.546E-54  Pseudomonas putida
  5de0-assembly2_D  TM=8.673E-01  e=3.966E-26  Vibrio cholerae
  6fkt-assembly1_B  TM=8.524E-01  e=2.686E-25  Klebsiella pneumoniae

B-factor: mean 42.92, std 18.6, range [16.62, 157.66]

Secondary structure (DSSP, 8-state):
--GGGT-SSPPSEEEEEEEEE--GGGHHHHHHHHGGG--SSSEEEEE-HHHHHHTT---TT--PPP---SSS---B---SEEEEEEES-HHHHHHHHHHHHHHHTTTEEEEEEEEEE----TTTT---THHHHHHH--TTS-EEEEEEEEEE-HHHHTTS-HHHHHHHHSB-TTT--B-TTS-TTSHHHHS-GGGSSS----EE--EEEEETTEEEEEEEEEESSSHHHHHHHHHHBTTTTSPBPGGGGTEEES--EEEEEPPB-SSSB--TTT--/--GGGT-SSPPSEEEEEEEEE--GGGHHHHHHHHGGG--SSSEEEEE-HHHHHHTT---TT--PPP---SSS---B---SEEEEEEES-HHHHHHHHHHHHHHHTTTEEEEEEEEEE---TTS--HHHHHHHH--TTS-EEEEEEEEEE-HHHHHHS-HHHHHHHH----TTS-TTSHHHHS-GGGSSS----EE--EEEEETTEEEEEEEEEESSSHHHHHHHHHHBTTTTSPBPGGGGTEEES--EEEEEPPB-SSSB--HHHH-

Radius of gyration: 23.77 Å; Cα contacts (8 Å, |Δi|>4): 1253; chains: 2; bounding box: 55×57×66 Å

InterPro domains:
  IPR006314 Dyp-type peroxidase [PS51404] (2-287)
  IPR006314 Dyp-type peroxidase [PTHR30521] (46-276)
  IPR006314 Dyp-type peroxidase [TIGR01413] (5-276)
  IPR011008 Dimeric alpha-beta barrel [SSF54909] (3-277)
  IPR048328 Dyp-type peroxidase, C-terminal domain [PF20628] (126-274)

Sequence (543 aa):
FQQGILATPVPAHAVHLFFTLQSPEDLPAALDRLLPQVDGKQLLLGIGAPLAKALGREIPGLRPFPLLDAAVENPSTQHALWLWLRGDDRGDLFHRAQALIQALAPAFVLADEVDGFRGYEDGTENPQGDEAVEAAIADDGSSFAAFQLWKHDLDYFKSLPQAEQDNIIGRRLSDNEELDDAPESAHVKRTAQESFEPEAFMVRRSMSWADGRGAGLAFVALGHSFDAFEVQLRRMSGLEDGIIDGLYRFSRPLTGGYYWCPPMSETGVDLSALLRFQQGILATPVPAHAVHLFFTLQSPEDLPAALDRLLPQVDGKQLLLGIGAPLAKALGREIPGLRPFPLLDAAVENPSTQHALWLWLRGDDRGDLFHRAQALIQALAPAFVLADEVDGFRDGTENPQGDEAVEAAIADDGSSFAAFQLWKHDLDYFKSLPQAEQDNIIGRELDDAPESAHVKRTAQESFEPEAFMVRRSMSWADGRGAGLAFVALGHSFDAFEVQLRRMSGLEDGIIDGLYRFSRPLTGGYYWCPPMSETGVDLSALLR

Solvent-accessible surface area: 23249 Å² total; per-residue (Å²): 55,0,78,1,0,23,44,96,127,46,27,29,44,4,2,1,0,8,1,8,14,28,16,76,158,53,6,83,47,0,11,108,100,0,35,112,87,5,50,0,110,100,5,2,1,0,0,0,7,10,0,5,84,34,66,73,77,136,5,108,42,12,84,13,0,16,59,12,56,2,18,14,16,8,13,2,16,15,20,0,0,2,0,8,0,22,17,111,78,130,38,87,3,54,143,70,0,102,64,8,36,149,18,0,40,75,0,3,46,61,24,25,49,0,43,2,80,195,75,36,76,95,26,62,100,13,14,132,58,128,116,7,59,129,8,0,16,24,164,94,11,2,0,13,0,0,6,2,0,13,66,49,58,88,129,90,3,91,82,28,76,78,68,82,6,16,59,8,22,0,31,106,51,100,91,43,90,96,25,121,136,6,59,96,14,0,43,31,43,9,26,30,18,114,59,11,166,109,113,2,62,5,0,52,34,32,11,44,2,64,68,91,82,26,50,12,34,0,36,0,2,0,4,92,30,2,81,14,12,29,57,13,3,101,21,14,2,12,56,103,73,62,64,51,1,0,28,14,99,10,1,23,4,38,21,1,3,0,2,6,2,0,15,48,53,182,136,21,21,48,8,69,47,4,57,223,58,0,80,1,0,22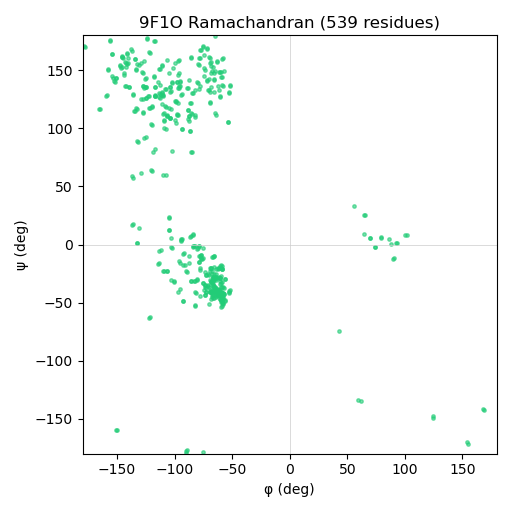,48,84,124,36,27,32,42,2,0,0,0,6,0,7,11,20,21,67,149,56,5,87,51,0,8,106,102,0,35,114,91,4,51,0,118,89,10,2,1,0,0,0,5,10,0,5,76,34,65,69,107,134,7,108,40,15,84,14,0,19,60,12,58,2,18,15,10,9,14,1,15,15,22,0,0,1,0,8,2,26,17,112,88,116,49,61,3,50,138,109,0,90,50,6,33,134,16,0,32,96,0,4,42,60,24,20,50,0,30,0,74,183,160,29,90,87,19,11,119,58,126,123,5,61,133,10,0,18,25,162,94,10,1,0,13,0,0,4,2,0,18,67,56,63,84,129,84,19,123,80,32,78,102,68,80,8,44,59,4,57,0,91,145,57,123,136,4,62,98,14,0,44,40,50,7,27,33,14,100,58,8,164,107,108,1,63,6,0,73,23,37,8,42,3,60,66,91,84,24,38,5,77,0,38,0,2,0,4,90,29,2,81,15,12,28,55,13,2,99,23,15,2,13,51,98,77,59,71,58,1,1,28,12,111,15,7,18,2,35,19,1,4,0,1,6,1,0,15,49,52,182,133,17,20,52,9,57,47,3,81,176

Foldseek 3Di:
DLCQLADDDFAFKKKKWFKAFDDQVCQVQLCVQPFLVDRSRQKFKWAAPVQLVVLVADDPQHDFFDDFPFPADDDTDAHGMMIMGGHHDQVVNVVVVVVSQVSNPPRIHTDDMFMFGAVADPQPPADDDVVQCQFFAAPQRKKKKKKFAKAFDVVVLVVDPQVVNCLLQQAHRVPRHGHPPRDCLHLCNLLVQCPDPPRQHWHWDKGWTADPVHTDITTMTMGNHCVSVVSSVCSCRCVPPNRHRSRSVTMGTPYITMTMGAHADPSTGDPVSRPD/DLVQVADDDFAFKKKKWFKAFDAQVCQVQLCVLPFLVFRSRQKFKWAAPVQLVSLVADDVQHDFFDDFPFPADDDTDAHGMMIMGGDHDQVVRVVVVVVSQVSNPPGIHTDDMFMFGAPCPPADDDVRQCQFFAAPQRKKKKKKFAKAFDVVVLVVDPPVVNCLLQPPVPPPRDCLHLCNLLVQCPDPPRQHWHWDKGWTADPVHTDITTMTMGNHCVSVVSSVCSCRCVPPNRHRSRSVTMGTPYITMTMGAHADPSTGDCVSRVD

Organism: Pseudomonas putida (strain ATCC 47054 / DSM 6125 / CFBP 8728 / NCIMB 11950 / KT2440) (NCBI:txid160488)